Protein AF-A0A934VYJ2-F1 (afdb_monomer_lite)

Organism: NCBI:txid657651

Sequence (555 aa):
MNKEKLSDLIDSLEGFDDKYREQVWQRVMEWAKTATDEERSWLREQIRVGISRSARRLIRKGASEADTNETVSEARDIYDELEPEDIVWKHAWLFKNGWVEHSWEDIQEEGHDFRARDQRVAEQREAAVRAVTEDEGTSGAVRLALSGNAPHVVGNNLAKILISEAEQLAFIRLIIGKLEFVTSVKLQFLLDGFFFTLGAGKSVSLINKLRAELNDDQLVRMLCLCRFGRDAWDAVEASSEEVAERYWREVTASWSRQPEEELRYAVTKLIEARRGLTALQLVHLDLKSIESEQLYEILKALPKSNEAEKAASSMDKHSIEEVFKVLNTRGTIGQSKMANLEFLYLEVFRHDRGSIPNLEAEVNDNPSLFCEAISIAYRSKNEPRDKELTAEQKQAAKNASTFIDALSSVPGVDSSGIIQADKLKEWITEARRICDETGHRTVLDYQIGEILAHAPAAEDGTWPCEPVREAINDLYSSDLERGFTIGRYYARGVVWRGEGGGQERELAEQYESWASSCEFDYPRMAAVLREMVKKYLTEAEWQDSEAMIRRRMRY

pLDDT: mean 89.72, std 8.28, range [51.53, 98.25]

Foldseek 3Di:
DALVVLLVCLLCLVVDDPVVNVVSLVVLVVVLVVDALLSLLVSLLSLFQSLLVVLLVCVVVVHDPVVNVVSLVVSVVSSVVSQGPDLLSNLLQLAQAPDRHHGNVQNPDPPCPVVVVVVVSLVSLLVSLVVQCVVPNLVSLLVSLVSHHRLLSSLQSVLVVQPDLVSVLVSLCVQQVDPCNLPDPSSLSNLLSNQVNVAQQRLLVSLVVCVVVDDLSRSLSSLLSHPQWDSSLVSQVVDDPVSVLSNLLDHQQAADPYPQVGLLVNLVSNLVNLNLVSNLRNCLVPLLSHDLVSLLSSLVSQCSHPCVVVCPDPVNLVSNLVSLVNNVVVVPDDLVSLLVSCLVCLVSCLPVVRDNPSVLVVCLVDVVVLLVLLPLQDPAPPDDPPDDDDPVSVVSNVSSVSVLVSQQQQHCADPVRDRDLVSSLVSLVVNCVSCVVRRRNLVSLLSNLLNLLSAVPDPVRAPHHPSSLCCQQPVPHPSSLNSVLVNNVCVVPDDDDDQALPVLQVQLVNLQVNLVVCCPPRVRSSVSSNVSSVVSVVVRVVRNVVSVVVVVPPD

Secondary structure (DSSP, 8-state):
--HHHHHHHHHTGGGS-HHHHHHHHHHHHHHHTTS-HHHHHHHHHHHHHHHHHHHHHHHHTT--HHHHHHHHHHHHHHHHHT--SSHHHHHGGGGSSSSPPP-STTTT-TT--HHHHHHHHHHHHHHHHHHHHHHHHHHHHHHHHHHSS-HHHHHHHHHHH--SHHHHHHHHHHHHTSTTTTT-HHHHHHHHHHHHHH-HHHHHHHHHHHGGG--HHHHHHHHHTS-SSHHHHHHHHTS-HHHHHHHHHH-----S---HHHHHHHHHHHHHTT-HHHHHHHHTT-GGGS-HHHHHHHHHHGGGSTTGGGTTSHHHHHHHHHHHHHHHHHT-S-HHHHHHHHHHTHHHHHHHT---HHHHHHHHH-HHHHHHHHHHHS--TTS-TT-PPPHHHHHHHHHHHHHHHH--SPSSB-TTS-B-HHHHHHHHHHHHHHHHHHT-HHHHHHHHHHHHTTPPPPTTS-SS-HHHHHHHHHH--HHHHHHHHHHHHHTT-S----SSSHHHHHHHHHHHHHHHHHTTT-HHHHHHHHHHHHHHHHHHHHHHHHHHHHHHH--

Radius of gyration: 36.0 Å; chains: 1; bounding box: 74×69×96 Å

Structure (mmCIF, N/CA/C/O backbone):
data_AF-A0A934VYJ2-F1
#
_entry.id   AF-A0A934VYJ2-F1
#
loop_
_atom_site.group_PDB
_atom_site.id
_atom_site.type_symbol
_atom_site.label_atom_id
_atom_site.label_alt_id
_atom_site.label_comp_id
_atom_site.label_asym_id
_atom_site.label_entity_id
_atom_site.label_seq_id
_atom_site.pdbx_PDB_ins_code
_atom_site.Cartn_x
_atom_site.Cartn_y
_atom_site.Cartn_z
_atom_site.occupancy
_atom_site.B_iso_or_equiv
_atom_site.auth_seq_id
_atom_site.auth_comp_id
_atom_site.auth_asym_id
_atom_site.auth_atom_id
_atom_site.pdbx_PDB_model_num
ATOM 1 N N . MET A 1 1 ? -1.840 -23.368 43.756 1.00 72.00 1 MET A N 1
ATOM 2 C CA . MET A 1 1 ? -1.560 -23.587 42.317 1.00 72.00 1 MET A CA 1
ATOM 3 C C . MET A 1 1 ? -2.083 -22.362 41.584 1.00 72.00 1 MET A C 1
ATOM 5 O O . MET A 1 1 ? -3.104 -21.859 42.025 1.00 72.00 1 MET A O 1
ATOM 9 N N . ASN A 1 2 ? -1.373 -21.819 40.595 1.00 87.12 2 ASN A N 1
ATOM 10 C CA . ASN A 1 2 ? -1.831 -20.636 39.851 1.00 87.12 2 ASN A CA 1
ATOM 11 C C . ASN A 1 2 ? -2.725 -21.034 38.665 1.00 87.12 2 ASN A C 1
ATOM 13 O O . ASN A 1 2 ? -2.733 -22.199 38.258 1.00 87.12 2 ASN A O 1
ATOM 17 N N . LYS A 1 3 ? -3.456 -20.055 38.124 1.00 87.06 3 LYS A N 1
ATOM 18 C CA . LYS A 1 3 ? -4.434 -20.234 37.041 1.00 87.06 3 LYS A CA 1
ATOM 19 C C . LYS A 1 3 ? -3.842 -20.855 35.774 1.00 87.06 3 LYS A C 1
ATOM 21 O O . LYS A 1 3 ? -4.487 -21.696 35.161 1.00 87.06 3 LYS A O 1
ATOM 26 N N . GLU A 1 4 ? -2.596 -20.529 35.430 1.00 90.31 4 GLU A N 1
ATOM 27 C CA . GLU A 1 4 ? -1.927 -21.062 34.237 1.00 90.31 4 GLU A CA 1
ATOM 28 C C . GLU A 1 4 ? -1.729 -22.579 34.346 1.00 90.31 4 GLU A C 1
ATOM 30 O O . GLU A 1 4 ? -2.108 -23.323 33.450 1.00 90.31 4 GLU A O 1
ATOM 35 N N . LYS A 1 5 ? -1.250 -23.060 35.501 1.00 91.25 5 LYS A N 1
ATOM 36 C CA . LYS A 1 5 ? -1.081 -24.502 35.744 1.00 91.25 5 LYS A CA 1
ATOM 37 C C . LYS A 1 5 ? -2.410 -25.250 35.771 1.00 91.25 5 LYS A C 1
ATOM 39 O O . LYS A 1 5 ? -2.454 -26.412 35.386 1.00 91.25 5 LYS A O 1
ATOM 44 N N . LEU A 1 6 ? -3.478 -24.616 36.260 1.00 90.31 6 LEU A N 1
ATOM 45 C CA . LEU A 1 6 ? -4.822 -25.196 36.211 1.00 90.31 6 LEU A CA 1
ATOM 46 C C . LEU A 1 6 ? -5.299 -25.338 34.760 1.00 90.31 6 LEU A C 1
ATOM 48 O O . LEU A 1 6 ? -5.801 -26.398 34.403 1.00 90.31 6 LEU A O 1
ATOM 52 N N . SER A 1 7 ? -5.074 -24.323 33.923 1.00 88.38 7 SER A N 1
ATOM 53 C CA . SER A 1 7 ? -5.394 -24.371 32.491 1.00 88.38 7 SER A CA 1
ATOM 54 C C . SER A 1 7 ? -4.646 -25.489 31.761 1.00 88.38 7 SER A C 1
ATOM 56 O O . SER A 1 7 ? -5.274 -26.259 31.041 1.00 88.38 7 SER A O 1
ATOM 58 N N . ASP A 1 8 ? -3.336 -25.634 31.989 1.00 88.00 8 ASP A N 1
ATOM 59 C CA . ASP A 1 8 ? -2.529 -26.692 31.357 1.00 88.00 8 ASP A CA 1
ATOM 60 C C . ASP A 1 8 ? -3.043 -28.099 31.715 1.00 88.00 8 ASP A C 1
ATOM 62 O O . ASP A 1 8 ? -3.054 -29.014 30.883 1.00 88.00 8 ASP A O 1
ATOM 66 N N . LEU A 1 9 ? -3.490 -28.277 32.965 1.00 87.81 9 LEU A N 1
ATOM 67 C CA . LEU A 1 9 ? -4.097 -29.525 33.424 1.00 87.81 9 LEU A CA 1
ATOM 68 C C . LEU A 1 9 ? -5.455 -29.773 32.759 1.00 87.81 9 LEU A C 1
ATOM 70 O O . LEU A 1 9 ? -5.720 -30.909 32.373 1.00 87.81 9 LEU A O 1
ATOM 74 N N . ILE A 1 10 ? -6.279 -28.732 32.591 1.00 86.19 10 ILE A N 1
ATOM 75 C CA . ILE A 1 10 ? -7.581 -28.811 31.909 1.00 86.19 10 ILE A CA 1
ATOM 76 C C . ILE A 1 10 ? -7.402 -29.213 30.437 1.00 86.19 10 ILE A C 1
ATOM 78 O O . ILE A 1 10 ? -8.078 -30.122 29.954 1.00 86.19 10 ILE A O 1
ATOM 82 N N . ASP A 1 11 ? -6.439 -28.618 29.732 1.00 82.81 11 ASP A N 1
ATOM 83 C CA . ASP A 1 11 ? -6.143 -28.963 28.333 1.00 82.81 11 ASP A CA 1
ATOM 84 C C . ASP A 1 11 ? -5.626 -30.406 28.162 1.00 82.81 11 ASP A C 1
ATOM 86 O O . ASP A 1 11 ? -5.742 -30.997 27.079 1.00 82.81 11 ASP A O 1
ATOM 90 N N . SER A 1 12 ? -5.097 -30.987 29.244 1.00 83.75 12 SER A N 1
ATOM 91 C CA . SER A 1 12 ? -4.526 -32.336 29.299 1.00 83.75 12 SER A CA 1
ATOM 92 C C . SER A 1 12 ? -5.472 -33.398 29.881 1.00 83.75 12 SER A C 1
ATOM 94 O O . SER A 1 12 ? -5.058 -34.552 30.006 1.00 83.75 12 SER A O 1
ATOM 96 N N . LEU A 1 13 ? -6.731 -33.061 30.205 1.00 81.56 13 LEU A N 1
ATOM 97 C CA . LEU A 1 13 ? -7.687 -33.974 30.866 1.00 81.56 13 LEU A CA 1
ATOM 98 C C . LEU A 1 13 ? -7.881 -35.311 30.139 1.00 81.56 13 LEU A C 1
ATOM 100 O O . LEU A 1 13 ? -8.061 -36.345 30.780 1.00 81.56 13 LEU A O 1
ATOM 104 N N . GLU A 1 14 ? -7.782 -35.311 28.809 1.00 73.81 14 GLU A N 1
ATOM 105 C CA . GLU A 1 14 ? -7.882 -36.515 27.976 1.00 73.81 14 GLU A CA 1
ATOM 106 C C . GLU A 1 14 ? -6.840 -37.586 28.355 1.00 73.81 14 GLU A C 1
ATOM 108 O O . GLU A 1 14 ? -7.122 -38.778 28.260 1.00 73.81 14 GLU A O 1
ATOM 113 N N . GLY A 1 15 ? -5.650 -37.172 28.807 1.00 77.50 15 GLY A N 1
ATOM 114 C CA . GLY A 1 15 ? -4.558 -38.068 29.198 1.00 77.50 15 GLY A CA 1
ATOM 115 C C . GLY A 1 15 ? -4.640 -38.595 30.634 1.00 77.50 15 GLY A C 1
ATOM 116 O O . GLY A 1 15 ? -3.806 -39.414 31.019 1.00 77.50 15 GLY A O 1
ATOM 117 N N . PHE A 1 16 ? -5.608 -38.131 31.425 1.00 82.31 16 PHE A N 1
ATOM 118 C CA . PHE A 1 16 ? -5.809 -38.546 32.812 1.00 82.31 16 PHE A CA 1
ATOM 119 C C . PHE A 1 16 ? -6.931 -39.583 32.933 1.00 82.31 16 PHE A C 1
ATOM 121 O O . PHE A 1 16 ? -7.897 -39.545 32.169 1.00 82.31 16 PHE A O 1
ATOM 128 N N . ASP A 1 17 ? -6.800 -40.491 33.906 1.00 83.44 17 ASP A N 1
ATOM 129 C CA . ASP A 1 17 ? -7.905 -41.345 34.357 1.00 83.44 17 ASP A CA 1
ATOM 130 C C . ASP A 1 17 ? -8.923 -40.543 35.191 1.00 83.44 17 ASP A C 1
ATOM 132 O O . ASP A 1 17 ? -8.646 -39.414 35.612 1.00 83.44 17 ASP A O 1
ATOM 136 N N . ASP A 1 18 ? -10.094 -41.126 35.452 1.00 81.75 18 ASP A N 1
ATOM 137 C CA . ASP A 1 18 ? -11.211 -40.446 36.125 1.00 81.75 18 ASP A CA 1
ATOM 138 C C . ASP A 1 18 ? -10.825 -39.905 37.511 1.00 81.75 18 ASP A C 1
ATOM 140 O O . ASP A 1 18 ? -11.185 -38.788 37.883 1.00 81.75 18 ASP A O 1
ATOM 144 N N . LYS A 1 19 ? -9.982 -40.639 38.250 1.00 87.00 19 LYS A N 1
ATOM 145 C CA . LYS A 1 19 ? -9.509 -40.230 39.578 1.00 87.00 19 LYS A CA 1
ATOM 146 C C . LYS A 1 19 ? -8.627 -38.982 39.511 1.00 87.00 19 LYS A C 1
ATOM 148 O O . LYS A 1 19 ? -8.662 -38.146 40.421 1.00 87.00 19 LYS A O 1
ATOM 153 N N . TYR A 1 20 ? -7.773 -38.868 38.496 1.00 87.19 20 TYR A N 1
ATOM 154 C CA . TYR A 1 20 ? -6.947 -37.677 38.304 1.00 87.19 20 TYR A CA 1
ATOM 155 C C . TYR A 1 20 ? -7.752 -36.510 37.722 1.00 87.19 20 TYR A C 1
ATOM 157 O O . TYR A 1 20 ? -7.493 -35.375 38.121 1.00 87.19 20 TYR A O 1
ATOM 165 N N . ARG A 1 21 ? -8.752 -36.765 36.867 1.00 85.19 21 ARG A N 1
ATOM 166 C CA . ARG A 1 21 ? -9.680 -35.732 36.368 1.00 85.19 21 ARG A CA 1
ATOM 167 C C . ARG A 1 21 ? -10.465 -35.082 37.506 1.00 85.19 21 ARG A C 1
ATOM 169 O O . ARG A 1 21 ? -10.418 -33.862 37.650 1.00 85.19 21 ARG A O 1
ATOM 176 N N . GLU A 1 22 ? -11.064 -35.881 38.387 1.00 87.06 22 GLU A N 1
ATOM 177 C CA . GLU A 1 22 ? -11.794 -35.383 39.562 1.00 87.06 22 GLU A CA 1
ATOM 178 C C . GLU A 1 22 ? -10.889 -34.526 40.466 1.00 87.06 22 GLU A C 1
ATOM 180 O O . GLU A 1 22 ? -11.253 -33.439 40.915 1.00 87.06 22 GLU A O 1
ATOM 185 N N . GLN A 1 23 ? -9.645 -34.963 40.671 1.00 90.50 23 GLN A N 1
ATOM 186 C CA . GLN A 1 23 ? -8.643 -34.212 41.425 1.00 90.50 23 GLN A CA 1
ATOM 187 C C . GLN A 1 23 ? -8.218 -32.889 40.773 1.00 90.50 23 GLN A C 1
ATOM 189 O O . GLN A 1 23 ? -7.762 -31.984 41.483 1.00 90.50 23 GLN A O 1
ATOM 194 N N . VAL A 1 24 ? -8.274 -32.776 39.444 1.00 90.38 24 VAL A N 1
ATOM 195 C CA . VAL A 1 24 ? -8.039 -31.506 38.744 1.00 90.38 24 VAL A CA 1
ATOM 196 C C . VAL A 1 24 ? -9.210 -30.569 39.022 1.00 90.38 24 VAL A C 1
ATOM 198 O O . VAL A 1 24 ? -8.974 -29.451 39.480 1.00 90.38 24 VAL A O 1
ATOM 201 N N . TRP A 1 25 ? -10.451 -31.038 38.870 1.00 90.50 25 TRP A N 1
ATOM 202 C CA . TRP A 1 25 ? -11.644 -30.233 39.142 1.00 90.50 25 TRP A CA 1
ATOM 203 C C . TRP A 1 25 ? -11.747 -29.781 40.601 1.00 90.50 25 TRP A C 1
ATOM 205 O O . TRP A 1 25 ? -11.972 -28.601 40.858 1.00 90.50 25 TRP A O 1
ATOM 215 N N . GLN A 1 26 ? -11.447 -30.646 41.573 1.00 91.19 26 GLN A N 1
ATOM 216 C CA . GLN A 1 26 ? -11.386 -30.244 42.986 1.00 91.19 26 GLN A CA 1
ATOM 217 C C . GLN A 1 26 ? -10.356 -29.133 43.237 1.00 91.19 26 GLN A C 1
ATOM 219 O O . GLN A 1 26 ? -10.602 -28.218 44.024 1.00 91.19 26 GLN A O 1
ATOM 224 N N . ARG A 1 27 ? -9.203 -29.170 42.553 1.00 92.69 27 ARG A N 1
ATOM 225 C CA . ARG A 1 27 ? -8.191 -28.106 42.657 1.00 92.69 27 ARG A CA 1
ATOM 226 C C . ARG A 1 27 ? -8.646 -26.804 42.006 1.00 92.69 27 ARG A C 1
ATOM 228 O O . ARG A 1 27 ? -8.298 -25.748 42.529 1.00 92.69 27 ARG A O 1
ATOM 235 N N . VAL A 1 28 ? -9.396 -26.872 40.904 1.00 93.12 28 VAL A N 1
ATOM 236 C CA . VAL A 1 28 ? -10.035 -25.701 40.282 1.00 93.12 28 VAL A CA 1
ATOM 237 C C . VAL A 1 28 ? -11.008 -25.057 41.272 1.00 93.12 28 VAL A C 1
ATOM 239 O O . VAL A 1 28 ? -10.898 -23.863 41.533 1.00 93.12 28 VAL A O 1
ATOM 242 N N . MET A 1 29 ? -11.880 -25.855 41.889 1.00 92.31 29 MET A N 1
ATOM 243 C CA . MET A 1 29 ? -12.890 -25.386 42.845 1.00 92.31 29 MET A CA 1
ATOM 244 C C . MET A 1 29 ? -12.275 -24.783 44.110 1.00 92.31 29 MET A C 1
ATOM 246 O O . MET A 1 29 ? -12.712 -23.738 44.586 1.00 92.31 29 MET A O 1
ATOM 250 N N . GLU A 1 30 ? -11.227 -25.403 44.654 1.00 92.88 30 GLU A N 1
ATOM 251 C CA . GLU A 1 30 ? -10.532 -24.860 45.824 1.00 92.88 30 GLU A CA 1
ATOM 252 C C . GLU A 1 30 ? -9.817 -23.544 45.497 1.00 92.88 30 GLU A C 1
ATOM 254 O O . GLU A 1 30 ? -9.857 -22.600 46.283 1.00 92.88 30 GLU A O 1
ATOM 259 N N . TRP A 1 31 ? -9.200 -23.453 44.315 1.00 94.44 31 TRP A N 1
ATOM 260 C CA . TRP A 1 31 ? -8.578 -22.218 43.845 1.00 94.44 31 TRP A CA 1
ATOM 261 C C . TRP A 1 31 ? -9.612 -21.098 43.645 1.00 94.44 31 TRP A C 1
ATOM 263 O O . TRP A 1 31 ? -9.382 -19.971 44.095 1.00 94.44 31 TRP A O 1
ATOM 273 N N . ALA A 1 32 ? -10.770 -21.421 43.059 1.00 92.19 32 ALA A N 1
ATOM 274 C CA . ALA A 1 32 ? -11.841 -20.475 42.756 1.00 92.19 32 ALA A CA 1
ATOM 275 C C . ALA A 1 32 ? -12.328 -19.696 43.985 1.00 92.19 32 ALA A C 1
ATOM 277 O O . ALA A 1 32 ? -12.607 -18.502 43.877 1.00 92.19 32 ALA A O 1
ATOM 278 N N . LYS A 1 33 ? -12.352 -20.321 45.171 1.00 90.56 33 LYS A N 1
ATOM 279 C CA . LYS A 1 33 ? -12.757 -19.681 46.441 1.00 90.56 33 LYS A CA 1
ATOM 280 C C . LYS A 1 33 ? -11.925 -18.450 46.805 1.00 90.56 33 LYS A C 1
ATOM 282 O O . LYS A 1 33 ? -12.411 -17.579 47.515 1.00 90.56 33 LYS A O 1
ATOM 287 N N . THR A 1 34 ? -10.679 -18.392 46.341 1.00 91.88 34 THR A N 1
ATOM 288 C CA . THR A 1 34 ? -9.733 -17.301 46.637 1.00 91.88 34 THR A CA 1
ATOM 289 C C . THR A 1 34 ? -9.385 -16.442 45.421 1.00 91.88 34 THR A C 1
ATOM 291 O O . THR A 1 34 ? -8.669 -15.454 45.568 1.00 91.88 34 THR A O 1
ATOM 294 N N . ALA A 1 35 ? -9.865 -16.826 44.236 1.00 92.50 35 ALA A N 1
ATOM 295 C CA . ALA A 1 35 ? -9.604 -16.143 42.976 1.00 92.50 35 ALA A CA 1
ATOM 296 C C . ALA A 1 35 ? -10.471 -14.887 42.825 1.00 92.50 35 ALA A C 1
ATOM 298 O O . ALA A 1 35 ? -11.600 -14.841 43.320 1.00 92.50 35 ALA A O 1
ATOM 299 N N . THR A 1 36 ? -9.958 -13.887 42.109 1.00 94.06 36 THR A N 1
ATOM 300 C CA . THR A 1 36 ? -10.757 -12.713 41.729 1.00 94.06 36 THR A CA 1
ATOM 301 C C . THR A 1 36 ? -11.738 -13.052 40.605 1.00 94.06 36 THR A C 1
ATOM 303 O O . THR A 1 36 ? -11.556 -14.030 39.880 1.00 94.06 36 THR A O 1
ATOM 306 N N . ASP A 1 37 ? -12.750 -12.212 40.399 1.00 93.12 37 ASP A N 1
ATOM 307 C CA . ASP A 1 37 ? -13.707 -12.379 39.298 1.00 93.12 37 ASP A CA 1
ATOM 308 C C . ASP A 1 37 ? -13.056 -12.341 37.909 1.00 93.12 37 ASP A C 1
ATOM 310 O O . ASP A 1 37 ? -13.448 -13.092 37.017 1.00 93.12 37 ASP A O 1
ATOM 314 N N . GLU A 1 38 ? -12.003 -11.540 37.736 1.00 92.69 38 GLU A N 1
ATOM 315 C CA . GLU A 1 38 ? -11.195 -11.539 36.513 1.00 92.69 38 GLU A CA 1
ATOM 316 C C . GLU A 1 38 ? -10.507 -12.892 36.296 1.00 92.69 38 GLU A C 1
ATOM 318 O O . GLU A 1 38 ? -10.513 -13.445 35.193 1.00 92.69 38 GLU A O 1
ATOM 323 N N . GLU A 1 39 ? -9.914 -13.450 37.351 1.00 93.12 39 GLU A N 1
ATOM 324 C CA . GLU A 1 39 ? -9.240 -14.741 37.281 1.00 93.12 39 GLU A CA 1
ATOM 325 C C . GLU A 1 39 ? -10.227 -15.880 37.017 1.00 93.12 39 GLU A C 1
ATOM 327 O O . GLU A 1 39 ? -9.961 -16.726 36.156 1.00 93.12 39 GLU A O 1
ATOM 332 N N . ARG A 1 40 ? -11.375 -15.879 37.708 1.00 93.94 40 ARG A N 1
ATOM 333 C CA . ARG A 1 40 ? -12.475 -16.824 37.480 1.00 93.94 40 ARG A CA 1
ATOM 334 C C . ARG A 1 40 ? -12.969 -16.742 36.041 1.00 93.94 40 ARG A C 1
ATOM 336 O O . ARG A 1 40 ? -12.991 -17.765 35.364 1.00 93.94 40 ARG A O 1
ATOM 343 N N . SER A 1 41 ? -13.246 -15.537 35.535 1.00 92.81 41 SER A N 1
ATOM 344 C CA . SER A 1 41 ? -13.654 -15.295 34.143 1.00 92.81 41 SER A CA 1
ATOM 345 C C . SER A 1 41 ? -12.634 -15.839 33.138 1.00 92.81 41 SER A C 1
ATOM 347 O O . SER A 1 41 ? -12.993 -16.513 32.168 1.00 92.81 41 SER A O 1
ATOM 349 N N . TRP A 1 42 ? -11.341 -15.614 33.390 1.00 92.62 42 TRP A N 1
ATOM 350 C CA . TRP A 1 42 ? -10.270 -16.110 32.530 1.00 92.62 42 TRP A CA 1
ATOM 351 C C . TRP A 1 42 ? -10.240 -17.641 32.462 1.00 92.62 42 TRP A C 1
ATOM 353 O O . TRP A 1 42 ? -10.191 -18.196 31.359 1.00 92.62 42 TRP A O 1
ATOM 363 N N . LEU A 1 43 ? -10.286 -18.322 33.615 1.00 93.19 43 LEU A N 1
ATOM 364 C CA . LEU A 1 43 ? -10.240 -19.787 33.662 1.00 93.19 43 LEU A CA 1
ATOM 365 C C . LEU A 1 43 ? -11.531 -20.397 33.109 1.00 93.19 43 LEU A C 1
ATOM 367 O O . LEU A 1 43 ? -11.477 -21.374 32.363 1.00 93.19 43 LEU A O 1
ATOM 371 N N . ARG A 1 44 ? -12.675 -19.771 33.396 1.00 92.56 44 ARG A N 1
ATOM 372 C CA . ARG A 1 44 ? -13.987 -20.119 32.846 1.00 92.56 44 ARG A CA 1
ATOM 373 C C . ARG A 1 44 ? -13.966 -20.109 31.314 1.00 92.56 44 ARG A C 1
ATOM 375 O O . ARG A 1 44 ? -14.416 -21.063 30.683 1.00 92.56 44 ARG A O 1
ATOM 382 N N . GLU A 1 45 ? -13.347 -19.102 30.698 1.00 91.44 45 GLU A N 1
ATOM 383 C CA . GLU A 1 45 ? -13.146 -19.067 29.243 1.00 91.44 45 GLU A CA 1
ATOM 384 C C . GLU A 1 45 ? -12.187 -20.162 28.738 1.00 91.44 45 GLU A C 1
ATOM 386 O O . GLU A 1 45 ? -12.400 -20.708 27.655 1.00 91.44 45 GLU A O 1
ATOM 391 N N . GLN A 1 46 ? -11.141 -20.517 29.498 1.00 90.75 46 GLN A N 1
ATOM 392 C CA . GLN A 1 46 ? -10.259 -21.632 29.116 1.00 90.75 46 GLN A CA 1
ATOM 393 C C . GLN A 1 46 ? -11.002 -22.969 29.133 1.00 90.75 46 GLN A C 1
ATOM 395 O O . GLN A 1 46 ? -10.868 -23.743 28.189 1.00 90.75 46 GLN A O 1
ATOM 400 N N . ILE A 1 47 ? -11.852 -23.207 30.136 1.00 90.62 47 ILE A N 1
ATOM 401 C CA . ILE A 1 47 ? -12.712 -24.396 30.199 1.00 90.62 47 ILE A CA 1
ATOM 402 C C . ILE A 1 47 ? -13.665 -24.421 28.998 1.00 90.62 47 ILE A C 1
ATOM 404 O O . ILE A 1 47 ? -13.734 -25.433 28.299 1.00 90.62 47 ILE A O 1
ATOM 408 N N . ARG A 1 48 ? -14.319 -23.291 28.685 1.00 89.69 48 ARG A N 1
ATOM 409 C CA . ARG A 1 48 ? -15.243 -23.164 27.541 1.00 89.69 48 ARG A CA 1
ATOM 410 C C . ARG A 1 48 ? -14.643 -23.633 26.223 1.00 89.69 48 ARG A C 1
ATOM 412 O O . ARG A 1 48 ? -15.255 -24.407 25.483 1.00 89.69 48 ARG A O 1
ATOM 419 N N . VAL A 1 49 ? -13.432 -23.169 25.938 1.00 87.81 49 VAL A N 1
ATOM 420 C CA . VAL A 1 49 ? -12.744 -23.447 24.675 1.00 87.81 49 VAL A CA 1
ATOM 421 C C . VAL A 1 49 ? -12.031 -24.802 24.706 1.00 87.81 49 VAL A C 1
ATOM 423 O O . VAL A 1 49 ? -12.102 -25.560 23.735 1.00 87.81 49 VAL A O 1
ATOM 426 N N . GLY A 1 50 ? -11.356 -25.129 25.810 1.00 85.62 50 GLY A N 1
ATOM 427 C CA . GLY A 1 50 ? -10.588 -26.364 25.981 1.00 85.62 50 GLY A CA 1
ATOM 428 C C . GLY A 1 50 ? -11.467 -27.608 25.877 1.00 85.62 50 GLY A C 1
ATOM 429 O O . GLY A 1 50 ? -11.164 -28.523 25.109 1.00 85.62 50 GLY A O 1
ATOM 430 N N . ILE A 1 51 ? -12.625 -27.600 26.541 1.00 84.50 51 ILE A N 1
ATOM 431 C CA . ILE A 1 51 ? -13.582 -28.713 26.506 1.00 84.50 51 ILE A CA 1
ATOM 432 C C . ILE A 1 51 ? -14.185 -28.879 25.116 1.00 84.50 51 ILE A C 1
ATOM 434 O O . ILE A 1 51 ? -14.270 -30.004 24.627 1.00 84.50 51 ILE A O 1
ATOM 438 N N . SER A 1 52 ? -14.485 -27.779 24.413 1.00 81.81 52 SER A N 1
ATOM 439 C CA . SER A 1 52 ? -14.929 -27.843 23.014 1.00 81.81 52 SER A CA 1
ATOM 440 C C . SER A 1 52 ? -13.910 -28.539 22.103 1.00 81.81 52 SER A C 1
ATOM 442 O O . SER A 1 52 ? -14.271 -29.313 21.209 1.00 81.81 52 SER A O 1
ATOM 444 N N . ARG A 1 53 ? -12.611 -28.295 22.321 1.00 82.00 53 ARG A N 1
ATOM 445 C CA . ARG A 1 53 ? -11.527 -28.956 21.575 1.00 82.00 53 ARG A CA 1
ATOM 446 C C . ARG A 1 53 ? -11.384 -30.427 21.961 1.00 82.00 53 ARG A C 1
ATOM 448 O O . ARG A 1 53 ? -11.147 -31.254 21.081 1.00 82.00 53 ARG A O 1
ATOM 455 N N . SER A 1 54 ? -11.489 -30.753 23.247 1.00 80.75 54 SER A N 1
ATOM 456 C CA . SER A 1 54 ? -11.381 -32.126 23.756 1.00 80.75 54 SER A CA 1
ATOM 457 C C . SER A 1 54 ? -12.550 -32.996 23.292 1.00 80.75 54 SER A C 1
ATOM 459 O O . SER A 1 54 ? -12.324 -34.060 22.722 1.00 80.75 54 SER A O 1
ATOM 461 N N . ALA A 1 55 ? -13.784 -32.507 23.390 1.00 79.94 55 ALA A N 1
ATOM 462 C CA . ALA A 1 55 ? -14.971 -33.206 22.904 1.00 79.94 55 ALA A CA 1
ATOM 463 C C . ALA A 1 55 ? -14.928 -33.444 21.379 1.00 79.94 55 ALA A C 1
ATOM 465 O O . ALA A 1 55 ? -15.153 -34.561 20.917 1.00 79.94 55 ALA A O 1
ATOM 466 N N . ARG A 1 56 ? -14.494 -32.457 20.576 1.00 79.50 56 ARG A N 1
ATOM 467 C CA . ARG A 1 56 ? -14.262 -32.663 19.129 1.00 79.50 56 ARG A CA 1
ATOM 468 C C . ARG A 1 56 ? -13.177 -33.702 18.827 1.00 79.50 56 ARG A C 1
ATOM 470 O O . ARG A 1 56 ? -13.274 -34.414 17.827 1.00 79.50 56 ARG A O 1
ATOM 477 N N . ARG A 1 57 ? -12.133 -33.800 19.659 1.00 79.75 57 ARG A N 1
ATOM 478 C CA . ARG A 1 57 ? -11.100 -34.844 19.535 1.00 79.75 57 ARG A CA 1
ATOM 479 C C . ARG A 1 57 ? -11.652 -36.232 19.857 1.00 79.75 57 ARG A C 1
ATOM 481 O O . ARG A 1 57 ? -11.353 -37.160 19.108 1.00 79.75 57 ARG A O 1
ATOM 488 N N . LEU A 1 58 ? -12.468 -36.362 20.904 1.00 79.12 58 LEU A N 1
ATOM 489 C CA . LEU A 1 58 ? -13.131 -37.617 21.275 1.00 79.12 58 LEU A CA 1
ATOM 490 C C . LEU A 1 58 ? -14.039 -38.128 20.148 1.00 79.12 58 LEU A C 1
ATOM 492 O O . LEU A 1 58 ? -13.891 -39.276 19.729 1.00 79.12 58 LEU A O 1
ATOM 496 N N . ILE A 1 59 ? -14.868 -37.255 19.565 1.00 80.19 59 ILE A N 1
ATOM 497 C CA . ILE A 1 59 ? -15.722 -37.594 18.412 1.00 80.19 59 ILE A CA 1
ATOM 498 C C . ILE A 1 59 ? -14.882 -38.122 17.239 1.00 80.19 59 ILE A C 1
ATOM 500 O O . ILE A 1 59 ? -15.184 -39.168 16.669 1.00 80.19 59 ILE A O 1
ATOM 504 N N . ARG A 1 60 ? -13.765 -37.457 16.903 1.00 81.50 60 ARG A N 1
ATOM 505 C CA . ARG A 1 60 ? -12.855 -37.913 15.830 1.00 81.50 60 ARG A CA 1
ATOM 506 C C . ARG A 1 60 ? -12.204 -39.270 16.111 1.00 81.50 60 ARG A C 1
ATOM 508 O O . ARG A 1 60 ? -11.815 -39.951 15.167 1.00 81.50 60 ARG A O 1
ATOM 515 N N . LYS A 1 61 ? -12.056 -39.649 17.383 1.00 82.56 61 LYS A N 1
ATOM 516 C CA . LYS A 1 61 ? -11.520 -40.948 17.815 1.00 82.56 61 LYS A CA 1
ATOM 517 C C . LYS A 1 61 ? -12.594 -42.038 17.926 1.00 82.56 61 LYS A C 1
ATOM 519 O O . LYS A 1 61 ? -12.257 -43.163 18.279 1.00 82.56 61 LYS A O 1
ATOM 524 N N . GLY A 1 62 ? -13.851 -41.727 17.602 1.00 80.88 62 GLY A N 1
ATOM 525 C CA . GLY A 1 62 ? -14.963 -42.675 17.648 1.00 80.88 62 GLY A CA 1
ATOM 526 C C . GLY A 1 62 ? -15.553 -42.883 19.044 1.00 80.88 62 GLY A C 1
ATOM 527 O O . GLY A 1 62 ? -16.159 -43.926 19.277 1.00 80.88 62 GLY A O 1
ATOM 528 N N . ALA A 1 63 ? -15.362 -41.932 19.969 1.00 78.81 63 ALA A N 1
ATOM 529 C CA . ALA A 1 63 ? -16.045 -41.951 21.263 1.00 78.81 63 ALA A CA 1
ATOM 530 C C . ALA A 1 63 ? -17.568 -41.900 21.078 1.00 78.81 63 ALA A C 1
ATOM 532 O O . ALA A 1 63 ? -18.061 -41.317 20.106 1.00 78.81 63 ALA A O 1
ATOM 533 N N . SER A 1 64 ? -18.310 -42.502 22.008 1.00 79.25 64 SER A N 1
ATOM 534 C CA . SER A 1 64 ? -19.766 -42.451 21.950 1.00 79.25 64 SER A CA 1
ATOM 535 C C . SER A 1 64 ? -20.281 -41.043 22.272 1.00 79.25 64 SER A C 1
ATOM 537 O O . SER A 1 64 ? -19.601 -40.217 22.893 1.00 79.25 64 SER A O 1
ATOM 539 N N . GLU A 1 65 ? -21.515 -40.765 21.860 1.00 76.56 65 GLU A N 1
ATOM 540 C CA . GLU A 1 65 ? -22.199 -39.522 22.217 1.00 76.56 65 GLU A CA 1
ATOM 541 C C . GLU A 1 65 ? -22.366 -39.390 23.742 1.00 76.56 65 GLU A C 1
ATOM 543 O O . GLU A 1 65 ? -22.248 -38.294 24.283 1.00 76.56 65 GLU A O 1
ATOM 548 N N . ALA A 1 66 ? -22.543 -40.514 24.449 1.00 77.56 66 ALA A N 1
ATOM 549 C CA . ALA A 1 66 ? -22.641 -40.551 25.906 1.00 77.56 66 ALA A CA 1
ATOM 550 C C . ALA A 1 66 ? -21.338 -40.095 26.587 1.00 77.56 66 ALA A C 1
ATOM 552 O O . ALA A 1 66 ? -21.389 -39.197 27.423 1.00 77.56 66 ALA A O 1
ATOM 553 N N . ASP A 1 67 ? -20.181 -40.624 26.168 1.00 72.75 67 ASP A N 1
ATOM 554 C CA . ASP A 1 67 ? -18.870 -40.268 26.750 1.00 72.75 67 ASP A CA 1
ATOM 555 C C . ASP A 1 67 ? -18.534 -38.783 26.522 1.00 72.75 67 ASP A C 1
ATOM 557 O O . ASP A 1 67 ? -17.944 -38.096 27.365 1.00 72.75 67 ASP A O 1
ATOM 561 N N . THR A 1 68 ? -18.922 -38.271 25.350 1.00 75.75 68 THR A N 1
ATOM 562 C CA . THR A 1 68 ? -18.727 -36.864 24.990 1.00 75.75 68 THR A CA 1
ATOM 563 C C . THR A 1 68 ? -19.632 -35.959 25.829 1.00 75.75 68 THR A C 1
ATOM 565 O O . THR A 1 68 ? -19.171 -34.936 26.334 1.00 75.75 68 THR A O 1
ATOM 568 N N . ASN A 1 69 ? -20.896 -36.348 26.023 1.00 79.81 69 ASN A N 1
ATOM 569 C CA . ASN A 1 69 ? -21.854 -35.598 26.834 1.00 79.81 69 ASN A CA 1
ATOM 570 C C . ASN A 1 69 ? -21.493 -35.600 28.325 1.00 79.81 69 ASN A C 1
ATOM 572 O O . ASN A 1 69 ? -21.639 -34.565 28.967 1.00 79.81 69 ASN A O 1
ATOM 576 N N . GLU A 1 70 ? -20.983 -36.706 28.868 1.00 78.06 70 GLU A N 1
ATOM 577 C CA . GLU A 1 70 ? -20.523 -36.790 30.261 1.00 78.06 70 GLU A CA 1
ATOM 578 C C . GLU A 1 70 ? -19.348 -35.836 30.514 1.00 78.06 70 GLU A C 1
ATOM 580 O O . GLU A 1 70 ? -19.413 -34.991 31.407 1.00 78.06 70 GLU A O 1
ATOM 585 N N . THR A 1 71 ? -18.337 -35.862 29.636 1.00 76.06 71 THR A N 1
ATOM 586 C CA . THR A 1 71 ? -17.184 -34.944 29.705 1.00 76.06 71 THR A CA 1
ATOM 587 C C . THR A 1 71 ? -17.616 -33.473 29.632 1.00 76.06 71 THR A C 1
ATOM 589 O O . THR A 1 71 ? -17.074 -32.618 30.334 1.00 76.06 71 THR A O 1
ATOM 592 N N . VAL A 1 72 ? -18.582 -33.155 28.762 1.00 81.88 72 VAL A N 1
ATOM 593 C CA . VAL A 1 72 ? -19.128 -31.796 28.634 1.00 81.88 72 VAL A CA 1
ATOM 594 C C . VAL A 1 72 ? -19.942 -31.409 29.871 1.00 81.88 72 VAL A C 1
ATOM 596 O O . VAL A 1 72 ? -19.845 -30.265 30.305 1.00 81.88 72 VAL A O 1
ATOM 599 N N . SER A 1 73 ? -20.709 -32.335 30.451 1.00 84.19 73 SER A N 1
ATOM 600 C CA . SER A 1 73 ? -21.544 -32.081 31.628 1.00 84.19 73 SER A CA 1
ATOM 601 C C . SER A 1 73 ? -20.708 -31.734 32.857 1.00 84.19 73 SER A C 1
ATOM 603 O O . SER A 1 73 ? -20.954 -30.704 33.474 1.00 84.19 73 SER A O 1
ATOM 605 N N . GLU A 1 74 ? -19.684 -32.530 33.179 1.00 81.31 74 GLU A N 1
ATOM 606 C CA . GLU A 1 74 ? -18.823 -32.259 34.340 1.00 81.31 74 GLU A CA 1
ATOM 607 C C . GLU A 1 74 ? -18.141 -30.894 34.234 1.00 81.31 74 GLU A C 1
ATOM 609 O O . GLU A 1 74 ? -18.092 -30.116 35.187 1.00 81.31 74 GLU A O 1
ATOM 614 N N . ALA A 1 75 ? -17.624 -30.576 33.048 1.00 85.00 75 ALA A N 1
ATOM 615 C CA . ALA A 1 75 ? -16.976 -29.297 32.833 1.00 85.00 75 ALA A CA 1
ATOM 616 C C . ALA A 1 75 ? -17.958 -28.121 32.837 1.00 85.00 75 ALA A C 1
ATOM 618 O O . ALA A 1 75 ? -17.565 -27.011 33.198 1.00 85.00 75 ALA A O 1
ATOM 619 N N . ARG A 1 76 ? -19.214 -28.350 32.439 1.00 85.94 76 ARG A N 1
ATOM 620 C CA . ARG A 1 76 ? -20.278 -27.348 32.488 1.00 85.94 76 ARG A CA 1
ATOM 621 C C . ARG A 1 76 ? -20.625 -26.980 33.926 1.00 85.94 76 ARG A C 1
ATOM 623 O O . ARG A 1 76 ? -20.696 -25.794 34.216 1.00 85.94 76 ARG A O 1
ATOM 630 N N . ASP A 1 77 ? -20.744 -27.956 34.820 1.00 88.50 77 ASP A N 1
ATOM 631 C CA . ASP A 1 77 ? -21.034 -27.689 36.234 1.00 88.50 77 ASP A CA 1
ATOM 632 C C . ASP A 1 77 ? -19.932 -26.824 36.871 1.00 88.50 77 ASP A C 1
ATOM 634 O O . ASP A 1 77 ? -20.208 -25.830 37.542 1.00 88.50 77 ASP A O 1
ATOM 638 N N . ILE A 1 78 ? -18.662 -27.137 36.584 1.00 89.56 78 ILE A N 1
ATOM 639 C CA . ILE A 1 78 ? -17.523 -26.325 37.044 1.00 89.56 78 ILE A CA 1
ATOM 640 C C . ILE A 1 78 ? -17.508 -24.945 36.372 1.00 89.56 78 ILE A C 1
ATOM 642 O O . ILE A 1 78 ? -17.182 -23.946 37.012 1.00 89.56 78 ILE A O 1
ATOM 646 N N . TYR A 1 79 ? -17.842 -24.863 35.083 1.00 90.31 79 TYR A N 1
ATOM 647 C CA . TYR A 1 79 ? -17.952 -23.592 34.366 1.00 90.31 79 TYR A CA 1
ATOM 648 C C . TYR A 1 79 ? -19.033 -22.681 34.960 1.00 90.31 79 TYR A C 1
ATOM 650 O O . TYR A 1 79 ? -18.825 -21.466 35.021 1.00 90.31 79 TYR A O 1
ATOM 658 N N . ASP A 1 80 ? -20.162 -23.251 35.379 1.00 90.75 80 ASP A N 1
ATOM 659 C CA . ASP A 1 80 ? -21.271 -22.527 35.996 1.00 90.75 80 ASP A CA 1
ATOM 660 C C . ASP A 1 80 ? -20.907 -22.069 37.420 1.00 90.75 80 ASP A C 1
ATOM 662 O O . ASP A 1 80 ? -21.170 -20.919 37.763 1.00 90.75 80 ASP A O 1
ATOM 666 N N . GLU A 1 81 ? -20.198 -22.882 38.212 1.00 91.88 81 GLU A N 1
ATOM 667 C CA . GLU A 1 81 ? -19.705 -22.461 39.537 1.00 91.88 81 GLU A CA 1
ATOM 668 C C . GLU A 1 81 ? -18.634 -21.355 39.453 1.00 91.88 81 GLU A C 1
ATOM 670 O O . GLU A 1 81 ? -18.543 -20.481 40.313 1.00 91.88 81 GLU A O 1
ATOM 675 N N . LEU A 1 82 ? -17.807 -21.363 38.404 1.00 92.62 82 LEU A N 1
ATOM 676 C CA . LEU A 1 82 ? -16.806 -20.319 38.164 1.00 92.62 82 LEU A CA 1
ATOM 677 C C . LEU A 1 82 ? -17.410 -19.003 37.655 1.00 92.62 82 LEU A C 1
ATOM 679 O O . LEU A 1 82 ? -16.652 -18.106 37.272 1.00 92.62 82 LEU A O 1
ATOM 683 N N . GLU A 1 83 ? -18.736 -18.878 37.585 1.00 93.56 83 GLU A N 1
ATOM 684 C CA . GLU A 1 83 ? -19.377 -17.646 37.151 1.00 93.56 83 GLU A CA 1
ATOM 685 C C . GLU A 1 83 ? -18.985 -16.466 38.066 1.00 93.56 83 GLU A C 1
ATOM 687 O O . GLU A 1 83 ? -19.198 -16.521 39.278 1.00 93.56 83 GLU A O 1
ATOM 692 N N . PRO A 1 84 ? -18.391 -15.393 37.508 1.00 94.00 84 PRO A N 1
ATOM 693 C CA . PRO A 1 84 ? -18.064 -14.194 38.275 1.00 94.00 84 PRO A CA 1
ATOM 694 C C . PRO A 1 84 ? -19.310 -13.503 38.840 1.00 94.00 84 PRO A C 1
ATOM 696 O O . PRO A 1 84 ? -20.358 -13.495 38.189 1.00 94.00 84 PRO A O 1
ATOM 699 N N . GLU A 1 85 ? -19.172 -12.864 40.004 1.00 93.06 85 GLU A N 1
ATOM 700 C CA . GLU A 1 85 ? -20.247 -12.056 40.601 1.00 93.06 85 GLU A CA 1
ATOM 701 C C . GLU A 1 85 ? -20.394 -10.706 39.880 1.00 93.06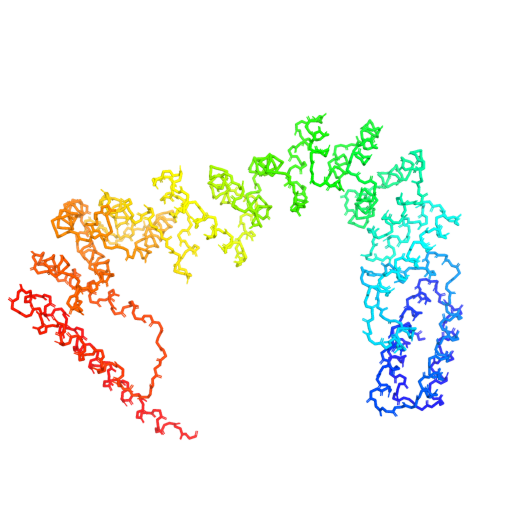 85 GLU A C 1
ATOM 703 O O . GLU A 1 85 ? -21.506 -10.238 39.634 1.00 93.06 85 GLU A O 1
ATOM 708 N N . ASP A 1 86 ? -19.272 -10.099 39.495 1.00 95.62 86 ASP A N 1
ATOM 709 C CA . ASP A 1 86 ? -19.211 -8.868 38.719 1.00 95.62 86 ASP A CA 1
ATOM 710 C C . ASP A 1 86 ? -19.752 -9.073 37.292 1.00 95.62 86 ASP A C 1
ATOM 712 O O . ASP A 1 86 ? -19.259 -9.897 36.507 1.00 95.62 86 ASP A O 1
ATOM 716 N N . ILE A 1 87 ? -20.759 -8.270 36.933 1.00 96.00 87 ILE A N 1
ATOM 717 C CA . ILE A 1 87 ? -21.488 -8.380 35.665 1.00 96.00 87 ILE A CA 1
ATOM 718 C C . ILE A 1 87 ? -20.587 -8.172 34.441 1.00 96.00 87 ILE A C 1
ATOM 720 O O . ILE A 1 87 ? -20.800 -8.793 33.393 1.00 96.00 87 ILE A O 1
ATOM 724 N N . VAL A 1 88 ? -19.543 -7.346 34.558 1.00 96.19 88 VAL A N 1
ATOM 725 C CA . VAL A 1 88 ? -18.582 -7.121 33.475 1.00 96.19 88 VAL A CA 1
ATOM 726 C C . VAL A 1 88 ? -17.772 -8.388 33.252 1.00 96.19 88 VAL A C 1
ATOM 728 O O . VAL A 1 88 ? -17.682 -8.866 32.119 1.00 96.19 88 VAL A O 1
ATOM 731 N N . TRP A 1 89 ? -17.218 -8.972 34.315 1.00 95.94 89 TRP A N 1
ATOM 732 C CA . TRP A 1 89 ? -16.409 -10.188 34.205 1.00 95.94 89 TRP A CA 1
ATOM 733 C C . TRP A 1 89 ? -17.226 -11.410 33.792 1.00 95.94 89 TRP A C 1
ATOM 735 O O . TRP A 1 89 ? -16.713 -12.256 33.051 1.00 95.94 89 TRP A O 1
ATOM 745 N N . LYS A 1 90 ? -18.508 -11.469 34.164 1.00 95.25 90 LYS A N 1
ATOM 746 C CA . LYS A 1 90 ? -19.452 -12.490 33.690 1.00 95.25 90 LYS A CA 1
ATOM 747 C C . LYS A 1 90 ? -19.590 -12.504 32.165 1.00 95.25 90 LYS A C 1
ATOM 749 O O . LYS A 1 90 ? -19.674 -13.578 31.565 1.00 95.25 90 LYS A O 1
ATOM 754 N N . HIS A 1 91 ? -19.555 -11.333 31.526 1.00 95.81 91 HIS A N 1
ATOM 755 C CA . HIS A 1 91 ? -19.741 -11.184 30.080 1.00 95.81 91 HIS A CA 1
ATOM 756 C C . HIS A 1 91 ? -18.455 -10.917 29.277 1.00 95.81 91 HIS A C 1
ATOM 758 O O . HIS A 1 91 ? -18.483 -11.000 28.046 1.00 95.81 91 HIS A O 1
ATOM 764 N N . ALA A 1 92 ? -17.322 -10.636 29.929 1.00 94.44 92 ALA A N 1
ATOM 765 C CA . ALA A 1 92 ? -16.067 -10.228 29.286 1.00 94.44 92 ALA A CA 1
ATOM 766 C C . ALA A 1 92 ? -15.574 -11.197 28.194 1.00 94.44 92 ALA A C 1
ATOM 768 O O . ALA A 1 92 ? -15.007 -10.768 27.185 1.00 94.44 92 ALA A O 1
ATOM 769 N N . TRP A 1 93 ? -15.833 -12.499 28.343 1.00 93.81 93 TRP A N 1
ATOM 770 C CA . TRP A 1 93 ? -15.413 -13.523 27.383 1.00 93.81 93 TRP A CA 1
ATOM 771 C C . TRP A 1 93 ? -15.969 -13.297 25.963 1.00 93.81 93 TRP A C 1
ATOM 773 O O . TRP A 1 93 ? -15.253 -13.526 24.987 1.00 93.81 93 TRP A O 1
ATOM 783 N N . LEU A 1 94 ? -17.182 -12.741 25.827 1.00 94.94 94 LEU A N 1
ATOM 784 C CA . LEU A 1 94 ? -17.800 -12.404 24.533 1.00 94.94 94 LEU A CA 1
ATOM 785 C C . LEU A 1 94 ? -17.039 -11.309 23.770 1.00 94.94 94 LEU A C 1
ATOM 787 O O . LEU A 1 94 ? -17.163 -11.193 22.545 1.00 94.94 94 LEU A O 1
ATOM 791 N N . PHE A 1 95 ? -16.257 -10.500 24.487 1.00 95.56 95 PHE A N 1
ATOM 792 C CA . PHE A 1 95 ? -15.528 -9.341 23.969 1.00 95.56 95 PHE A CA 1
ATOM 793 C C . PHE A 1 95 ? -14.010 -9.511 24.048 1.00 95.56 95 PHE A C 1
ATOM 795 O O . PHE A 1 95 ? -13.264 -8.592 23.692 1.00 95.56 95 PHE A O 1
ATOM 802 N N . LYS A 1 96 ? -13.536 -10.695 24.462 1.00 92.56 96 LYS A N 1
ATOM 803 C CA . LYS A 1 96 ? -12.108 -11.018 24.545 1.00 92.56 96 LYS A CA 1
ATOM 804 C C . LYS A 1 96 ? -11.401 -10.760 23.219 1.00 92.56 96 LYS A C 1
ATOM 806 O O . LYS A 1 96 ? -10.347 -10.138 23.226 1.00 92.56 96 LYS A O 1
ATOM 811 N N . ASN A 1 97 ? -12.007 -11.165 22.101 1.00 91.69 97 ASN A N 1
ATOM 812 C CA . ASN A 1 97 ? -11.534 -10.923 20.735 1.00 91.69 97 ASN A CA 1
ATOM 813 C C . ASN A 1 97 ? -12.712 -10.622 19.794 1.00 91.69 97 ASN A C 1
ATOM 815 O O . ASN A 1 97 ? -13.869 -10.859 20.140 1.00 91.69 97 ASN A O 1
ATOM 819 N N . GLY A 1 98 ? -12.422 -10.120 18.586 1.00 86.31 98 GLY A N 1
ATOM 820 C CA . GLY A 1 98 ? -13.445 -9.905 17.551 1.00 86.31 98 GLY A CA 1
ATOM 821 C C . GLY A 1 98 ? -14.176 -11.201 17.182 1.00 86.31 98 GLY A C 1
ATOM 822 O O . GLY A 1 98 ? -15.408 -11.225 17.154 1.00 86.31 98 GLY A O 1
ATOM 823 N N . TRP A 1 99 ? -13.417 -12.288 17.023 1.00 86.94 99 TRP A N 1
ATOM 824 C CA . TRP A 1 99 ? -13.926 -13.649 16.867 1.00 86.94 99 TRP A CA 1
ATOM 825 C C . TRP A 1 99 ? -14.147 -14.315 18.231 1.00 86.94 99 TRP A C 1
ATOM 827 O O . TRP A 1 99 ? -13.231 -14.363 19.055 1.00 86.94 99 TRP A O 1
ATOM 837 N N . VAL A 1 100 ? -15.350 -14.842 18.464 1.00 89.06 100 VAL A N 1
ATOM 838 C CA . VAL A 1 100 ? -15.657 -15.657 19.649 1.00 89.06 100 VAL A CA 1
ATOM 839 C C . VAL A 1 100 ? -15.302 -17.104 19.334 1.00 89.06 100 VAL A C 1
ATOM 841 O O . VAL A 1 100 ? -15.754 -17.633 18.324 1.00 89.06 100 VAL A O 1
ATOM 844 N N . GLU A 1 101 ? -14.503 -17.750 20.179 1.00 85.75 101 GLU A N 1
ATOM 845 C CA . GLU A 1 101 ? -14.138 -19.160 20.001 1.00 85.75 101 GLU A CA 1
ATOM 846 C C . GLU A 1 101 ? -15.351 -20.084 20.155 1.00 85.75 101 GLU A C 1
ATOM 848 O O . GLU A 1 101 ? -16.270 -19.792 20.924 1.00 85.75 101 GLU A O 1
ATOM 853 N N . HIS A 1 102 ? -15.339 -21.213 19.449 1.00 80.75 102 HIS A N 1
ATOM 854 C CA . HIS A 1 102 ? -16.407 -22.211 19.540 1.00 80.75 102 HIS A CA 1
ATOM 855 C C . HIS A 1 102 ? -16.524 -22.812 20.949 1.00 80.75 102 HIS A C 1
ATOM 857 O O . HIS A 1 102 ? -15.505 -23.105 21.579 1.00 80.75 102 HIS A O 1
ATOM 863 N N . SER A 1 103 ? -17.757 -23.022 21.415 1.00 81.25 103 SER A N 1
ATOM 864 C CA . SER A 1 103 ? -18.061 -23.674 22.700 1.00 81.25 103 SER A CA 1
ATOM 865 C C . SER A 1 103 ? -18.447 -25.147 22.510 1.00 81.25 103 SER A C 1
ATOM 867 O O . SER A 1 103 ? -18.358 -25.691 21.405 1.00 81.25 103 SER A O 1
ATOM 869 N N . TRP A 1 104 ? -18.828 -25.827 23.593 1.00 76.38 104 TRP A N 1
ATOM 870 C CA . TRP A 1 104 ? -19.427 -27.163 23.518 1.00 76.38 104 TRP A CA 1
ATOM 871 C C . TRP A 1 104 ? -20.835 -27.171 22.908 1.00 76.38 104 TRP A C 1
ATOM 873 O O . TRP A 1 104 ? -21.253 -28.194 22.378 1.00 76.38 104 TRP A O 1
ATOM 883 N N . GLU A 1 105 ? -21.547 -26.041 22.925 1.00 72.50 105 GLU A N 1
ATOM 884 C CA . GLU A 1 105 ? -22.882 -25.911 22.320 1.00 72.50 105 GLU A CA 1
ATOM 885 C C . GLU A 1 105 ? -22.815 -25.974 20.788 1.00 72.50 105 GLU A C 1
ATOM 887 O O . GLU A 1 105 ? -23.762 -26.407 20.142 1.00 72.50 105 GLU A O 1
ATOM 892 N N . ASP A 1 106 ? -21.661 -25.619 20.214 1.00 73.50 106 ASP A N 1
ATOM 893 C CA . ASP A 1 106 ? -21.419 -25.633 18.768 1.00 73.50 106 ASP A CA 1
ATOM 894 C C . ASP A 1 106 ? -21.006 -27.025 18.236 1.00 73.50 106 ASP A C 1
ATOM 896 O O . ASP A 1 106 ? -20.803 -27.197 17.035 1.00 73.50 106 ASP A O 1
ATOM 900 N N . ILE A 1 107 ? -20.799 -28.022 19.110 1.00 67.75 107 ILE A N 1
ATOM 901 C CA . ILE A 1 107 ? -20.274 -29.347 18.716 1.00 67.75 107 ILE A CA 1
ATOM 902 C C . ILE A 1 107 ? -21.317 -30.166 17.953 1.00 67.75 107 ILE A C 1
ATOM 904 O O . ILE A 1 107 ? -20.951 -30.935 17.067 1.00 67.75 107 ILE A O 1
ATOM 908 N N . GLN A 1 108 ? -22.592 -29.995 18.301 1.00 60.41 108 GLN A N 1
ATOM 909 C CA . GLN A 1 108 ? -23.715 -30.771 17.767 1.00 60.41 108 GLN A CA 1
ATOM 910 C C . GLN A 1 108 ? -24.324 -30.148 16.496 1.00 60.41 108 GLN A C 1
ATOM 912 O O . GLN A 1 108 ? -25.314 -30.651 15.971 1.00 60.41 108 GLN A O 1
ATOM 917 N N . GLU A 1 109 ? -23.767 -29.041 15.990 1.00 60.28 109 GLU A N 1
ATOM 918 C CA . GLU A 1 109 ? -24.262 -28.409 14.764 1.00 60.28 109 GLU A CA 1
ATOM 919 C C . GLU A 1 109 ? -23.826 -29.195 13.521 1.00 60.28 109 GLU A C 1
ATOM 921 O O . GLU A 1 109 ? -22.727 -29.010 12.987 1.00 60.28 109 GLU A O 1
ATOM 926 N N . GLU A 1 110 ? -24.715 -30.060 13.025 1.00 51.53 110 GLU A N 1
ATOM 927 C CA . GLU A 1 110 ? -24.570 -30.674 11.705 1.00 51.53 110 GLU A CA 1
ATOM 928 C C . GLU A 1 110 ? -24.491 -29.581 10.621 1.00 51.53 110 GLU A C 1
ATOM 930 O O . GLU A 1 110 ? -25.410 -28.786 10.434 1.00 51.53 110 GLU A O 1
ATOM 935 N N . GLY A 1 111 ? -23.374 -29.539 9.887 1.00 61.56 111 GLY A N 1
ATOM 936 C CA . GLY A 1 111 ? -23.214 -28.693 8.698 1.00 61.56 111 GLY A CA 1
ATOM 937 C C . GLY A 1 111 ? -22.567 -27.319 8.905 1.00 61.56 111 GLY A C 1
ATOM 938 O O . GLY A 1 111 ? -22.340 -26.642 7.905 1.00 61.56 111 GLY A O 1
ATOM 939 N N . HIS A 1 112 ? -22.208 -26.931 10.139 1.00 65.19 112 HIS A N 1
ATOM 940 C CA . HIS A 1 112 ? -21.523 -25.662 10.449 1.00 65.19 112 HIS A CA 1
ATOM 941 C C . HIS A 1 112 ? -22.187 -24.432 9.793 1.00 65.19 112 HIS A C 1
ATOM 943 O O . HIS A 1 112 ? -21.581 -23.759 8.954 1.00 65.19 112 HIS A O 1
ATOM 949 N N . ASP A 1 113 ? -23.434 -24.119 10.164 1.00 78.94 113 ASP A N 1
ATOM 950 C CA . ASP A 1 113 ? -24.095 -22.895 9.694 1.00 78.94 113 ASP A CA 1
ATOM 951 C C . ASP A 1 113 ? -23.477 -21.652 10.356 1.00 78.94 113 ASP A C 1
ATOM 953 O O . ASP A 1 113 ? -23.919 -21.152 11.394 1.00 78.94 113 ASP A O 1
ATOM 957 N N . PHE A 1 114 ? -22.435 -21.129 9.709 1.00 79.00 114 PHE A N 1
ATOM 958 C CA . PHE A 1 114 ? -21.718 -19.936 10.148 1.00 79.00 114 PHE A CA 1
ATOM 959 C C . PHE A 1 114 ? -22.640 -18.724 10.349 1.00 79.00 114 PHE A C 1
ATOM 961 O O . PHE A 1 114 ? -22.398 -17.927 11.252 1.00 79.00 114 PHE A O 1
ATOM 968 N N . ARG A 1 115 ? -23.719 -18.586 9.560 1.00 84.44 115 ARG A N 1
ATOM 969 C CA . ARG A 1 115 ? -24.628 -17.433 9.665 1.00 84.44 115 ARG A CA 1
ATOM 970 C C . ARG A 1 115 ? -25.494 -17.515 10.914 1.00 84.44 115 ARG A C 1
ATOM 972 O O . ARG A 1 115 ? -25.616 -16.521 11.627 1.00 84.44 115 ARG A O 1
ATOM 979 N N . ALA A 1 116 ? -26.078 -18.682 11.180 1.00 84.75 116 ALA A N 1
ATOM 980 C CA . ALA A 1 116 ? -26.899 -18.893 12.370 1.00 84.75 116 ALA A CA 1
ATOM 981 C C . ALA A 1 116 ? -26.083 -18.681 13.654 1.00 84.75 116 ALA A C 1
ATOM 983 O O . ALA A 1 116 ? -26.558 -18.068 14.615 1.00 84.75 116 ALA A O 1
ATOM 984 N N . ARG A 1 117 ? -24.823 -19.127 13.652 1.00 84.38 117 ARG A N 1
ATOM 985 C CA . ARG A 1 117 ? -23.901 -18.903 14.763 1.00 84.38 117 ARG A CA 1
ATOM 986 C C . ARG A 1 117 ? -23.558 -17.426 14.953 1.00 84.38 117 ARG A C 1
ATOM 988 O O . ARG A 1 117 ? -23.632 -16.930 16.076 1.00 84.38 117 ARG A O 1
ATOM 995 N N . ASP A 1 118 ? -23.188 -16.723 13.884 1.00 86.69 118 ASP A N 1
ATOM 996 C CA . ASP A 1 118 ? -22.852 -15.298 13.965 1.00 86.69 118 ASP A CA 1
ATOM 997 C C . ASP A 1 118 ? -24.032 -14.475 14.500 1.00 86.69 118 ASP A C 1
ATOM 999 O O . ASP A 1 118 ? -23.834 -13.585 15.331 1.00 86.69 118 ASP A O 1
ATOM 1003 N N . GLN A 1 119 ? -25.264 -1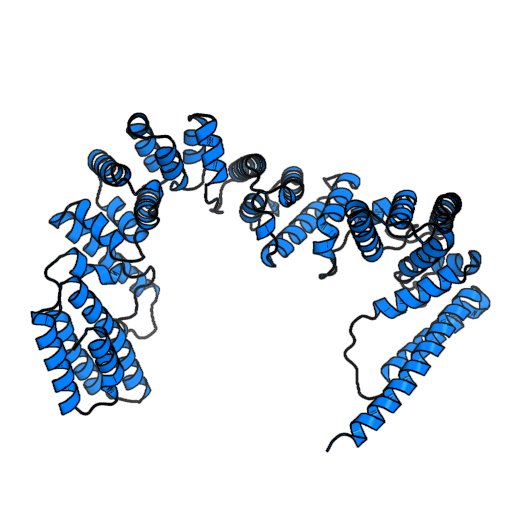4.823 14.112 1.00 90.38 119 GLN A N 1
ATOM 1004 C CA . GLN A 1 119 ? -26.473 -14.218 14.669 1.00 90.38 119 GLN A CA 1
ATOM 1005 C C . GLN A 1 119 ? -26.611 -14.484 16.178 1.00 90.38 119 GLN A C 1
ATOM 1007 O O . GLN A 1 119 ? -26.803 -13.539 16.942 1.00 90.38 119 GLN A O 1
ATOM 1012 N N . ARG A 1 120 ? -26.448 -15.734 16.632 1.00 90.19 120 ARG A N 1
ATOM 1013 C CA . ARG A 1 120 ? -26.514 -16.086 18.064 1.00 90.19 120 ARG A CA 1
ATOM 1014 C C . ARG A 1 120 ? -25.476 -15.327 18.891 1.00 90.19 120 ARG A C 1
ATOM 1016 O O . ARG A 1 120 ? -25.792 -14.791 19.951 1.00 90.19 120 ARG A O 1
ATOM 1023 N N . VAL A 1 121 ? -24.238 -15.248 18.402 1.00 92.38 121 VAL A N 1
ATOM 1024 C CA . VAL A 1 121 ? -23.157 -14.502 19.066 1.00 92.38 121 VAL A CA 1
ATOM 1025 C C . VAL A 1 121 ? -23.471 -13.003 19.107 1.00 92.38 121 VAL A C 1
ATOM 1027 O O . VAL A 1 121 ? -23.194 -12.345 20.112 1.00 92.38 121 VAL A O 1
ATOM 1030 N N . ALA A 1 122 ? -24.066 -12.450 18.046 1.00 93.44 122 ALA A N 1
ATOM 1031 C CA . ALA A 1 122 ? -24.502 -11.057 18.027 1.00 93.44 122 ALA A CA 1
ATOM 1032 C C . ALA A 1 122 ? -25.605 -10.784 19.066 1.00 93.44 122 ALA A C 1
ATOM 1034 O O . ALA A 1 122 ? -25.508 -9.797 19.796 1.00 93.44 122 ALA A O 1
ATOM 1035 N N . GLU A 1 123 ? -26.594 -11.672 19.188 1.00 95.25 123 GLU A N 1
ATOM 1036 C CA . GLU A 1 123 ? -27.663 -11.586 20.194 1.00 95.25 123 GLU A CA 1
ATOM 1037 C C . GLU A 1 123 ? -27.104 -11.674 21.624 1.00 95.25 123 GLU A C 1
ATOM 1039 O O . GLU A 1 123 ? -27.446 -10.847 22.471 1.00 95.25 123 GLU A O 1
ATOM 1044 N N . GLN A 1 124 ? -26.172 -12.600 21.888 1.00 95.31 124 GLN A N 1
ATOM 1045 C CA . GLN A 1 124 ? -25.488 -12.710 23.184 1.00 95.31 124 GLN A CA 1
ATOM 1046 C C . GLN A 1 124 ? -24.700 -11.441 23.535 1.00 95.31 124 GLN A C 1
ATOM 1048 O O . GLN A 1 124 ? -24.758 -10.967 24.669 1.00 95.31 124 GLN A O 1
ATOM 1053 N N . ARG A 1 125 ? -23.973 -10.869 22.567 1.00 96.88 125 ARG A N 1
ATOM 1054 C CA . ARG A 1 125 ? -23.220 -9.618 22.753 1.00 96.88 125 ARG A CA 1
ATOM 1055 C C . ARG A 1 125 ? -24.141 -8.435 23.027 1.00 96.88 125 ARG A C 1
ATOM 1057 O O . ARG A 1 125 ? -23.834 -7.627 23.899 1.00 96.88 125 ARG A O 1
ATOM 1064 N N . GLU A 1 126 ? -25.264 -8.331 22.323 1.00 97.31 126 GLU A N 1
ATOM 1065 C CA . GLU A 1 126 ? -26.244 -7.276 22.579 1.00 97.31 126 GLU A CA 1
ATOM 1066 C C . GLU A 1 126 ? -26.864 -7.412 23.976 1.00 97.31 126 GLU A C 1
ATOM 1068 O O . GLU A 1 126 ? -26.919 -6.429 24.719 1.00 97.31 126 GLU A O 1
ATOM 1073 N N . ALA A 1 127 ? -27.267 -8.627 24.362 1.00 97.56 127 ALA A N 1
ATOM 1074 C CA . ALA A 1 127 ? -27.831 -8.905 25.680 1.00 97.56 127 ALA A CA 1
ATOM 1075 C C . ALA A 1 127 ? -26.832 -8.598 26.807 1.00 97.56 127 ALA A C 1
ATOM 1077 O O . ALA A 1 127 ? -27.199 -7.985 27.806 1.00 97.56 127 ALA A O 1
ATOM 1078 N N . ALA A 1 128 ? -25.559 -8.950 26.615 1.00 97.69 128 ALA A N 1
ATOM 1079 C CA . ALA A 1 128 ? -24.485 -8.665 27.558 1.00 97.69 128 ALA A CA 1
ATOM 1080 C C . ALA A 1 128 ? -24.262 -7.159 27.768 1.00 97.69 128 ALA A C 1
ATOM 1082 O O . ALA A 1 128 ? -24.203 -6.699 28.906 1.00 97.69 128 ALA A O 1
ATOM 1083 N N . VAL A 1 129 ? -24.161 -6.372 26.688 1.00 98.19 129 VAL A N 1
ATOM 1084 C CA . VAL A 1 129 ? -23.984 -4.911 26.808 1.00 98.19 129 VAL A CA 1
ATOM 1085 C C . VAL A 1 129 ? -25.204 -4.278 27.470 1.00 98.19 129 VAL A C 1
ATOM 1087 O O . VAL A 1 129 ? -25.042 -3.377 28.290 1.00 98.19 129 VAL A O 1
ATOM 1090 N N . ARG A 1 130 ? -26.413 -4.762 27.160 1.00 98.00 130 ARG A N 1
ATOM 1091 C CA . ARG A 1 130 ? -27.653 -4.309 27.797 1.00 98.00 130 ARG A CA 1
ATOM 1092 C C . ARG A 1 130 ? -27.639 -4.571 29.301 1.00 98.00 130 ARG A C 1
ATOM 1094 O O . ARG A 1 130 ? -27.783 -3.615 30.052 1.00 98.00 130 ARG A O 1
ATOM 1101 N N . ALA A 1 131 ? -27.369 -5.806 29.723 1.00 97.81 131 ALA A N 1
ATOM 1102 C CA . ALA A 1 131 ? -27.311 -6.179 31.137 1.00 97.81 131 ALA A CA 1
ATOM 1103 C C . ALA A 1 131 ? -26.274 -5.349 31.913 1.00 97.81 131 ALA A C 1
ATOM 1105 O O . ALA A 1 131 ? -26.586 -4.781 32.954 1.00 97.81 131 ALA A O 1
ATOM 1106 N N . VAL A 1 132 ? -25.062 -5.197 31.366 1.00 97.94 132 VAL A N 1
ATOM 1107 C CA . VAL A 1 132 ? -24.004 -4.378 31.983 1.00 97.94 132 VAL A CA 1
ATOM 1108 C C . VAL A 1 132 ? -24.405 -2.901 32.070 1.00 97.94 132 VAL A C 1
ATOM 1110 O O . VAL A 1 132 ? -24.098 -2.233 33.053 1.00 97.94 132 VAL A O 1
ATOM 1113 N N . THR A 1 133 ? -25.086 -2.372 31.050 1.00 96.88 133 THR A N 1
ATOM 1114 C CA . THR A 1 133 ? -25.519 -0.965 31.037 1.00 96.88 133 THR A CA 1
ATOM 1115 C C . THR A 1 133 ? -26.689 -0.717 31.993 1.00 96.88 133 THR A C 1
ATOM 1117 O O . THR A 1 133 ? -26.772 0.360 32.572 1.00 96.88 133 THR A O 1
ATOM 1120 N N . GLU A 1 134 ? -27.587 -1.686 32.172 1.00 96.44 134 GLU A N 1
ATOM 1121 C CA . GLU A 1 134 ? -28.699 -1.601 33.130 1.00 96.44 134 GLU A CA 1
ATOM 1122 C C . GLU A 1 134 ? -28.212 -1.651 34.586 1.00 96.44 134 GLU A C 1
ATOM 1124 O O . GLU A 1 134 ? -28.758 -0.938 35.426 1.00 96.44 134 GLU A O 1
ATOM 1129 N N . ASP A 1 135 ? -27.170 -2.438 34.869 1.00 96.75 135 ASP A N 1
ATOM 1130 C CA . ASP A 1 135 ? -26.608 -2.602 36.215 1.00 96.75 135 ASP A CA 1
ATOM 1131 C C . ASP A 1 135 ? -25.628 -1.474 36.603 1.00 96.75 135 ASP A C 1
ATOM 1133 O O . ASP A 1 135 ? -25.789 -0.819 37.632 1.00 96.75 135 ASP A O 1
ATOM 1137 N N . GLU A 1 136 ? -24.644 -1.174 35.745 1.00 95.94 136 GLU A N 1
ATOM 1138 C CA . GLU A 1 136 ? -23.545 -0.237 36.045 1.00 95.94 136 GLU A CA 1
ATOM 1139 C C . GLU A 1 136 ? -23.547 1.046 35.186 1.00 95.94 136 GLU A C 1
ATOM 1141 O O . GLU A 1 136 ? -22.609 1.859 35.238 1.00 95.94 136 GLU A O 1
ATOM 1146 N N . GLY A 1 137 ? -24.565 1.244 34.347 1.00 95.75 137 GLY A N 1
ATOM 1147 C CA . GLY A 1 137 ? -24.634 2.376 33.424 1.00 95.75 137 GLY A CA 1
ATOM 1148 C C . GLY A 1 137 ? -23.573 2.334 32.317 1.00 95.75 137 GLY A C 1
ATOM 1149 O O . GLY A 1 137 ? -22.919 1.326 32.039 1.00 95.75 137 GLY A O 1
ATOM 1150 N N . THR A 1 138 ? -23.347 3.483 31.677 1.00 96.00 138 THR A N 1
ATOM 1151 C CA . THR A 1 138 ? -22.342 3.615 30.607 1.00 96.00 138 THR A CA 1
ATOM 1152 C C . THR A 1 138 ? -20.910 3.405 31.106 1.00 96.00 138 THR A C 1
ATOM 1154 O O . THR A 1 138 ? -20.051 2.982 30.335 1.00 96.00 138 THR A O 1
ATOM 1157 N N . SER A 1 139 ? -20.647 3.621 32.398 1.00 96.06 139 SER A N 1
ATOM 1158 C CA . SER A 1 139 ? -19.388 3.263 33.063 1.00 96.06 139 SER A CA 1
ATOM 1159 C C . SER A 1 139 ? -19.077 1.769 32.973 1.00 96.06 139 SER A C 1
ATOM 1161 O O . SER A 1 139 ? -17.938 1.416 32.652 1.00 96.06 139 SER A O 1
ATOM 1163 N N . GLY A 1 140 ? -20.075 0.905 33.182 1.00 96.75 140 GLY A N 1
ATOM 1164 C CA . GLY A 1 140 ? -19.929 -0.544 33.032 1.00 96.75 140 GLY A CA 1
ATOM 1165 C C . GLY A 1 140 ? -19.605 -0.943 31.596 1.00 96.75 140 GLY A C 1
ATOM 1166 O O . GLY A 1 140 ? -18.681 -1.719 31.355 1.00 96.75 140 GLY A O 1
ATOM 1167 N N . ALA A 1 141 ? -20.281 -0.336 30.615 1.00 97.31 141 ALA A N 1
ATOM 1168 C CA . ALA A 1 141 ? -19.987 -0.576 29.201 1.00 97.31 141 ALA A CA 1
ATOM 1169 C C . ALA A 1 141 ? -18.539 -0.189 28.838 1.00 97.31 141 ALA A C 1
ATOM 1171 O O . ALA A 1 141 ? -17.865 -0.907 28.097 1.00 97.31 141 ALA A O 1
ATOM 1172 N N . VAL A 1 142 ? -18.014 0.904 29.405 1.00 97.44 142 VAL A N 1
ATOM 1173 C CA . VAL A 1 142 ? -16.604 1.281 29.226 1.00 97.44 142 VAL A CA 1
ATOM 1174 C C . VAL A 1 142 ? -15.667 0.263 29.873 1.00 97.44 142 VAL A C 1
ATOM 1176 O O . VAL A 1 142 ? -14.695 -0.145 29.238 1.00 97.44 142 VAL A O 1
ATOM 1179 N N . ARG A 1 143 ? -15.953 -0.193 31.100 1.00 96.75 143 ARG A N 1
ATOM 1180 C CA . ARG A 1 143 ? -15.173 -1.261 31.751 1.00 96.75 143 ARG A CA 1
ATOM 1181 C C . ARG A 1 143 ? -15.150 -2.534 30.903 1.00 96.75 143 ARG A C 1
ATOM 1183 O O . ARG A 1 143 ? -14.075 -3.085 30.669 1.00 96.75 143 ARG A O 1
ATOM 1190 N N . LEU A 1 144 ? -16.301 -2.948 30.374 1.00 97.31 144 LEU A N 1
ATOM 1191 C CA . LEU A 1 144 ? -16.426 -4.108 29.492 1.00 97.31 144 LEU A CA 1
ATOM 1192 C C . LEU A 1 144 ? -15.575 -3.954 28.229 1.00 97.31 144 LEU A C 1
ATOM 1194 O O . LEU A 1 144 ? -14.807 -4.854 27.894 1.00 97.31 144 LEU A O 1
ATOM 1198 N N . ALA A 1 145 ? -15.634 -2.797 27.571 1.00 96.75 145 ALA A N 1
ATOM 1199 C CA . ALA A 1 145 ? -14.818 -2.510 26.393 1.00 96.75 145 ALA A CA 1
ATOM 1200 C C . ALA A 1 145 ? -13.307 -2.562 26.689 1.00 96.75 145 ALA A C 1
ATOM 1202 O O . ALA A 1 145 ? -12.525 -3.021 25.854 1.00 96.75 145 ALA A O 1
ATOM 1203 N N . LEU A 1 146 ? -12.888 -2.122 27.880 1.00 95.75 146 LEU A N 1
ATOM 1204 C CA . LEU A 1 146 ? -11.485 -2.143 28.301 1.00 95.75 146 LEU A CA 1
ATOM 1205 C C . LEU A 1 146 ? -10.994 -3.540 28.716 1.00 95.75 146 LEU A C 1
ATOM 1207 O O . LEU A 1 146 ? -9.793 -3.801 28.596 1.00 95.75 146 LEU A O 1
ATOM 1211 N N . SER A 1 147 ? -11.895 -4.438 29.128 1.00 93.94 147 SER A N 1
ATOM 1212 C CA . SER A 1 147 ? -11.569 -5.808 29.563 1.00 93.94 147 SER A CA 1
ATOM 1213 C C . SER A 1 147 ? -11.083 -6.731 28.431 1.00 93.94 147 SER A C 1
ATOM 1215 O O . SER A 1 147 ? -10.322 -7.663 28.679 1.00 93.94 147 SER A O 1
ATOM 1217 N N . GLY A 1 148 ? -11.466 -6.457 27.177 1.00 91.81 148 GLY A N 1
ATOM 1218 C CA . GLY A 1 148 ? -11.179 -7.314 26.019 1.00 91.81 148 GLY A CA 1
ATOM 1219 C C . GLY A 1 148 ? -10.520 -6.590 24.840 1.00 91.81 148 GLY A C 1
ATOM 1220 O O . GLY A 1 148 ? -10.036 -5.463 24.975 1.00 91.81 148 GLY A O 1
ATOM 1221 N N . ASN A 1 149 ? -10.492 -7.245 23.674 1.00 95.12 149 ASN A N 1
ATOM 1222 C CA . ASN A 1 149 ? -9.947 -6.712 22.414 1.00 95.12 149 ASN A CA 1
ATOM 1223 C C . ASN A 1 149 ? -11.034 -6.396 21.369 1.00 95.12 149 ASN A C 1
ATOM 1225 O O . ASN A 1 149 ? -10.711 -6.127 20.213 1.00 95.12 149 ASN A O 1
ATOM 1229 N N . ALA A 1 150 ? -12.316 -6.410 21.750 1.00 96.38 150 ALA A N 1
ATOM 1230 C CA . ALA A 1 150 ? -13.443 -6.058 20.878 1.00 96.38 150 ALA A CA 1
ATOM 1231 C C . ALA A 1 150 ? -14.244 -4.812 21.342 1.00 96.38 150 ALA A C 1
ATOM 1233 O O . ALA A 1 150 ? -15.476 -4.861 21.376 1.00 96.38 150 ALA A O 1
ATOM 1234 N N . PRO A 1 151 ? -13.598 -3.678 21.685 1.00 97.31 151 PRO A N 1
ATOM 1235 C CA . PRO A 1 151 ? -14.297 -2.485 22.179 1.00 97.31 151 PRO A CA 1
ATOM 1236 C C . PRO A 1 151 ? -15.293 -1.893 21.167 1.00 97.31 151 PRO A C 1
ATOM 1238 O O . PRO A 1 151 ? -16.352 -1.416 21.565 1.00 97.31 151 PRO A O 1
ATOM 1241 N N . HIS A 1 152 ? -15.010 -1.986 19.863 1.00 96.94 152 HIS A N 1
ATOM 1242 C CA . HIS A 1 152 ? -15.922 -1.533 18.804 1.00 96.94 152 HIS A CA 1
ATOM 1243 C C . HIS A 1 152 ? -17.267 -2.267 18.831 1.00 96.94 152 HIS A C 1
ATOM 1245 O O . HIS A 1 152 ? -18.307 -1.651 18.624 1.00 96.94 152 HIS A O 1
ATOM 1251 N N . VAL A 1 153 ? -17.273 -3.556 19.180 1.00 97.75 153 VAL A N 1
ATOM 1252 C CA . VAL A 1 153 ? -18.504 -4.350 19.287 1.00 97.75 153 VAL A CA 1
ATOM 1253 C C . VAL A 1 153 ? -19.350 -3.896 20.476 1.00 97.75 153 VAL A C 1
ATOM 1255 O O . VAL A 1 153 ? -20.578 -3.858 20.383 1.00 97.75 153 VAL A O 1
ATOM 1258 N N . VAL A 1 154 ? -18.709 -3.512 21.586 1.00 98.19 154 VAL A N 1
ATOM 1259 C CA . VAL A 1 154 ? -19.411 -2.891 22.719 1.00 98.19 154 VAL A CA 1
ATOM 1260 C C . VAL A 1 154 ? -20.032 -1.568 22.275 1.00 98.19 154 VAL A C 1
ATOM 1262 O O . VAL A 1 154 ? -21.219 -1.349 22.497 1.00 98.19 154 VAL A O 1
ATOM 1265 N N . GLY A 1 155 ? -19.267 -0.735 21.563 1.00 98.00 155 GLY A N 1
ATOM 1266 C CA . GLY A 1 155 ? -19.736 0.541 21.016 1.00 98.00 155 GLY A CA 1
ATOM 1267 C C . GLY A 1 155 ? -20.928 0.394 20.076 1.00 98.00 155 GLY A C 1
ATOM 1268 O O . GLY A 1 155 ? -21.915 1.113 20.227 1.00 98.00 155 GLY A O 1
ATOM 1269 N N . ASN A 1 156 ? -20.878 -0.578 19.158 1.00 97.81 156 ASN A N 1
ATOM 1270 C CA . ASN A 1 156 ? -21.972 -0.849 18.229 1.00 97.81 156 ASN A CA 1
ATOM 1271 C C . ASN A 1 156 ? -23.278 -1.156 18.973 1.00 97.81 156 ASN A C 1
ATOM 1273 O O . ASN A 1 156 ? -24.326 -0.594 18.668 1.00 97.81 156 ASN A O 1
ATOM 1277 N N . ASN A 1 157 ? -23.228 -2.046 19.967 1.00 98.12 157 ASN A N 1
ATOM 1278 C CA . ASN A 1 157 ? -24.425 -2.425 20.716 1.00 98.12 157 ASN A CA 1
ATOM 1279 C C . ASN A 1 157 ? -24.896 -1.305 21.647 1.00 98.12 157 ASN A C 1
ATOM 1281 O O . ASN A 1 157 ? -26.097 -1.069 21.753 1.00 98.12 157 ASN A O 1
ATOM 1285 N N . LEU A 1 158 ? -23.973 -0.548 22.244 1.00 97.81 158 LEU A N 1
ATOM 1286 C CA . LEU A 1 158 ? -24.320 0.590 23.089 1.00 97.81 158 LEU A CA 1
ATOM 1287 C C . LEU A 1 158 ? -25.068 1.680 22.305 1.00 97.81 158 LEU A C 1
ATOM 1289 O O . LEU A 1 158 ? -26.026 2.249 22.820 1.00 97.81 158 LEU A O 1
ATOM 1293 N N . ALA A 1 159 ? -24.713 1.921 21.039 1.00 97.62 159 ALA A N 1
ATOM 1294 C CA . ALA A 1 159 ? -25.437 2.851 20.165 1.00 97.62 159 ALA A CA 1
ATOM 1295 C C . ALA A 1 159 ? -26.892 2.435 19.892 1.00 97.62 159 ALA A C 1
ATOM 1297 O O . ALA A 1 159 ? -27.744 3.300 19.696 1.00 97.62 159 ALA A O 1
ATOM 1298 N N . LYS A 1 160 ? -27.191 1.128 19.900 1.00 96.31 160 LYS A N 1
ATOM 1299 C CA . LYS A 1 160 ? -28.567 0.613 19.791 1.00 96.31 160 LYS A CA 1
ATOM 1300 C C . LYS A 1 160 ? -29.355 0.755 21.095 1.00 96.31 160 LYS A C 1
ATOM 1302 O O . LYS A 1 160 ? -30.579 0.789 21.058 1.00 96.31 160 LYS A O 1
ATOM 1307 N N . ILE A 1 161 ? -28.666 0.774 22.238 1.00 96.25 161 ILE A N 1
ATOM 1308 C CA . ILE A 1 161 ? -29.277 0.839 23.573 1.00 96.25 161 ILE A CA 1
ATOM 1309 C C . ILE A 1 161 ? -29.560 2.292 23.967 1.00 96.25 161 ILE A C 1
ATOM 1311 O O . ILE A 1 161 ? -30.650 2.594 24.445 1.00 96.25 161 ILE A O 1
ATOM 1315 N N . LEU A 1 162 ? -28.608 3.202 23.741 1.00 96.31 162 LEU A N 1
ATOM 1316 C CA . LEU A 1 162 ? -28.756 4.623 24.057 1.00 96.31 162 LEU A CA 1
ATOM 1317 C C . LEU A 1 162 ? -29.585 5.319 22.971 1.00 96.31 162 LEU A C 1
ATOM 1319 O O . LEU A 1 162 ? -29.045 5.804 21.975 1.00 96.31 162 LEU A O 1
ATOM 1323 N N . ILE A 1 163 ? -30.906 5.369 23.149 1.00 93.50 163 ILE A N 1
ATOM 1324 C CA . ILE A 1 163 ? -31.826 5.923 22.147 1.00 93.50 163 ILE A CA 1
ATOM 1325 C C . ILE A 1 163 ? -31.841 7.454 22.188 1.00 93.50 163 ILE A C 1
ATOM 1327 O O . ILE A 1 163 ? -31.802 8.100 21.132 1.00 93.50 163 ILE A O 1
ATOM 1331 N N . SER A 1 164 ? -31.872 8.053 23.382 1.00 96.69 164 SER A N 1
ATOM 1332 C CA . SER A 1 164 ? -32.008 9.504 23.506 1.00 96.69 164 SER A CA 1
ATOM 1333 C C . SER A 1 164 ? -30.701 10.230 23.185 1.00 96.69 164 SER A C 1
ATOM 1335 O O . SER A 1 164 ? -29.598 9.757 23.460 1.00 96.69 164 SER A O 1
ATOM 1337 N N . GLU A 1 165 ? -30.819 11.425 22.610 1.00 97.12 165 GLU A N 1
ATOM 1338 C CA . GLU A 1 165 ? -29.653 12.264 22.331 1.00 97.12 165 GLU A CA 1
ATOM 1339 C C . GLU A 1 165 ? -28.914 12.666 23.617 1.00 97.12 165 GLU A C 1
ATOM 1341 O O . GLU A 1 165 ? -27.688 12.732 23.636 1.00 97.12 165 GLU A O 1
ATOM 1346 N N . ALA A 1 166 ? -29.649 12.895 24.709 1.00 97.06 166 ALA A N 1
ATOM 1347 C CA . ALA A 1 166 ? -29.066 13.259 25.995 1.00 97.06 166 ALA A CA 1
ATOM 1348 C C . ALA A 1 166 ? -28.146 12.154 26.539 1.00 97.06 166 ALA A C 1
ATOM 1350 O O . ALA A 1 166 ? -27.032 12.449 26.971 1.00 97.06 166 ALA A O 1
ATOM 1351 N N . GLU A 1 167 ? -28.570 10.889 26.461 1.00 96.81 167 GLU A N 1
ATOM 1352 C CA . GLU A 1 167 ? -27.750 9.734 26.849 1.00 96.81 167 GLU A CA 1
ATOM 1353 C C . GLU A 1 167 ? -26.524 9.575 25.944 1.00 96.81 167 GLU A C 1
ATOM 1355 O O . GLU A 1 167 ? -25.421 9.340 26.436 1.00 96.81 167 GLU A O 1
ATOM 1360 N N . GLN A 1 168 ? -26.692 9.756 24.629 1.00 97.75 168 GLN A N 1
ATOM 1361 C CA . GLN A 1 168 ? -25.590 9.691 23.662 1.00 97.75 168 GLN A CA 1
ATOM 1362 C C . GLN A 1 168 ? -24.536 10.772 23.949 1.00 97.75 168 GLN A C 1
ATOM 1364 O O . GLN A 1 168 ? -23.345 10.470 24.010 1.00 97.75 168 GLN A O 1
ATOM 1369 N N . LEU A 1 169 ? -24.957 12.018 24.194 1.00 98.06 169 LEU A N 1
ATOM 1370 C CA . LEU A 1 169 ? -24.055 13.110 24.572 1.00 98.06 169 LEU A CA 1
ATOM 1371 C C . LEU A 1 169 ? -23.381 12.849 25.924 1.00 98.06 169 LEU A C 1
ATOM 1373 O O . LEU A 1 169 ? -22.190 13.112 26.066 1.00 98.06 169 LEU A O 1
ATOM 1377 N N . ALA A 1 170 ? -24.111 12.325 26.912 1.00 97.31 170 ALA A N 1
ATOM 1378 C CA . ALA A 1 170 ? -23.549 11.981 28.218 1.00 97.31 170 ALA A CA 1
ATOM 1379 C C . ALA A 1 170 ? -22.477 10.885 28.112 1.00 97.31 170 ALA A C 1
ATOM 1381 O O . ALA A 1 170 ? -21.421 10.996 28.735 1.00 97.31 170 ALA A O 1
ATOM 1382 N N . PHE A 1 171 ? -22.706 9.864 27.282 1.00 98.06 171 PHE A N 1
ATOM 1383 C CA . PHE A 1 171 ? -21.715 8.828 27.005 1.00 98.06 171 PHE A CA 1
ATOM 1384 C C . PHE A 1 171 ? -20.468 9.391 26.316 1.00 98.06 171 PHE A C 1
ATOM 1386 O O . PHE A 1 171 ? -19.353 9.126 26.758 1.00 98.06 171 PHE A O 1
ATOM 1393 N N . ILE A 1 172 ? -20.633 10.211 25.275 1.00 97.81 172 ILE A N 1
ATOM 1394 C CA . ILE A 1 172 ? -19.487 10.821 24.591 1.00 97.81 172 ILE A CA 1
ATOM 1395 C C . ILE A 1 172 ? -18.687 11.693 25.570 1.00 97.81 172 ILE A C 1
ATOM 1397 O O . ILE A 1 172 ? -17.465 11.563 25.622 1.00 97.81 172 ILE A O 1
ATOM 1401 N N . ARG A 1 173 ? -19.361 12.497 26.411 1.00 97.25 173 ARG A N 1
ATOM 1402 C CA . ARG A 1 173 ? -18.731 13.290 27.485 1.00 97.25 173 ARG A CA 1
ATOM 1403 C C . ARG A 1 173 ? -17.931 12.434 28.465 1.00 97.25 173 ARG A C 1
ATOM 1405 O O . ARG A 1 173 ? -16.818 12.807 28.829 1.00 97.25 173 ARG A O 1
ATOM 1412 N N . LEU A 1 174 ? -18.469 11.279 28.860 1.00 96.75 174 LEU A N 1
ATOM 1413 C CA . LEU A 1 174 ? -17.765 10.328 29.722 1.00 96.75 174 LEU A CA 1
ATOM 1414 C C . LEU A 1 174 ? -16.445 9.862 29.091 1.00 96.75 174 LEU A C 1
ATOM 1416 O O . LEU A 1 174 ? -15.449 9.737 29.801 1.00 96.75 174 LEU A O 1
ATOM 1420 N N . ILE A 1 175 ? -16.424 9.607 27.780 1.00 96.62 175 ILE A N 1
ATOM 1421 C CA . ILE A 1 175 ? -15.213 9.160 27.082 1.00 96.62 175 ILE A CA 1
ATOM 1422 C C . ILE A 1 175 ? -14.204 10.297 26.926 1.00 96.62 175 ILE A C 1
ATOM 1424 O O . ILE A 1 175 ? -13.051 10.126 27.312 1.00 96.62 175 ILE A O 1
ATOM 1428 N N . ILE A 1 176 ? -14.617 11.456 26.403 1.00 95.19 176 ILE A N 1
ATOM 1429 C CA . ILE A 1 176 ? -13.701 12.590 26.172 1.00 95.19 176 ILE A CA 1
ATOM 1430 C C . ILE A 1 176 ? -13.155 13.173 27.481 1.00 95.19 176 ILE A C 1
ATOM 1432 O O . ILE A 1 176 ? -12.063 13.733 27.488 1.00 95.19 176 ILE A O 1
ATOM 1436 N N . GLY A 1 177 ? -13.882 13.012 28.593 1.00 94.44 177 GLY A N 1
ATOM 1437 C CA . GLY A 1 177 ? -13.434 13.411 29.927 1.00 94.44 177 GLY A CA 1
ATOM 1438 C C . GLY A 1 177 ? -12.303 12.545 30.495 1.00 94.44 177 GLY A C 1
ATOM 1439 O O . GLY A 1 177 ? -11.713 12.910 31.511 1.00 94.44 177 GLY A O 1
ATOM 1440 N N . LYS A 1 178 ? -11.976 11.409 29.864 1.00 93.94 178 LYS A N 1
ATOM 1441 C CA . LYS A 1 178 ? -10.823 10.580 30.241 1.00 93.94 178 LYS A CA 1
ATOM 1442 C C . LYS A 1 178 ? -9.540 11.165 29.659 1.00 93.94 178 LYS A C 1
ATOM 1444 O O . LYS A 1 178 ? -9.440 11.368 28.450 1.00 93.94 178 LYS A O 1
ATOM 1449 N N . LEU A 1 179 ? -8.538 11.380 30.513 1.00 90.44 179 LEU A N 1
ATOM 1450 C CA . LEU A 1 179 ? -7.248 11.976 30.134 1.00 90.44 179 LEU A CA 1
ATOM 1451 C C . LEU A 1 179 ? -6.545 11.181 29.025 1.00 90.44 179 LEU A C 1
ATOM 1453 O O . LEU A 1 179 ? -5.898 11.749 28.151 1.00 90.44 179 LEU A O 1
ATOM 1457 N N . GLU A 1 180 ? -6.701 9.862 29.044 1.00 92.88 180 GLU A N 1
ATOM 1458 C CA . GLU A 1 180 ? -6.103 8.927 28.103 1.00 92.88 180 GLU A CA 1
ATOM 1459 C C . GLU A 1 180 ? -6.894 8.750 26.797 1.00 92.88 180 GLU A C 1
ATOM 1461 O O . GLU A 1 180 ? -6.501 7.938 25.967 1.00 92.88 180 GLU A O 1
ATOM 1466 N N . PHE A 1 181 ? -8.000 9.469 26.567 1.00 94.31 181 PHE A N 1
ATOM 1467 C CA . PHE A 1 181 ? -8.836 9.269 25.374 1.00 94.31 181 PHE A CA 1
ATOM 1468 C C . PHE A 1 181 ? -8.046 9.369 24.055 1.00 94.31 181 PHE A C 1
ATOM 1470 O O . PHE A 1 181 ? -8.134 8.487 23.198 1.00 94.31 181 PHE A O 1
ATOM 1477 N N . VAL A 1 182 ? -7.226 10.413 23.904 1.00 92.44 182 VAL A N 1
ATOM 1478 C CA . VAL A 1 182 ? -6.477 10.684 22.662 1.00 92.44 182 VAL A CA 1
ATOM 1479 C C . VAL A 1 182 ? -5.383 9.637 22.398 1.00 92.44 182 VAL A C 1
ATOM 1481 O O . VAL A 1 182 ? -4.995 9.436 21.246 1.00 92.44 182 VAL A O 1
ATOM 1484 N N . THR A 1 183 ? -4.921 8.917 23.425 1.00 93.56 183 THR A N 1
ATOM 1485 C CA . THR A 1 183 ? -3.860 7.899 23.316 1.00 93.56 183 THR A CA 1
ATOM 1486 C C . THR A 1 183 ? -4.376 6.460 23.418 1.00 93.56 183 THR A C 1
ATOM 1488 O O . THR A 1 183 ? -3.716 5.533 22.951 1.00 93.56 183 THR A O 1
ATOM 1491 N N . SER A 1 184 ? -5.559 6.244 23.994 1.00 95.50 184 SER A N 1
ATOM 1492 C CA . SER A 1 184 ? -6.136 4.919 24.220 1.00 95.50 184 SER A CA 1
ATOM 1493 C C . SER A 1 184 ? -6.866 4.396 22.986 1.00 95.50 184 SER A C 1
ATOM 1495 O O . SER A 1 184 ? -8.007 4.767 22.700 1.00 95.50 184 SER A O 1
ATOM 1497 N N . VAL A 1 185 ? -6.238 3.435 22.303 1.00 94.94 185 VAL A N 1
ATOM 1498 C CA . VAL A 1 185 ? -6.824 2.724 21.153 1.00 94.94 185 VAL A CA 1
ATOM 1499 C C . VAL A 1 185 ? -8.164 2.075 21.513 1.00 94.94 185 VAL A C 1
ATOM 1501 O O . VAL A 1 185 ? -9.100 2.112 20.719 1.00 94.94 185 VAL A O 1
ATOM 1504 N N . LYS A 1 186 ? -8.306 1.521 22.727 1.00 96.31 186 LYS A N 1
ATOM 1505 C CA . LYS A 1 186 ? -9.556 0.862 23.137 1.00 96.31 186 LYS A CA 1
ATOM 1506 C C . LYS A 1 186 ? -10.715 1.849 23.293 1.00 96.31 186 LYS A C 1
ATOM 1508 O O . LYS A 1 186 ? -11.819 1.540 22.856 1.00 96.31 186 LYS A O 1
ATOM 1513 N N . LEU A 1 187 ? -10.477 3.025 23.882 1.00 97.25 187 LEU A N 1
ATOM 1514 C CA . LEU A 1 187 ? -11.515 4.059 24.014 1.00 97.25 187 LEU A CA 1
ATOM 1515 C C . LEU A 1 187 ? -11.907 4.635 22.650 1.00 97.25 187 LEU A C 1
ATOM 1517 O O . LEU A 1 187 ? -13.085 4.876 22.399 1.00 97.25 187 LEU A O 1
ATOM 1521 N N . GLN A 1 188 ? -10.933 4.808 21.758 1.00 96.69 188 GLN A N 1
ATOM 1522 C CA . GLN A 1 188 ? -11.184 5.259 20.392 1.00 96.69 188 GLN A CA 1
ATOM 1523 C C . GLN A 1 188 ? -12.005 4.242 19.609 1.00 96.69 188 GLN A C 1
ATOM 1525 O O . GLN A 1 188 ? -13.019 4.614 19.035 1.00 96.69 188 GLN A O 1
ATOM 1530 N N . PHE A 1 189 ? -11.645 2.958 19.650 1.00 96.56 189 PHE A N 1
ATOM 1531 C CA . PHE A 1 189 ? -12.421 1.911 18.984 1.00 96.56 189 PHE A CA 1
ATOM 1532 C C . PHE A 1 189 ? -13.807 1.704 19.594 1.00 96.56 189 PHE A C 1
ATOM 1534 O O . PHE A 1 189 ? -14.737 1.358 18.874 1.00 96.56 189 PHE A O 1
ATOM 1541 N N . LEU A 1 190 ? -13.983 1.953 20.894 1.00 98.12 190 LEU A N 1
ATOM 1542 C CA . LEU A 1 190 ? -15.310 1.992 21.504 1.00 98.12 190 LEU A CA 1
ATOM 1543 C C . LEU A 1 190 ? -16.182 3.094 20.874 1.00 98.12 190 LEU A C 1
ATOM 1545 O O . LEU A 1 190 ? -17.321 2.823 20.495 1.00 98.12 190 LEU A O 1
ATOM 1549 N N . LEU A 1 191 ? -15.654 4.316 20.727 1.00 97.56 191 LEU A N 1
ATOM 1550 C CA . LEU A 1 191 ? -16.382 5.405 20.064 1.00 97.56 191 LEU A CA 1
ATOM 1551 C C . LEU A 1 191 ? -16.548 5.192 18.557 1.00 97.56 191 LEU A C 1
ATOM 1553 O O . LEU A 1 191 ? -17.612 5.507 18.038 1.00 97.56 191 LEU A O 1
ATOM 1557 N N . ASP A 1 192 ? -15.556 4.627 17.871 1.00 96.56 192 ASP A N 1
ATOM 1558 C CA . ASP A 1 192 ? -15.641 4.252 16.454 1.00 96.56 192 ASP A CA 1
ATOM 1559 C C . ASP A 1 192 ? -16.835 3.325 16.205 1.00 96.56 192 ASP A C 1
ATOM 1561 O O . ASP A 1 192 ? -17.712 3.628 15.398 1.00 96.56 192 ASP A O 1
ATOM 1565 N N . GLY A 1 193 ? -16.957 2.250 16.993 1.00 97.06 193 GLY A N 1
ATOM 1566 C CA . GLY A 1 193 ? -18.102 1.351 16.901 1.00 97.06 193 GLY A CA 1
ATOM 1567 C C . GLY A 1 193 ? -19.434 2.048 17.206 1.00 97.06 193 GLY A C 1
ATOM 1568 O O . GLY A 1 193 ? -20.451 1.804 16.545 1.00 97.06 193 GLY A O 1
ATOM 1569 N N . PHE A 1 194 ? -19.441 2.955 18.181 1.00 98.25 194 PHE A N 1
ATOM 1570 C CA . PHE A 1 194 ? -20.626 3.743 18.509 1.00 98.25 194 PHE A CA 1
ATOM 1571 C C . PHE A 1 194 ? -21.057 4.640 17.335 1.00 98.25 194 PHE A C 1
ATOM 1573 O O . PHE A 1 194 ? -22.209 4.582 16.900 1.00 98.25 194 PHE A O 1
ATOM 1580 N N . PHE A 1 195 ? -20.127 5.402 16.753 1.00 97.44 195 PHE A N 1
ATOM 1581 C CA . PHE A 1 195 ? -20.377 6.267 15.596 1.00 97.44 195 PHE A CA 1
ATOM 1582 C C . PHE A 1 195 ? -20.740 5.488 14.334 1.00 97.44 195 PHE A C 1
ATOM 1584 O O . PHE A 1 195 ? -21.647 5.893 13.603 1.00 97.44 195 PHE A O 1
ATOM 1591 N N . PHE A 1 196 ? -20.113 4.332 14.108 1.00 95.19 196 PHE A N 1
ATOM 1592 C CA . PHE A 1 196 ? -20.444 3.448 12.994 1.00 95.19 196 PHE A CA 1
ATOM 1593 C C . PHE A 1 196 ? -21.930 3.069 12.998 1.00 95.19 196 PHE A C 1
ATOM 1595 O O . PHE A 1 196 ? -22.589 3.131 11.962 1.00 95.19 196 PHE A O 1
ATOM 1602 N N . THR A 1 197 ? -22.479 2.732 14.170 1.00 97.00 197 THR A N 1
ATOM 1603 C CA . THR A 1 197 ? -23.889 2.327 14.298 1.00 97.00 197 THR A CA 1
ATOM 1604 C C . THR A 1 197 ? -24.853 3.513 14.262 1.00 97.00 197 THR A C 1
ATOM 1606 O O . THR A 1 197 ? -25.944 3.389 13.710 1.00 97.00 197 THR A O 1
ATOM 1609 N N . LEU A 1 198 ? -24.467 4.676 14.800 1.00 96.50 198 LEU A N 1
ATOM 1610 C CA . LEU A 1 198 ? -25.282 5.894 14.696 1.00 96.50 198 LEU A CA 1
ATOM 1611 C C . LEU A 1 198 ? -25.355 6.450 13.266 1.00 96.50 198 LEU A C 1
ATOM 1613 O O . LEU A 1 198 ? -26.326 7.127 12.922 1.00 96.50 198 LEU A O 1
ATOM 1617 N N . GLY A 1 199 ? -24.333 6.185 12.451 1.00 94.19 199 GLY A N 1
ATOM 1618 C CA . GLY A 1 199 ? -24.182 6.746 11.115 1.00 94.19 199 GLY A CA 1
ATOM 1619 C C . GLY A 1 199 ? -23.512 8.124 11.115 1.00 94.19 199 GLY A C 1
ATOM 1620 O O . GLY A 1 199 ? -23.432 8.816 12.135 1.00 94.19 199 GLY A O 1
ATOM 1621 N N . ALA A 1 200 ? -23.018 8.522 9.941 1.00 90.44 200 ALA A N 1
ATOM 1622 C CA . ALA A 1 200 ? -22.144 9.682 9.764 1.00 90.44 200 ALA A CA 1
ATOM 1623 C C . ALA A 1 200 ? -22.809 11.004 10.188 1.00 90.44 200 ALA A C 1
ATOM 1625 O O . ALA A 1 200 ? -22.340 11.645 11.129 1.00 90.44 200 ALA A O 1
ATOM 1626 N N . GLY A 1 201 ? -23.950 11.359 9.586 1.00 94.44 201 GLY A N 1
ATOM 1627 C CA . GLY A 1 201 ? -24.649 12.610 9.895 1.00 94.44 201 GLY A CA 1
ATOM 1628 C C . GLY A 1 201 ? -25.020 12.784 11.374 1.00 94.44 201 GLY A C 1
ATOM 1629 O O . GLY A 1 201 ? -24.832 13.863 11.940 1.00 94.44 201 GLY A O 1
ATOM 1630 N N . LYS A 1 202 ? -25.486 11.722 12.051 1.00 96.56 202 LYS A N 1
ATOM 1631 C CA . LYS A 1 202 ? -25.818 11.796 13.484 1.00 96.56 202 LYS A CA 1
ATOM 1632 C C . LYS A 1 202 ? -24.566 11.943 14.351 1.00 96.56 202 LYS A C 1
ATOM 1634 O O . LYS A 1 202 ? -24.561 12.769 15.261 1.00 96.56 202 LYS A O 1
ATOM 1639 N N . SER A 1 203 ? -23.504 11.198 14.047 1.00 96.94 203 SER A N 1
ATOM 1640 C CA . SER A 1 203 ? -22.225 11.285 14.768 1.00 96.94 203 SER A CA 1
ATOM 1641 C C . SER A 1 203 ? -21.633 12.693 14.682 1.00 96.94 203 SER A C 1
ATOM 1643 O O . SER A 1 203 ? -21.329 13.301 15.707 1.00 96.94 203 SER A O 1
ATOM 1645 N N . VAL A 1 204 ? -21.584 13.266 13.477 1.00 97.00 204 VAL A N 1
ATOM 1646 C CA . VAL A 1 204 ? -21.106 14.637 13.246 1.00 97.00 204 VAL A CA 1
ATOM 1647 C C . VAL A 1 204 ? -21.981 15.671 13.961 1.00 97.00 204 VAL A C 1
ATOM 1649 O O . VAL A 1 204 ? -21.460 16.605 14.570 1.00 97.00 204 VAL A O 1
ATOM 1652 N N . SER A 1 205 ? -23.307 15.494 13.960 1.00 97.50 205 SER A N 1
ATOM 1653 C CA . SER A 1 205 ? -24.224 16.375 14.697 1.00 97.50 205 SER A CA 1
ATOM 1654 C C . SER A 1 205 ? -23.924 16.401 16.202 1.00 97.50 205 SER A C 1
ATOM 1656 O O . SER A 1 205 ? -23.869 17.478 16.799 1.00 97.50 205 SER A O 1
ATOM 1658 N N . LEU A 1 206 ? -23.674 15.236 16.813 1.00 97.69 206 LEU A N 1
ATOM 1659 C CA . LEU A 1 206 ? -23.308 15.129 18.229 1.00 97.69 206 LEU A CA 1
ATOM 1660 C C . LEU A 1 206 ? -21.957 15.795 18.521 1.00 97.69 206 LEU A C 1
ATOM 1662 O O . LEU A 1 206 ? -21.849 16.546 19.489 1.00 97.69 206 LEU A O 1
ATOM 1666 N N . ILE A 1 207 ? -20.950 15.580 17.665 1.00 97.12 207 ILE A N 1
ATOM 1667 C CA . ILE A 1 207 ? -19.631 16.225 17.792 1.00 97.12 207 ILE A CA 1
ATOM 1668 C C . ILE A 1 207 ? -19.774 17.749 17.738 1.00 97.12 207 ILE A C 1
ATOM 1670 O O . ILE A 1 207 ? -19.234 18.451 18.590 1.00 97.12 207 ILE A O 1
ATOM 1674 N N . ASN A 1 208 ? -20.552 18.274 16.789 1.00 95.81 208 ASN A N 1
ATOM 1675 C CA . ASN A 1 208 ? -20.763 19.715 16.654 1.00 95.81 208 ASN A CA 1
ATOM 1676 C C . ASN A 1 208 ? -21.459 20.330 17.878 1.00 95.81 208 ASN A C 1
ATOM 1678 O O . ASN A 1 208 ? -21.116 21.443 18.271 1.00 95.81 208 ASN A O 1
ATOM 1682 N N . LYS A 1 209 ? -22.379 19.605 18.529 1.00 96.81 209 LYS A N 1
ATOM 1683 C CA . LYS A 1 209 ? -23.006 20.045 19.792 1.00 96.81 209 LYS A CA 1
ATOM 1684 C C . LYS A 1 209 ? -22.019 20.109 20.956 1.00 96.81 209 LYS A C 1
ATOM 1686 O O . LYS A 1 209 ? -22.195 20.933 21.847 1.00 96.81 209 LYS A O 1
ATOM 1691 N N . LEU A 1 210 ? -20.987 19.268 20.935 1.00 96.19 210 LEU A N 1
ATOM 1692 C CA . LEU A 1 210 ? -19.927 19.231 21.943 1.00 96.19 210 LEU A CA 1
ATOM 1693 C C . LEU A 1 210 ? -18.733 20.125 21.591 1.00 96.19 210 LEU A C 1
ATOM 1695 O O . LEU A 1 210 ? -17.804 20.215 22.382 1.00 96.19 210 LEU A O 1
ATOM 1699 N N . ARG A 1 211 ? -18.736 20.812 20.442 1.00 93.56 211 ARG A N 1
ATOM 1700 C CA . ARG A 1 211 ? -17.554 21.514 19.917 1.00 93.56 211 ARG A CA 1
ATOM 1701 C C . ARG A 1 211 ? -16.945 22.520 20.901 1.00 93.56 211 ARG A C 1
ATOM 1703 O O . ARG A 1 211 ? -15.730 22.621 20.966 1.00 93.56 211 ARG A O 1
ATOM 1710 N N . ALA A 1 212 ? -17.762 23.222 21.687 1.00 92.31 212 ALA A N 1
ATOM 1711 C CA . ALA A 1 212 ? -17.281 24.178 22.691 1.00 92.31 212 ALA A CA 1
ATOM 1712 C C . ALA A 1 212 ? -16.618 23.520 23.922 1.00 92.31 212 ALA A C 1
ATOM 1714 O O . ALA A 1 212 ? -15.951 24.203 24.694 1.00 92.31 212 ALA A O 1
ATOM 1715 N N . GLU A 1 213 ? -16.824 22.217 24.122 1.00 93.81 213 GLU A N 1
ATOM 1716 C CA . GLU A 1 213 ? -16.262 21.426 25.224 1.00 93.81 213 GLU A CA 1
ATOM 1717 C C . GLU A 1 213 ? -14.967 20.698 24.819 1.00 93.81 213 GLU A C 1
ATOM 1719 O O . GLU A 1 213 ? -14.273 20.161 25.681 1.00 93.81 213 GLU A O 1
ATOM 1724 N N . LEU A 1 214 ? -14.650 20.658 23.520 1.00 94.44 214 LEU A N 1
ATOM 1725 C CA . LEU A 1 214 ? -13.533 19.902 22.960 1.00 94.44 214 LEU A CA 1
ATOM 1726 C C . LEU A 1 214 ? -12.321 20.802 22.734 1.00 94.44 214 LEU A C 1
ATOM 1728 O O . LEU A 1 214 ? -12.446 21.916 22.229 1.00 94.44 214 LEU A O 1
ATOM 1732 N N . ASN A 1 215 ? -11.136 20.282 23.043 1.00 94.19 215 ASN A N 1
ATOM 1733 C CA . ASN A 1 215 ? -9.903 20.829 22.481 1.00 94.19 215 ASN A CA 1
ATOM 1734 C C . ASN A 1 215 ? -9.649 20.267 21.070 1.00 94.19 215 ASN A C 1
ATOM 1736 O O . ASN A 1 215 ? -10.267 19.282 20.655 1.00 94.19 215 ASN A O 1
ATOM 1740 N N . ASP A 1 216 ? -8.705 20.870 20.351 1.00 94.88 216 ASP A N 1
ATOM 1741 C CA . ASP A 1 216 ? -8.412 20.506 18.962 1.00 94.88 216 ASP A CA 1
ATOM 1742 C C . ASP A 1 216 ? -7.951 19.046 18.814 1.00 94.88 216 ASP A C 1
ATOM 1744 O O . ASP A 1 216 ? -8.344 18.377 17.859 1.00 94.88 216 ASP A O 1
ATOM 1748 N N . ASP A 1 217 ? -7.198 18.501 19.779 1.00 94.56 217 ASP A N 1
ATOM 1749 C CA . ASP A 1 217 ? -6.761 17.095 19.757 1.00 94.56 217 ASP A CA 1
ATOM 1750 C C . ASP A 1 217 ? -7.949 16.129 19.831 1.00 94.56 217 ASP A C 1
ATOM 1752 O O . ASP A 1 217 ? -8.027 15.149 19.083 1.00 94.56 217 ASP A O 1
ATOM 1756 N N . GLN A 1 218 ? -8.891 16.408 20.733 1.00 95.88 218 GLN A N 1
ATOM 1757 C CA . GLN A 1 218 ? -10.104 15.616 20.899 1.00 95.88 218 GLN A CA 1
ATOM 1758 C C . GLN A 1 218 ? -11.012 15.751 19.677 1.00 95.88 218 GLN A C 1
ATOM 1760 O O . GLN A 1 218 ? -11.529 14.741 19.200 1.00 95.88 218 GLN A O 1
ATOM 1765 N N . LEU A 1 219 ? -11.173 16.967 19.147 1.00 96.75 219 LEU A N 1
ATOM 1766 C CA . LEU A 1 219 ? -11.997 17.227 17.970 1.00 96.75 219 LEU A CA 1
ATOM 1767 C C . LEU A 1 219 ? -11.465 16.480 16.742 1.00 96.75 219 LEU A C 1
ATOM 1769 O O . LEU A 1 219 ? -12.223 15.743 16.109 1.00 96.75 219 LEU A O 1
ATOM 1773 N N . VAL A 1 220 ? -10.166 16.604 16.446 1.00 97.12 220 VAL A N 1
ATOM 1774 C CA . VAL A 1 220 ? -9.513 15.871 15.349 1.00 97.12 220 VAL A CA 1
ATOM 1775 C C . VAL A 1 220 ? -9.710 14.371 15.536 1.00 97.12 220 VAL A C 1
ATOM 1777 O O . VAL A 1 220 ? -10.148 13.690 14.608 1.00 97.12 220 VAL A O 1
ATOM 1780 N N . ARG A 1 221 ? -9.452 13.843 16.743 1.00 96.44 221 ARG A N 1
ATOM 1781 C CA . ARG A 1 221 ? -9.605 12.408 16.996 1.00 96.44 221 ARG A CA 1
ATOM 1782 C C . ARG A 1 221 ? -11.045 11.950 16.779 1.00 96.44 221 ARG A C 1
ATOM 1784 O O . ARG A 1 221 ? -11.238 10.938 16.121 1.00 96.44 221 ARG A O 1
ATOM 1791 N N . MET A 1 222 ? -12.045 12.675 17.277 1.00 96.44 222 MET A N 1
ATOM 1792 C CA . MET A 1 222 ? -13.460 12.315 17.111 1.00 96.44 222 MET A CA 1
ATOM 1793 C C . MET A 1 222 ? -13.911 12.350 15.649 1.00 96.44 222 MET A C 1
ATOM 1795 O O . MET A 1 222 ? -14.630 11.450 15.217 1.00 96.44 222 MET A O 1
ATOM 1799 N N . LEU A 1 223 ? -13.465 13.344 14.875 1.00 96.50 223 LEU A N 1
ATOM 1800 C CA . LEU A 1 223 ? -13.759 13.423 13.442 1.00 96.50 223 LEU A CA 1
ATOM 1801 C C . LEU A 1 223 ? -13.100 12.270 12.669 1.00 96.50 223 LEU A C 1
ATOM 1803 O O . LEU A 1 223 ? -13.736 11.695 11.792 1.00 96.50 223 LEU A O 1
ATOM 1807 N N . CYS A 1 224 ? -11.880 11.861 13.037 1.00 96.12 224 CYS A N 1
ATOM 1808 C CA . CYS A 1 224 ? -11.207 10.694 12.451 1.00 96.12 224 CYS A CA 1
ATOM 1809 C C . CYS A 1 224 ? -11.905 9.351 12.742 1.00 96.12 224 CYS A C 1
ATOM 1811 O O . CYS A 1 224 ? -11.666 8.395 12.011 1.00 96.12 224 CYS A O 1
ATOM 1813 N N . LEU A 1 225 ? -12.728 9.268 13.795 1.00 95.50 225 LEU A N 1
ATOM 1814 C CA . LEU A 1 225 ? -13.532 8.080 14.133 1.00 95.50 225 LEU A CA 1
ATOM 1815 C C . LEU A 1 225 ? -14.904 8.082 13.441 1.00 95.50 225 LEU A C 1
ATOM 1817 O O . LEU A 1 225 ? -15.660 7.119 13.545 1.00 95.50 225 LEU A O 1
ATOM 1821 N N . CYS A 1 226 ? -15.275 9.174 12.770 1.00 94.44 226 CYS A N 1
ATOM 1822 C CA . CYS A 1 226 ? -16.474 9.188 11.944 1.00 94.44 226 CYS A CA 1
ATOM 1823 C C . CYS A 1 226 ? -16.229 8.421 10.644 1.00 94.44 226 CYS A C 1
ATOM 1825 O O . CYS A 1 226 ? -15.105 8.314 10.154 1.00 94.44 226 CYS A O 1
ATOM 1827 N N . ARG A 1 227 ? -17.315 7.935 10.032 1.00 91.88 227 ARG A N 1
ATOM 1828 C CA . ARG A 1 227 ? -17.242 7.335 8.698 1.00 91.88 227 ARG A CA 1
ATOM 1829 C C . ARG A 1 227 ? -16.590 8.320 7.723 1.00 91.88 227 ARG A C 1
ATOM 1831 O O . ARG A 1 227 ? -17.047 9.451 7.583 1.00 91.88 227 ARG A O 1
ATOM 1838 N N . PHE A 1 228 ? -15.570 7.845 7.014 1.00 93.12 228 PHE A N 1
ATOM 1839 C CA . PHE A 1 228 ? -14.849 8.620 6.010 1.00 93.12 228 PHE A CA 1
ATOM 1840 C C . PHE A 1 228 ? -15.751 8.958 4.809 1.00 93.12 228 PHE A C 1
ATOM 1842 O O . PHE A 1 228 ? -16.004 8.104 3.954 1.00 93.12 228 PHE A O 1
ATOM 1849 N N . GLY A 1 229 ? -16.243 10.197 4.770 1.00 92.94 229 GLY A N 1
ATOM 1850 C CA . GLY A 1 229 ? -17.150 10.708 3.743 1.00 92.94 229 GLY A CA 1
ATOM 1851 C C . GLY A 1 229 ? -17.565 12.158 4.004 1.00 92.94 229 GLY A C 1
ATOM 1852 O O . GLY A 1 229 ? -17.106 12.782 4.968 1.00 92.94 229 GLY A O 1
ATOM 1853 N N . ARG A 1 230 ? -18.453 12.679 3.148 1.00 92.44 230 ARG A N 1
ATOM 1854 C CA . ARG A 1 230 ? -18.799 14.109 3.081 1.00 92.44 230 ARG A CA 1
ATOM 1855 C C . ARG A 1 230 ? -19.205 14.748 4.413 1.00 92.44 230 ARG A C 1
ATOM 1857 O O . ARG A 1 230 ? -18.677 15.806 4.736 1.00 92.44 230 ARG A O 1
ATOM 1864 N N . ASP A 1 231 ? -20.053 14.091 5.209 1.00 93.38 231 ASP A N 1
ATOM 1865 C CA . ASP A 1 231 ? -20.516 14.622 6.505 1.00 93.38 231 ASP A CA 1
ATOM 1866 C C . ASP A 1 231 ? -19.347 15.006 7.432 1.00 93.38 231 ASP A C 1
ATOM 1868 O O . ASP A 1 231 ? -19.356 16.063 8.065 1.00 93.38 231 ASP A O 1
ATOM 1872 N N . ALA A 1 232 ? -18.328 14.142 7.519 1.00 94.50 232 ALA A N 1
ATOM 1873 C CA . ALA A 1 232 ? -17.156 14.388 8.352 1.00 94.50 232 ALA A CA 1
ATOM 1874 C C . ALA A 1 232 ? -16.290 15.501 7.755 1.00 94.50 232 ALA A C 1
ATOM 1876 O O . ALA A 1 232 ? -15.835 16.381 8.480 1.00 94.50 232 ALA A O 1
ATOM 1877 N N . TRP A 1 233 ? -16.093 15.496 6.435 1.00 95.69 233 TRP A N 1
ATOM 1878 C CA . TRP A 1 233 ? -15.262 16.492 5.761 1.00 95.69 233 TRP A CA 1
ATOM 1879 C C . TRP A 1 233 ? -15.856 17.893 5.842 1.00 95.69 233 TRP A C 1
ATOM 1881 O O . TRP A 1 233 ? -15.127 18.828 6.138 1.00 95.69 233 TRP A O 1
ATOM 1891 N N . ASP A 1 234 ? -17.167 18.051 5.672 1.00 95.44 234 ASP A N 1
ATOM 1892 C CA . ASP A 1 234 ? -17.817 19.357 5.811 1.00 95.44 234 ASP A CA 1
ATOM 1893 C C . ASP A 1 234 ? -17.658 19.908 7.240 1.00 95.44 234 ASP A C 1
ATOM 1895 O O . ASP A 1 234 ? -17.419 21.101 7.430 1.00 95.44 234 ASP A O 1
ATOM 1899 N N . ALA A 1 235 ? -17.706 19.043 8.260 1.00 95.75 235 ALA A N 1
ATOM 1900 C CA . ALA A 1 235 ? -17.430 19.444 9.639 1.00 95.75 235 ALA A CA 1
ATOM 1901 C C . ALA A 1 235 ? -15.954 19.807 9.875 1.00 95.75 235 ALA A C 1
ATOM 1903 O O . ALA A 1 235 ? -15.664 20.719 10.658 1.00 95.75 235 ALA A O 1
ATOM 1904 N N . VAL A 1 236 ? -15.029 19.121 9.200 1.00 96.69 236 VAL A N 1
ATOM 1905 C CA . VAL A 1 236 ? -13.594 19.434 9.211 1.00 96.69 236 VAL A CA 1
ATOM 1906 C C . VAL A 1 236 ? -13.339 20.801 8.574 1.00 96.69 236 VAL A C 1
ATOM 1908 O O . VAL A 1 236 ? -12.719 21.643 9.212 1.00 96.69 236 VAL A O 1
ATOM 1911 N N . GLU A 1 237 ? -13.875 21.067 7.381 1.00 94.75 237 GLU A N 1
ATOM 1912 C CA . GLU A 1 237 ? -13.709 22.353 6.680 1.00 94.75 237 GLU A CA 1
ATOM 1913 C C . GLU A 1 237 ? -14.397 23.517 7.417 1.00 94.75 237 GLU A C 1
ATOM 1915 O O . GLU A 1 237 ? -13.967 24.662 7.318 1.00 94.75 237 GLU A O 1
ATOM 1920 N N . ALA A 1 238 ? -15.438 23.241 8.209 1.00 94.31 238 ALA A N 1
ATOM 1921 C CA . ALA A 1 238 ? -16.049 24.221 9.108 1.00 94.31 238 ALA A CA 1
ATOM 1922 C C . ALA A 1 238 ? -15.238 24.468 10.402 1.00 94.31 238 ALA A C 1
ATOM 1924 O O . ALA A 1 238 ? -15.710 25.166 11.304 1.00 94.31 238 ALA A O 1
ATOM 1925 N N . SER A 1 239 ? -14.076 23.834 10.568 1.00 94.12 239 SER A N 1
ATOM 1926 C CA . SER A 1 239 ? -13.173 24.013 11.716 1.00 94.12 239 SER A CA 1
ATOM 1927 C C . SER A 1 239 ? -12.040 24.991 11.380 1.00 94.12 239 SER A C 1
ATOM 1929 O O . SER A 1 239 ? -12.071 25.660 10.351 1.00 94.12 239 SER A O 1
ATOM 1931 N N . SER A 1 240 ? -11.052 25.130 12.268 1.00 94.56 240 SER A N 1
ATOM 1932 C CA . SER A 1 240 ? -9.835 25.880 11.949 1.00 94.56 240 SER A CA 1
ATOM 1933 C C . SER A 1 240 ? -9.004 25.158 10.883 1.00 94.56 240 SER A C 1
ATOM 1935 O O . SER A 1 240 ? -9.074 23.935 10.742 1.00 94.56 240 SER A O 1
ATOM 1937 N N . GLU A 1 241 ? -8.171 25.917 10.169 1.00 94.75 241 GLU A N 1
ATOM 1938 C CA . GLU A 1 241 ? -7.215 25.377 9.191 1.00 94.75 241 GLU A CA 1
ATOM 1939 C C . GLU A 1 241 ? -6.297 24.319 9.829 1.00 94.75 241 GLU A C 1
ATOM 1941 O O . GLU A 1 241 ? -6.117 23.240 9.272 1.00 94.75 241 GLU A O 1
ATOM 1946 N N . GLU A 1 242 ? -5.831 24.558 11.060 1.00 95.25 242 GLU A N 1
ATOM 1947 C CA . GLU A 1 242 ? -5.001 23.609 11.812 1.00 95.25 242 GLU A CA 1
ATOM 1948 C C . GLU A 1 242 ? -5.714 22.268 12.067 1.00 95.25 242 GLU A C 1
ATOM 1950 O O . GLU A 1 242 ? -5.125 21.200 11.886 1.00 95.25 242 GLU A O 1
ATOM 1955 N N . VAL A 1 243 ? -6.997 22.288 12.447 1.00 95.88 243 VAL A N 1
ATOM 1956 C CA . VAL A 1 243 ? -7.790 21.060 12.635 1.00 95.88 243 VAL A CA 1
ATOM 1957 C C . VAL A 1 243 ? -7.948 20.312 11.311 1.00 95.88 243 VAL A C 1
ATOM 1959 O O . VAL A 1 243 ? -7.829 19.084 11.289 1.00 95.88 243 VAL A O 1
ATOM 1962 N N . ALA A 1 244 ? -8.171 21.031 10.207 1.00 96.81 244 ALA A N 1
ATOM 1963 C CA . ALA A 1 244 ? -8.314 20.429 8.886 1.00 96.81 244 ALA A CA 1
ATOM 1964 C C . ALA A 1 244 ? -7.027 19.750 8.406 1.00 96.81 244 ALA A C 1
ATOM 1966 O O . ALA A 1 244 ? -7.056 18.578 8.019 1.00 96.81 244 ALA A O 1
ATOM 1967 N N . GLU A 1 245 ? -5.888 20.435 8.502 1.00 95.38 245 GLU A N 1
ATOM 1968 C CA . GLU A 1 245 ? -4.581 19.869 8.158 1.00 95.38 245 GLU A CA 1
ATOM 1969 C C . GLU A 1 245 ? -4.272 18.612 8.981 1.00 95.38 245 GLU A C 1
ATOM 1971 O O . GLU A 1 245 ? -3.845 17.582 8.445 1.00 95.38 245 GLU A O 1
ATOM 1976 N N . ARG A 1 246 ? -4.527 18.665 10.293 1.00 96.12 246 ARG A N 1
ATOM 1977 C CA . ARG A 1 246 ? -4.299 17.534 11.198 1.00 96.12 246 ARG A CA 1
ATOM 1978 C C . ARG A 1 246 ? -5.214 16.353 10.898 1.00 96.12 246 ARG A C 1
ATOM 1980 O O . ARG A 1 246 ? -4.731 15.222 10.873 1.00 96.12 246 ARG A O 1
ATOM 1987 N N . TYR A 1 247 ? -6.495 16.600 10.630 1.00 97.31 247 TYR A N 1
ATOM 1988 C CA . TYR A 1 247 ? -7.439 15.556 10.237 1.00 97.31 247 TYR A CA 1
ATOM 1989 C C . TYR A 1 247 ? -6.946 14.803 8.999 1.00 97.31 247 TYR A C 1
ATOM 1991 O O . TYR A 1 247 ? -6.795 13.583 9.045 1.00 97.31 247 TYR A O 1
ATOM 1999 N N . TRP A 1 248 ? -6.619 15.511 7.912 1.00 96.56 248 TRP A N 1
ATOM 2000 C CA . TRP A 1 248 ? -6.181 14.863 6.671 1.00 96.56 248 TRP A CA 1
ATOM 2001 C C . TRP A 1 248 ? -4.854 14.119 6.834 1.00 96.56 248 TRP A C 1
ATOM 2003 O O . TRP A 1 248 ? -4.648 13.074 6.211 1.00 96.56 248 TRP A O 1
ATOM 2013 N N . ARG A 1 249 ? -3.986 14.584 7.738 1.00 94.75 249 ARG A N 1
ATOM 2014 C CA . ARG A 1 249 ? -2.747 13.890 8.102 1.00 94.75 249 ARG A CA 1
ATOM 2015 C C . ARG A 1 249 ? -2.980 12.591 8.885 1.00 94.75 249 ARG A C 1
ATOM 2017 O O . ARG A 1 249 ? -2.190 11.664 8.738 1.00 94.75 249 ARG A O 1
ATOM 2024 N N . GLU A 1 250 ? -4.025 12.514 9.707 1.00 93.31 250 GLU A N 1
ATOM 2025 C CA . GLU A 1 250 ? -4.233 11.415 10.666 1.00 93.31 250 GLU A CA 1
ATOM 2026 C C . GLU A 1 250 ? -5.342 10.422 10.281 1.00 93.31 250 GLU A C 1
ATOM 2028 O O . GLU A 1 250 ? -5.332 9.286 10.757 1.00 93.31 250 GLU A O 1
ATOM 2033 N N . VAL A 1 251 ? -6.307 10.820 9.449 1.00 94.94 251 VAL A N 1
ATOM 2034 C CA . VAL A 1 251 ? -7.504 10.013 9.172 1.00 94.94 251 VAL A CA 1
ATOM 2035 C C . VAL A 1 251 ? -7.171 8.684 8.489 1.00 94.94 251 VAL A C 1
ATOM 2037 O O . VAL A 1 251 ? -6.346 8.609 7.577 1.00 94.94 251 VAL A O 1
ATOM 2040 N N . THR A 1 252 ? -7.850 7.610 8.883 1.00 89.94 252 THR A N 1
ATOM 2041 C CA . THR A 1 252 ? -7.781 6.346 8.139 1.00 89.94 252 THR A CA 1
ATOM 2042 C C . THR A 1 252 ? -8.754 6.414 6.966 1.00 89.94 252 THR A C 1
ATOM 2044 O O . THR A 1 252 ? -9.952 6.184 7.121 1.00 89.94 252 THR A O 1
ATOM 2047 N N . ALA A 1 253 ? -8.250 6.761 5.782 1.00 88.62 253 ALA A N 1
ATOM 2048 C CA . ALA A 1 253 ? -9.058 6.778 4.570 1.00 88.62 253 ALA A CA 1
ATOM 2049 C C . ALA A 1 253 ? -9.272 5.341 4.086 1.00 88.62 253 ALA A C 1
ATOM 2051 O O . ALA A 1 253 ? -8.328 4.661 3.693 1.00 88.62 253 ALA A O 1
ATOM 2052 N N . SER A 1 254 ? -10.517 4.875 4.138 1.00 82.00 254 SER A N 1
ATOM 2053 C CA . SER A 1 254 ? -10.897 3.547 3.657 1.00 82.00 254 SER A CA 1
ATOM 2054 C C . SER A 1 254 ? -11.896 3.668 2.519 1.00 82.00 254 SER A C 1
ATOM 2056 O O . SER A 1 254 ? -12.841 4.465 2.577 1.00 82.00 254 SER A O 1
ATOM 2058 N N . TRP A 1 255 ? -11.707 2.847 1.491 1.00 80.81 255 TRP A N 1
ATOM 2059 C CA . TRP A 1 255 ? -12.681 2.725 0.420 1.00 80.81 255 TRP A CA 1
ATOM 2060 C C . TRP A 1 255 ? -13.976 2.106 0.955 1.00 80.81 255 TRP A C 1
ATOM 2062 O O . TRP A 1 255 ? -13.967 1.055 1.596 1.00 80.81 255 TRP A O 1
ATOM 2072 N N . SER A 1 256 ? -15.101 2.773 0.710 1.00 79.31 256 SER A N 1
ATOM 2073 C CA . SER A 1 256 ? -16.427 2.345 1.169 1.00 79.31 256 SER A CA 1
ATOM 2074 C C . SER A 1 256 ? -17.514 2.591 0.119 1.00 79.31 256 SER A C 1
ATOM 2076 O O . SER A 1 256 ? -18.670 2.843 0.470 1.00 79.31 256 SER A O 1
ATOM 2078 N N . ARG A 1 257 ? -17.141 2.488 -1.170 1.00 80.25 257 ARG A N 1
ATOM 2079 C CA . ARG A 1 257 ? -17.992 2.791 -2.337 1.00 80.25 257 ARG A CA 1
ATOM 2080 C C . ARG A 1 257 ? -18.477 4.243 -2.353 1.00 80.25 257 ARG A C 1
ATOM 2082 O O . ARG A 1 257 ? -19.659 4.504 -2.575 1.00 80.25 257 ARG A O 1
ATOM 2089 N N . GLN A 1 258 ? -17.579 5.179 -2.056 1.00 85.06 258 GLN A N 1
ATOM 2090 C CA . GLN A 1 258 ? -17.878 6.603 -2.165 1.00 85.06 258 GLN A CA 1
ATOM 2091 C C . GLN A 1 258 ? -18.239 6.967 -3.620 1.00 85.06 258 GLN A C 1
ATOM 2093 O O . GLN A 1 258 ? -17.693 6.366 -4.548 1.00 85.06 258 GLN A O 1
ATOM 2098 N N . PRO A 1 259 ? -19.126 7.954 -3.843 1.00 87.88 259 PRO A N 1
ATOM 2099 C CA . PRO A 1 259 ? -19.338 8.531 -5.166 1.00 87.88 259 PRO A CA 1
ATOM 2100 C C . PRO A 1 259 ? -18.035 9.073 -5.768 1.00 87.88 259 PRO A C 1
ATOM 2102 O O . PRO A 1 259 ? -17.134 9.494 -5.042 1.00 87.88 259 PRO A O 1
ATOM 2105 N N . GLU A 1 260 ? -17.954 9.133 -7.098 1.00 84.94 260 GLU A N 1
ATOM 2106 C CA . GLU A 1 260 ? -16.749 9.592 -7.807 1.00 84.94 260 GLU A CA 1
ATOM 2107 C C . GLU A 1 260 ? -16.313 11.007 -7.384 1.00 84.94 260 GLU A C 1
ATOM 2109 O O . GLU A 1 260 ? -15.126 11.260 -7.188 1.00 84.94 260 GLU A O 1
ATOM 2114 N N . GLU A 1 261 ? -17.267 11.919 -7.174 1.00 87.94 261 GLU A N 1
ATOM 2115 C CA . GLU A 1 261 ? -16.995 13.283 -6.700 1.00 87.94 261 GLU A CA 1
ATOM 2116 C C . GLU A 1 261 ? -16.336 13.293 -5.310 1.00 87.94 261 GLU A C 1
ATOM 2118 O O . GLU A 1 261 ? -15.384 14.039 -5.070 1.00 87.94 261 GLU A O 1
ATOM 2123 N N . GLU A 1 262 ? -16.791 12.426 -4.402 1.00 90.31 262 GLU A N 1
ATOM 2124 C CA . GLU A 1 262 ? -16.217 12.300 -3.062 1.00 90.31 262 GLU A CA 1
ATOM 2125 C C . GLU A 1 262 ? -14.818 11.681 -3.099 1.00 90.31 262 GLU A C 1
ATOM 2127 O O . GLU A 1 262 ? -13.923 12.164 -2.405 1.00 90.31 262 GLU A O 1
ATOM 2132 N N . LEU A 1 263 ? -14.601 10.656 -3.931 1.00 89.19 263 LEU A N 1
ATOM 2133 C CA . LEU A 1 263 ? -13.268 10.083 -4.143 1.00 89.19 263 LEU A CA 1
ATOM 2134 C C . LEU A 1 263 ? -12.304 11.138 -4.679 1.00 89.19 263 LEU A C 1
ATOM 2136 O O . LEU A 1 263 ? -11.194 11.281 -4.165 1.00 89.19 263 LEU A O 1
ATOM 2140 N N . ARG A 1 264 ? -12.750 11.921 -5.667 1.00 89.00 264 ARG A N 1
ATOM 2141 C CA . ARG A 1 264 ? -11.958 12.996 -6.258 1.00 89.00 264 ARG A CA 1
ATOM 2142 C C . ARG A 1 264 ? -11.568 14.033 -5.213 1.00 89.00 264 ARG A C 1
ATOM 2144 O O . ARG A 1 264 ? -10.399 14.399 -5.126 1.00 89.00 264 ARG A O 1
ATOM 2151 N N . TYR A 1 265 ? -12.523 14.473 -4.402 1.00 91.94 265 TYR A N 1
ATOM 2152 C CA . TYR A 1 265 ? -12.267 15.414 -3.318 1.00 91.94 265 TYR A CA 1
ATOM 2153 C C . TYR A 1 265 ? -11.268 14.854 -2.292 1.00 91.94 265 TYR A C 1
ATOM 2155 O O . TYR A 1 265 ? -10.281 15.514 -1.959 1.00 91.94 265 TYR A O 1
ATOM 2163 N N . ALA A 1 266 ? -11.485 13.617 -1.836 1.00 93.69 266 ALA A N 1
ATOM 2164 C CA . ALA A 1 266 ? -10.632 12.957 -0.854 1.00 93.69 266 ALA A CA 1
ATOM 2165 C C . ALA A 1 266 ? -9.190 12.790 -1.343 1.00 93.69 266 ALA A C 1
ATOM 2167 O O . ALA A 1 266 ? -8.254 13.072 -0.600 1.00 93.69 266 ALA A O 1
ATOM 2168 N N . VAL A 1 267 ? -8.996 12.362 -2.593 1.00 92.81 267 VAL A N 1
ATOM 2169 C CA . VAL A 1 267 ? -7.661 12.204 -3.184 1.00 92.81 267 VAL A CA 1
ATOM 2170 C C . VAL A 1 267 ? -6.917 13.534 -3.221 1.00 92.81 267 VAL A C 1
ATOM 2172 O O . VAL A 1 267 ? -5.756 13.578 -2.818 1.00 92.81 267 VAL A O 1
ATOM 2175 N N . THR A 1 268 ? -7.568 14.619 -3.651 1.00 93.62 268 THR A N 1
ATOM 2176 C CA . THR A 1 268 ? -6.947 15.953 -3.673 1.00 93.62 268 THR A CA 1
ATOM 2177 C C . THR A 1 268 ? -6.472 16.357 -2.279 1.00 93.62 268 THR A C 1
ATOM 2179 O O . THR A 1 268 ? -5.301 16.689 -2.100 1.00 93.62 268 THR A O 1
ATOM 2182 N N . LYS A 1 269 ? -7.338 16.221 -1.268 1.00 95.31 269 LYS A N 1
ATOM 2183 C CA . LYS A 1 269 ? -7.004 16.561 0.121 1.00 95.31 269 LYS A CA 1
ATOM 2184 C C . LYS A 1 269 ? -5.899 15.672 0.706 1.00 95.31 269 LYS A C 1
ATOM 2186 O O . LYS A 1 269 ? -5.030 16.154 1.429 1.00 95.31 269 LYS A O 1
ATOM 2191 N N . LEU A 1 270 ? -5.870 14.382 0.363 1.00 94.75 270 LEU A N 1
ATOM 2192 C CA . LEU A 1 270 ? -4.796 13.469 0.771 1.00 94.75 270 LEU A CA 1
ATOM 2193 C C . LEU A 1 270 ? -3.452 13.826 0.118 1.00 94.75 270 LEU A C 1
ATOM 2195 O O . LEU A 1 270 ? -2.418 13.761 0.784 1.00 94.75 270 LEU A O 1
ATOM 2199 N N . ILE A 1 271 ? -3.442 14.232 -1.156 1.00 93.00 271 ILE A N 1
ATOM 2200 C CA . ILE A 1 271 ? -2.229 14.705 -1.841 1.00 93.00 271 ILE A CA 1
ATOM 2201 C C . ILE A 1 271 ? -1.703 15.986 -1.182 1.00 93.00 271 ILE A C 1
ATOM 2203 O O . ILE A 1 271 ? -0.509 16.058 -0.878 1.00 93.00 271 ILE A O 1
ATOM 2207 N N . GLU A 1 272 ? -2.579 16.956 -0.903 1.00 93.88 272 GLU A N 1
ATOM 2208 C CA . GLU A 1 272 ? -2.242 18.193 -0.179 1.00 93.88 272 GLU A CA 1
ATOM 2209 C C . GLU A 1 272 ? -1.629 17.887 1.199 1.00 93.88 272 GLU A C 1
ATOM 2211 O O . GLU A 1 272 ? -0.602 18.459 1.569 1.00 93.88 272 GLU A O 1
ATOM 2216 N N . ALA A 1 273 ? -2.166 16.887 1.906 1.00 94.12 273 ALA A N 1
ATOM 2217 C CA . ALA A 1 273 ? -1.646 16.400 3.186 1.00 94.12 273 ALA A CA 1
ATOM 2218 C C . ALA A 1 273 ? -0.379 15.519 3.081 1.00 94.12 273 ALA A C 1
ATOM 2220 O O . ALA A 1 273 ? 0.064 14.947 4.081 1.00 94.12 273 ALA A O 1
ATOM 2221 N N . ARG A 1 274 ? 0.230 15.395 1.891 1.00 92.56 274 ARG A N 1
ATOM 2222 C CA . ARG A 1 274 ? 1.401 14.541 1.592 1.00 92.56 274 ARG A CA 1
ATOM 2223 C C . ARG A 1 274 ? 1.183 13.048 1.858 1.00 92.56 274 ARG A C 1
ATOM 2225 O O . ARG A 1 274 ? 2.111 12.330 2.245 1.00 92.56 274 ARG A O 1
ATOM 2232 N N . ARG A 1 275 ? -0.021 12.547 1.597 1.00 92.25 275 ARG A N 1
ATOM 2233 C CA . ARG A 1 275 ? -0.425 11.140 1.766 1.00 92.25 275 ARG A CA 1
ATOM 2234 C C . ARG A 1 275 ? -0.757 10.478 0.431 1.00 92.25 275 ARG A C 1
ATOM 2236 O O . ARG A 1 275 ? -1.837 9.929 0.232 1.00 92.25 275 ARG A O 1
ATOM 2243 N N . GLY A 1 276 ? 0.195 10.548 -0.502 1.00 90.69 276 GLY A N 1
ATOM 2244 C CA . GLY A 1 276 ? 0.057 9.968 -1.839 1.00 90.69 276 GLY A CA 1
ATOM 2245 C C . GLY A 1 276 ? -0.160 8.450 -1.826 1.00 90.69 276 GLY A C 1
ATOM 2246 O O . GLY A 1 276 ? -0.906 7.948 -2.662 1.00 90.69 276 GLY A O 1
ATOM 2247 N N . LEU A 1 277 ? 0.418 7.726 -0.856 1.00 89.06 277 LEU A N 1
ATOM 2248 C CA . LEU A 1 277 ? 0.212 6.278 -0.724 1.00 89.06 277 LEU A CA 1
ATOM 2249 C C . LEU A 1 277 ? -1.216 5.955 -0.294 1.00 89.06 277 LEU A C 1
ATOM 2251 O O . LEU A 1 277 ? -1.890 5.165 -0.950 1.00 89.06 277 LEU A O 1
ATOM 2255 N N . THR A 1 278 ? -1.707 6.624 0.749 1.00 91.44 278 THR A N 1
ATOM 2256 C CA . THR A 1 278 ? -3.111 6.509 1.158 1.00 91.44 278 THR A CA 1
ATOM 2257 C C . THR A 1 278 ? -4.062 6.878 0.012 1.00 91.44 278 THR A C 1
ATOM 2259 O O . THR A 1 278 ? -5.066 6.200 -0.190 1.00 91.44 278 THR A O 1
ATOM 2262 N N . ALA A 1 279 ? -3.751 7.915 -0.777 1.00 92.56 279 ALA A N 1
ATOM 2263 C CA . ALA A 1 279 ? -4.558 8.292 -1.937 1.00 92.56 279 ALA A CA 1
ATOM 2264 C C . ALA A 1 279 ? -4.613 7.177 -2.997 1.00 92.56 279 ALA A C 1
ATOM 2266 O O . ALA A 1 279 ? -5.700 6.857 -3.471 1.00 92.56 279 ALA A O 1
ATOM 2267 N N . LEU A 1 280 ? -3.477 6.541 -3.317 1.00 91.38 280 LEU A N 1
ATOM 2268 C CA . LEU A 1 280 ? -3.425 5.384 -4.220 1.00 91.38 280 LEU A CA 1
ATOM 2269 C C . LEU A 1 280 ? -4.258 4.211 -3.677 1.00 91.38 280 LEU A C 1
ATOM 2271 O O . LEU A 1 280 ? -5.084 3.648 -4.394 1.00 91.38 280 LEU A O 1
ATOM 2275 N N . GLN A 1 281 ? -4.088 3.878 -2.396 1.00 88.69 281 GLN A N 1
ATOM 2276 C CA . GLN A 1 281 ? -4.827 2.801 -1.731 1.00 88.69 281 GLN A CA 1
ATOM 2277 C C . GLN A 1 281 ? -6.331 3.087 -1.635 1.00 88.69 281 GLN A C 1
ATOM 2279 O O . GLN A 1 281 ? -7.131 2.158 -1.651 1.00 88.69 281 GLN A O 1
ATOM 2284 N N . LEU A 1 282 ? -6.757 4.349 -1.590 1.00 90.38 282 LEU A N 1
ATOM 2285 C CA . LEU A 1 282 ? -8.178 4.693 -1.612 1.00 90.38 282 LEU A CA 1
ATOM 2286 C C . LEU A 1 282 ? -8.828 4.366 -2.967 1.00 90.38 282 LEU A C 1
ATOM 2288 O O . LEU A 1 282 ? -9.981 3.943 -2.997 1.00 90.38 282 LEU A O 1
ATOM 2292 N N . VAL A 1 283 ? -8.098 4.543 -4.073 1.00 90.00 283 VAL A N 1
ATOM 2293 C CA . VAL A 1 283 ? -8.648 4.411 -5.435 1.00 90.00 283 VAL A CA 1
ATOM 2294 C C . VAL A 1 283 ? -8.296 3.108 -6.148 1.00 90.00 283 VAL A C 1
ATOM 2296 O O . VAL A 1 283 ? -8.818 2.866 -7.232 1.00 90.00 283 VAL A O 1
ATOM 2299 N N . HIS A 1 284 ? -7.445 2.252 -5.573 1.00 86.12 284 HIS A N 1
ATOM 2300 C CA . HIS A 1 284 ? -6.929 1.056 -6.258 1.00 86.12 284 HIS A CA 1
ATOM 2301 C C . HIS A 1 284 ? -8.019 0.103 -6.789 1.00 86.12 284 HIS A C 1
ATOM 2303 O O . HIS A 1 284 ? -7.805 -0.558 -7.803 1.00 86.12 284 HIS A O 1
ATOM 2309 N N . LEU A 1 285 ? -9.197 0.052 -6.153 1.00 84.00 285 LEU A N 1
ATOM 2310 C CA . LEU A 1 285 ? -10.330 -0.773 -6.603 1.00 84.00 285 LEU A CA 1
ATOM 2311 C C . LEU A 1 285 ? -11.172 -0.123 -7.714 1.00 84.00 285 LEU A C 1
ATOM 2313 O O . LEU A 1 285 ? -11.913 -0.828 -8.392 1.00 84.00 285 LEU A O 1
ATOM 2317 N N . ASP A 1 286 ? -11.030 1.187 -7.926 1.00 85.31 286 ASP A N 1
ATOM 2318 C CA . ASP A 1 286 ? -11.880 2.015 -8.792 1.00 85.31 286 ASP A CA 1
ATOM 2319 C C . ASP A 1 286 ? -11.061 2.874 -9.780 1.00 85.31 286 ASP A C 1
ATOM 2321 O O . ASP A 1 286 ? -11.533 3.883 -10.299 1.00 85.31 286 ASP A O 1
ATOM 2325 N N . LEU A 1 287 ? -9.826 2.475 -10.114 1.00 88.25 287 LEU A N 1
ATOM 2326 C CA . LEU A 1 287 ? -8.931 3.245 -11.000 1.00 88.25 287 LEU A CA 1
ATOM 2327 C C . LEU A 1 287 ? -9.597 3.693 -12.315 1.00 88.25 287 LEU A C 1
ATOM 2329 O O . LEU A 1 287 ? -9.328 4.779 -12.829 1.00 88.25 287 LEU A O 1
ATOM 2333 N N . LYS A 1 288 ? -10.498 2.866 -12.859 1.00 85.44 288 LYS A N 1
ATOM 2334 C CA . LYS A 1 288 ? -11.205 3.142 -14.116 1.00 85.44 288 LYS A CA 1
ATOM 2335 C C . LYS A 1 288 ? -12.212 4.289 -14.024 1.00 85.44 288 LYS A C 1
ATOM 2337 O O . LYS A 1 288 ? -12.481 4.881 -15.069 1.00 85.44 288 LYS A O 1
ATOM 2342 N N . SER A 1 289 ? -12.743 4.605 -12.843 1.00 84.31 289 SER A N 1
ATOM 2343 C CA . SER A 1 289 ? -13.656 5.740 -12.645 1.00 84.31 289 SER A CA 1
ATOM 2344 C C . SER A 1 289 ? -12.936 7.030 -12.261 1.00 84.31 289 SER A C 1
ATOM 2346 O O . SER A 1 289 ? -13.544 8.087 -12.302 1.00 84.31 289 SER A O 1
ATOM 2348 N N . ILE A 1 290 ? -11.648 6.980 -11.914 1.00 89.06 290 ILE A N 1
ATOM 2349 C CA . ILE A 1 290 ? -10.871 8.185 -11.595 1.00 89.06 290 ILE A CA 1
ATOM 2350 C C . ILE A 1 290 ? -10.339 8.825 -12.875 1.00 89.06 290 ILE A C 1
ATOM 2352 O O . ILE A 1 290 ? -9.832 8.125 -13.754 1.00 89.06 290 ILE A O 1
ATOM 2356 N N . GLU A 1 291 ? -10.416 10.151 -12.986 1.00 91.38 291 GLU A N 1
ATOM 2357 C CA . GLU A 1 291 ? -9.882 10.908 -14.123 1.00 91.38 291 GLU A CA 1
ATOM 2358 C C . GLU A 1 291 ? -8.356 10.783 -14.249 1.00 91.38 291 GLU A C 1
ATOM 2360 O O . GLU A 1 291 ? -7.622 10.677 -13.265 1.00 91.38 291 GLU A O 1
ATOM 2365 N N . SER A 1 292 ? -7.855 10.832 -15.484 1.00 94.19 292 SER A N 1
ATOM 2366 C CA . SER A 1 292 ? -6.428 10.644 -15.760 1.00 94.19 292 SER A CA 1
ATOM 2367 C C . SER A 1 292 ? -5.532 11.695 -15.100 1.00 94.19 292 SER A C 1
ATOM 2369 O O . SER A 1 292 ? -4.458 11.344 -14.625 1.00 94.19 292 SER A O 1
ATOM 2371 N N . GLU A 1 293 ? -5.955 12.964 -15.030 1.00 93.00 293 GLU A N 1
ATOM 2372 C CA . GLU A 1 293 ? -5.140 14.019 -14.396 1.00 93.00 293 GLU A CA 1
ATOM 2373 C C . GLU A 1 293 ? -4.968 13.753 -12.894 1.00 93.00 293 GLU A C 1
ATOM 2375 O O . GLU A 1 293 ? -3.902 13.978 -12.329 1.00 93.00 293 GLU A O 1
ATOM 2380 N N . GLN A 1 294 ? -5.989 13.192 -12.247 1.00 91.25 294 GLN A N 1
ATOM 2381 C CA . GLN A 1 294 ? -5.920 12.866 -10.831 1.00 91.25 294 GLN A CA 1
ATOM 2382 C C . GLN A 1 294 ? -5.021 11.655 -10.560 1.00 91.25 294 GLN A C 1
ATOM 2384 O O . GLN A 1 294 ? -4.209 11.690 -9.638 1.00 91.25 294 GLN A O 1
ATOM 2389 N N . LEU A 1 295 ? -5.107 10.613 -11.391 1.00 94.06 295 LEU A N 1
ATOM 2390 C CA . LEU A 1 295 ? -4.175 9.482 -11.340 1.00 94.06 295 LEU A CA 1
ATOM 2391 C C . LEU A 1 295 ? -2.720 9.930 -11.566 1.00 94.06 295 LEU A C 1
ATOM 2393 O O . LEU A 1 295 ? -1.817 9.486 -10.857 1.00 94.06 295 LEU A O 1
ATOM 2397 N N . TYR A 1 296 ? -2.502 10.850 -12.509 1.00 94.62 296 TYR A N 1
ATOM 2398 C CA . TYR A 1 296 ? -1.201 11.469 -12.755 1.00 94.62 296 TYR A CA 1
ATOM 2399 C C . TYR A 1 296 ? -0.673 12.208 -11.512 1.00 94.62 296 TYR A C 1
ATOM 2401 O O . TYR A 1 296 ? 0.477 12.004 -11.113 1.00 94.62 296 TYR A O 1
ATOM 2409 N N . GLU A 1 297 ? -1.503 13.019 -10.849 1.00 93.62 297 GLU A N 1
ATOM 2410 C CA . GLU A 1 297 ? -1.089 13.734 -9.634 1.00 93.62 297 GLU A CA 1
ATOM 2411 C C . GLU A 1 297 ? -0.816 12.791 -8.448 1.00 93.62 297 GLU A C 1
ATOM 2413 O O . GLU A 1 297 ? 0.126 13.045 -7.696 1.00 93.62 297 GLU A O 1
ATOM 2418 N N . ILE A 1 298 ? -1.536 11.666 -8.313 1.00 93.31 298 ILE A N 1
ATOM 2419 C CA . ILE A 1 298 ? -1.204 10.623 -7.320 1.00 93.31 298 ILE A CA 1
ATOM 2420 C C . ILE A 1 298 ? 0.219 10.102 -7.559 1.00 93.31 298 ILE A C 1
ATOM 2422 O O . ILE A 1 298 ? 1.045 10.123 -6.641 1.00 93.31 298 ILE A O 1
ATOM 2426 N N . LEU A 1 299 ? 0.530 9.680 -8.792 1.00 92.44 299 LEU A N 1
ATOM 2427 C CA . LEU A 1 299 ? 1.859 9.167 -9.145 1.00 92.44 299 LEU A CA 1
ATOM 2428 C C . LEU A 1 299 ? 2.958 10.209 -8.922 1.00 92.44 299 LEU A C 1
ATOM 2430 O O . LEU A 1 299 ? 4.040 9.882 -8.439 1.00 92.44 299 LEU A O 1
ATOM 2434 N N . LYS A 1 300 ? 2.686 11.481 -9.198 1.00 92.19 300 LYS A N 1
ATOM 2435 C CA . LYS A 1 300 ? 3.635 12.575 -8.966 1.00 92.19 300 LYS A CA 1
ATOM 2436 C C . LYS A 1 300 ? 3.838 12.901 -7.479 1.00 92.19 300 LYS A C 1
ATOM 2438 O O . LYS A 1 300 ? 4.924 13.345 -7.090 1.00 92.19 300 LYS A O 1
ATOM 2443 N N . ALA A 1 301 ? 2.815 12.712 -6.648 1.00 90.50 301 ALA A N 1
ATOM 2444 C CA . ALA A 1 301 ? 2.851 13.013 -5.217 1.00 90.50 301 ALA A CA 1
ATOM 2445 C C . ALA A 1 301 ? 3.471 11.890 -4.371 1.00 90.50 301 ALA A C 1
ATOM 2447 O O . ALA A 1 301 ? 4.081 12.167 -3.337 1.00 90.50 301 ALA A O 1
ATOM 2448 N N . LEU A 1 302 ? 3.340 10.637 -4.807 1.00 88.88 302 LEU A N 1
ATOM 2449 C CA . LEU A 1 302 ? 3.779 9.433 -4.093 1.00 88.88 302 LEU A CA 1
ATOM 2450 C C . LEU A 1 302 ? 5.230 9.491 -3.569 1.00 88.88 302 LEU A C 1
ATOM 2452 O O . LEU A 1 302 ? 5.406 9.308 -2.363 1.00 88.88 302 LEU A O 1
ATOM 2456 N N . PRO A 1 303 ? 6.265 9.837 -4.366 1.00 84.56 303 PRO A N 1
ATOM 2457 C CA . PRO A 1 303 ? 7.650 9.865 -3.877 1.00 84.56 303 PRO A CA 1
ATOM 2458 C C . PRO A 1 303 ? 7.920 10.982 -2.863 1.00 84.56 303 PRO A C 1
ATOM 2460 O O . PRO A 1 303 ? 8.920 10.956 -2.154 1.00 84.56 303 PRO A O 1
ATOM 2463 N N . LYS A 1 304 ? 7.031 11.980 -2.799 1.00 84.31 304 LYS A N 1
ATOM 2464 C CA . LYS A 1 304 ? 7.085 13.102 -1.850 1.00 84.31 304 LYS A CA 1
ATOM 2465 C C . LYS A 1 304 ? 6.210 12.859 -0.620 1.00 84.31 304 LYS A C 1
ATOM 2467 O O . LYS A 1 304 ? 6.097 13.743 0.231 1.00 84.31 304 LYS A O 1
ATOM 2472 N N . SER A 1 305 ? 5.543 11.709 -0.553 1.00 84.12 305 SER A N 1
ATOM 2473 C CA . SER A 1 305 ? 4.649 11.383 0.542 1.00 84.12 305 SER A CA 1
ATOM 2474 C C . SER A 1 305 ? 5.434 11.136 1.827 1.00 84.12 305 SER A C 1
ATOM 2476 O O . SER A 1 305 ? 6.489 10.506 1.813 1.00 84.12 305 SER A O 1
ATOM 2478 N N . ASN A 1 306 ? 4.861 11.531 2.963 1.00 84.00 306 ASN A N 1
ATOM 2479 C CA . ASN A 1 306 ? 5.370 11.132 4.280 1.00 84.00 306 ASN A CA 1
ATOM 2480 C C . ASN A 1 306 ? 5.261 9.606 4.506 1.00 84.00 306 ASN A C 1
ATOM 2482 O O . ASN A 1 306 ? 5.779 9.077 5.484 1.00 84.00 306 ASN A O 1
ATOM 2486 N N . GLU A 1 307 ? 4.570 8.900 3.608 1.00 80.75 307 GLU A N 1
ATOM 2487 C CA . GLU A 1 307 ? 4.358 7.454 3.608 1.00 80.75 307 GLU A CA 1
ATOM 2488 C C . GLU A 1 307 ? 5.254 6.745 2.574 1.00 80.75 307 GLU A C 1
ATOM 2490 O O . GLU A 1 307 ? 5.132 5.536 2.394 1.00 80.75 307 GLU A O 1
ATOM 2495 N N . ALA A 1 308 ? 6.163 7.464 1.901 1.00 70.38 308 ALA A N 1
ATOM 2496 C CA . ALA A 1 308 ? 6.963 6.929 0.796 1.00 70.38 308 ALA A CA 1
ATOM 2497 C C . ALA A 1 308 ? 7.825 5.718 1.198 1.00 70.38 308 ALA A C 1
ATOM 2499 O O . ALA A 1 308 ? 7.931 4.765 0.432 1.00 70.38 308 ALA A O 1
ATOM 2500 N N . GLU A 1 309 ? 8.371 5.691 2.420 1.00 66.44 309 GLU A N 1
ATOM 2501 C CA . GLU A 1 309 ? 9.123 4.531 2.931 1.00 66.44 309 GLU A CA 1
ATOM 2502 C C . GLU A 1 309 ? 8.250 3.270 3.074 1.00 66.44 309 GLU A C 1
ATOM 2504 O O . GLU A 1 309 ? 8.751 2.151 2.980 1.00 66.44 309 GLU A O 1
ATOM 2509 N N . LYS A 1 310 ? 6.932 3.439 3.268 1.00 62.81 310 LYS A N 1
ATOM 2510 C CA . LYS A 1 310 ? 5.961 2.337 3.367 1.00 62.81 310 LYS A CA 1
ATOM 2511 C C . LYS A 1 310 ? 5.495 1.835 1.999 1.00 62.81 310 LYS A C 1
ATOM 2513 O O . LYS A 1 310 ? 5.067 0.690 1.915 1.00 62.81 310 LYS A O 1
ATOM 2518 N N . ALA A 1 311 ? 5.634 2.643 0.944 1.00 58.09 311 ALA A N 1
ATOM 2519 C CA . ALA A 1 311 ? 5.220 2.325 -0.428 1.00 58.09 311 ALA A CA 1
ATOM 2520 C C . ALA A 1 311 ? 6.097 1.253 -1.117 1.00 58.09 311 ALA A C 1
ATOM 2522 O O . ALA A 1 311 ? 5.943 0.979 -2.304 1.00 58.09 311 ALA A O 1
ATOM 2523 N N . ALA A 1 312 ? 7.043 0.648 -0.390 1.00 56.38 312 ALA A N 1
ATOM 2524 C CA . ALA A 1 312 ? 7.947 -0.384 -0.891 1.00 56.38 312 ALA A CA 1
ATOM 2525 C C . ALA A 1 312 ? 7.327 -1.800 -0.921 1.00 56.38 312 ALA A C 1
ATOM 2527 O O . ALA A 1 312 ? 8.033 -2.764 -1.237 1.00 56.38 312 ALA A O 1
ATOM 2528 N N . SER A 1 313 ? 6.041 -1.960 -0.580 1.00 63.19 313 SER A N 1
ATOM 2529 C CA . SER A 1 313 ? 5.373 -3.267 -0.602 1.00 63.19 313 SER A CA 1
ATOM 2530 C C . SER A 1 313 ? 5.081 -3.742 -2.036 1.00 63.19 313 SER A C 1
ATOM 2532 O O . SER A 1 313 ? 4.935 -2.945 -2.962 1.00 63.19 313 SER A O 1
ATOM 2534 N N . SER A 1 314 ? 4.974 -5.059 -2.248 1.00 59.91 314 SER A N 1
ATOM 2535 C CA . SER A 1 314 ? 4.648 -5.628 -3.569 1.00 59.91 314 SER A CA 1
ATOM 2536 C C . SER A 1 314 ? 3.251 -5.233 -4.065 1.00 59.91 314 SER A C 1
ATOM 2538 O O . SER A 1 314 ? 3.043 -5.092 -5.268 1.00 59.91 314 SER A O 1
ATOM 2540 N N . MET A 1 315 ? 2.305 -5.016 -3.146 1.00 57.16 315 MET A N 1
ATOM 2541 C CA . MET A 1 315 ? 0.936 -4.597 -3.459 1.00 57.16 315 MET A CA 1
ATOM 2542 C C . MET A 1 315 ? 0.886 -3.168 -4.025 1.00 57.16 315 MET A C 1
ATOM 2544 O O . MET A 1 315 ? 0.099 -2.884 -4.931 1.00 57.16 315 MET A O 1
ATOM 2548 N N . ASP A 1 316 ? 1.768 -2.288 -3.544 1.00 77.12 316 ASP A N 1
ATOM 2549 C CA . ASP A 1 316 ? 1.851 -0.902 -4.012 1.00 77.12 316 ASP A CA 1
ATOM 2550 C C . ASP A 1 316 ? 2.484 -0.822 -5.410 1.00 77.12 316 ASP A C 1
ATOM 2552 O O . ASP A 1 316 ? 2.005 -0.066 -6.255 1.00 77.12 316 ASP A O 1
ATOM 2556 N N . LYS A 1 317 ? 3.487 -1.667 -5.704 1.00 80.00 317 LYS A N 1
ATOM 2557 C CA . LYS A 1 317 ? 4.082 -1.777 -7.052 1.00 80.00 317 LYS A CA 1
ATOM 2558 C C . LYS A 1 317 ? 3.051 -2.173 -8.104 1.00 80.00 317 LYS A C 1
ATOM 2560 O O . LYS A 1 317 ? 2.929 -1.496 -9.119 1.00 80.00 317 LYS A O 1
ATOM 2565 N N . HIS A 1 318 ? 2.267 -3.217 -7.827 1.00 82.62 318 HIS A N 1
ATOM 2566 C CA . HIS A 1 318 ? 1.208 -3.657 -8.735 1.00 82.62 318 HIS A CA 1
ATOM 2567 C C . HIS A 1 318 ? 0.182 -2.543 -8.986 1.00 82.62 318 HIS A C 1
ATOM 2569 O O . HIS A 1 318 ? -0.211 -2.297 -10.123 1.00 82.62 318 HIS A O 1
ATOM 2575 N N . SER A 1 319 ? -0.204 -1.817 -7.934 1.00 86.19 319 SER A N 1
ATOM 2576 C CA . SER A 1 319 ? -1.143 -0.698 -8.054 1.00 86.19 319 SER A CA 1
ATOM 2577 C C . SER A 1 319 ? -0.584 0.430 -8.930 1.00 86.19 319 SER A C 1
ATOM 2579 O O . SER A 1 319 ? -1.315 0.973 -9.754 1.00 86.19 319 SER A O 1
ATOM 2581 N N . ILE A 1 320 ? 0.708 0.757 -8.807 1.00 89.12 320 ILE A N 1
ATOM 2582 C CA . ILE A 1 320 ? 1.380 1.739 -9.674 1.00 89.12 320 ILE A CA 1
ATOM 2583 C C . ILE A 1 320 ? 1.337 1.283 -11.139 1.00 89.12 320 ILE A C 1
ATOM 2585 O O . ILE A 1 320 ? 0.926 2.057 -12.002 1.00 89.12 320 ILE A O 1
ATOM 2589 N N . GLU A 1 321 ? 1.694 0.030 -11.429 1.00 87.62 321 GLU A N 1
ATOM 2590 C CA . GLU A 1 321 ? 1.649 -0.517 -12.792 1.00 87.62 321 GLU A CA 1
ATOM 2591 C C . GLU A 1 321 ? 0.245 -0.465 -13.404 1.00 87.62 321 GLU A C 1
ATOM 2593 O O . GLU A 1 321 ? 0.090 -0.087 -14.567 1.00 87.62 321 GLU A O 1
ATOM 2598 N N . GLU A 1 322 ? -0.791 -0.802 -12.633 1.00 89.12 322 GLU A N 1
ATOM 2599 C CA . GLU A 1 322 ? -2.179 -0.706 -13.092 1.00 89.12 322 GLU A CA 1
ATOM 2600 C C . GLU A 1 322 ? -2.578 0.743 -13.405 1.00 89.12 322 GLU A C 1
ATOM 2602 O O . GLU A 1 322 ? -3.247 0.989 -14.413 1.00 89.12 322 GLU A O 1
ATOM 2607 N N . VAL A 1 323 ? -2.117 1.724 -12.617 1.00 92.88 323 VAL A N 1
ATOM 2608 C CA . VAL A 1 323 ? -2.331 3.146 -12.932 1.00 92.88 323 VAL A CA 1
ATOM 2609 C C . VAL A 1 323 ? -1.678 3.512 -14.267 1.00 92.88 323 VAL A C 1
ATOM 2611 O O . VAL A 1 323 ? -2.336 4.125 -15.110 1.00 92.88 323 VAL A O 1
ATOM 2614 N N . PHE A 1 324 ? -0.428 3.102 -14.509 1.00 91.88 324 PHE A N 1
ATOM 2615 C CA . PHE A 1 324 ? 0.239 3.338 -15.796 1.00 91.88 324 PHE A CA 1
ATOM 2616 C C . PHE A 1 324 ? -0.508 2.685 -16.965 1.00 91.88 324 PHE A C 1
ATOM 2618 O O . PHE A 1 324 ? -0.714 3.337 -17.989 1.00 91.88 324 PHE A O 1
ATOM 2625 N N . LYS A 1 325 ? -0.996 1.445 -16.813 1.00 91.00 325 LYS A N 1
ATOM 2626 C CA . LYS A 1 325 ? -1.821 0.776 -17.838 1.00 91.00 325 LYS A CA 1
ATOM 2627 C C . LYS A 1 325 ? -3.081 1.574 -18.162 1.00 91.00 325 LYS A C 1
ATOM 2629 O O . LYS A 1 325 ? -3.406 1.749 -19.338 1.00 91.00 325 LYS A O 1
ATOM 2634 N N . VAL A 1 326 ? -3.782 2.084 -17.145 1.00 93.44 326 VAL A N 1
ATOM 2635 C CA . VAL A 1 326 ? -4.986 2.910 -17.334 1.00 93.44 326 VAL A CA 1
ATOM 2636 C C . VAL A 1 326 ? -4.649 4.217 -18.053 1.00 93.44 326 VAL A C 1
ATOM 2638 O O . VAL A 1 326 ? -5.333 4.569 -19.016 1.00 93.44 326 VAL A O 1
ATOM 2641 N N . LEU A 1 327 ? -3.596 4.920 -17.629 1.00 94.44 327 LEU A N 1
ATOM 2642 C CA . LEU A 1 327 ? -3.172 6.183 -18.240 1.00 94.44 327 LEU A CA 1
ATOM 2643 C C . LEU A 1 327 ? -2.753 6.002 -19.705 1.00 94.44 327 LEU A C 1
ATOM 2645 O O . LEU A 1 327 ? -3.247 6.732 -20.566 1.00 94.44 327 LEU A O 1
ATOM 2649 N N . ASN A 1 328 ? -1.934 4.988 -19.994 1.00 91.44 328 ASN A N 1
ATOM 2650 C CA . ASN A 1 328 ? -1.487 4.664 -21.350 1.00 91.44 328 ASN A CA 1
ATOM 2651 C C . ASN A 1 328 ? -2.658 4.267 -22.257 1.00 91.44 328 ASN A C 1
ATOM 2653 O O . ASN A 1 328 ? -2.748 4.743 -23.383 1.00 91.44 328 ASN A O 1
ATOM 2657 N N . THR A 1 329 ? -3.606 3.467 -21.755 1.00 92.19 329 THR A N 1
ATOM 2658 C CA . THR A 1 329 ? -4.798 3.069 -22.527 1.00 92.19 329 THR A CA 1
ATOM 2659 C C . THR A 1 329 ? -5.672 4.270 -22.891 1.00 92.19 329 THR A C 1
ATOM 2661 O O . THR A 1 329 ? -6.260 4.308 -23.970 1.00 92.19 329 THR A O 1
ATOM 2664 N N . ARG A 1 330 ? -5.792 5.252 -21.990 1.00 94.44 330 ARG A N 1
ATOM 2665 C CA . ARG A 1 330 ? -6.612 6.445 -22.229 1.00 94.44 330 ARG A CA 1
ATOM 2666 C C . ARG A 1 330 ? -5.936 7.452 -23.157 1.00 94.44 330 ARG A C 1
ATOM 2668 O O . ARG A 1 330 ? -6.646 8.183 -23.839 1.00 94.44 330 ARG A O 1
ATOM 2675 N N . GLY A 1 331 ? -4.604 7.539 -23.148 1.00 91.06 331 GLY A N 1
ATOM 2676 C CA . GLY A 1 331 ? -3.845 8.451 -24.013 1.00 91.06 331 GLY A CA 1
ATOM 2677 C C . GLY A 1 331 ? -4.147 9.942 -23.794 1.00 91.06 331 GLY A C 1
ATOM 2678 O O . GLY A 1 331 ? -3.895 10.761 -24.670 1.00 91.06 331 GLY A O 1
ATOM 2679 N N . THR A 1 332 ? -4.731 10.313 -22.649 1.00 94.62 332 THR A N 1
ATOM 2680 C CA . THR A 1 332 ? -5.160 11.696 -22.365 1.00 94.62 332 THR A CA 1
ATOM 2681 C C . THR A 1 332 ? -4.058 12.559 -21.751 1.00 94.62 332 THR A C 1
ATOM 2683 O O . THR A 1 332 ? -4.155 13.783 -21.777 1.00 94.62 332 THR A O 1
ATOM 2686 N N . ILE A 1 333 ? -3.040 11.939 -21.146 1.00 95.69 333 ILE A N 1
ATOM 2687 C CA . ILE A 1 333 ? -1.871 12.635 -20.595 1.00 95.69 333 ILE A CA 1
ATOM 2688 C C . ILE A 1 333 ? -0.800 12.671 -21.682 1.00 95.69 333 ILE A C 1
ATOM 2690 O O . ILE A 1 333 ? -0.505 11.644 -22.284 1.00 95.69 333 ILE A O 1
ATOM 2694 N N . GLY A 1 334 ? -0.231 13.849 -21.947 1.00 93.75 334 GLY A N 1
ATOM 2695 C CA . GLY A 1 334 ? 0.772 14.010 -23.002 1.00 93.75 334 GLY A CA 1
ATOM 2696 C C . GLY A 1 334 ? 2.026 13.156 -22.773 1.00 93.75 334 GLY A C 1
ATOM 2697 O O . GLY A 1 334 ? 2.458 12.991 -21.631 1.00 93.75 334 GLY A O 1
ATOM 2698 N N . GLN A 1 335 ? 2.629 12.685 -23.869 1.00 91.12 335 GLN A N 1
ATOM 2699 C CA . GLN A 1 335 ? 3.809 11.807 -23.894 1.00 91.12 335 GLN A CA 1
ATOM 2700 C C . GLN A 1 335 ? 4.919 12.282 -22.950 1.00 91.12 335 GLN A C 1
ATOM 2702 O O . GLN A 1 335 ? 5.300 11.546 -22.049 1.00 91.12 335 GLN A O 1
ATOM 2707 N N . SER A 1 336 ? 5.341 13.546 -23.047 1.00 92.12 336 SER A N 1
ATOM 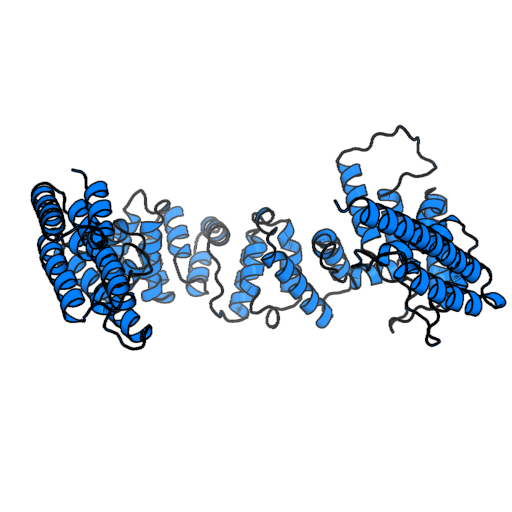2708 C CA . SER A 1 336 ? 6.387 14.099 -22.177 1.00 92.12 336 SER A CA 1
ATOM 2709 C C . SER A 1 336 ? 6.042 14.037 -20.678 1.00 92.12 336 SER A C 1
ATOM 2711 O O . SER A 1 336 ? 6.897 13.731 -19.845 1.00 92.12 336 SER A O 1
ATOM 2713 N N . LYS A 1 337 ? 4.777 14.268 -20.290 1.00 94.81 337 LYS A N 1
ATOM 2714 C CA . LYS A 1 337 ? 4.342 14.113 -18.887 1.00 94.81 337 LYS A CA 1
ATOM 2715 C C . LYS A 1 337 ? 4.431 12.646 -18.446 1.00 94.81 337 LYS A C 1
ATOM 2717 O O . LYS A 1 337 ? 4.906 12.377 -17.345 1.00 94.81 337 LYS A O 1
ATOM 2722 N N . MET A 1 338 ? 3.991 11.715 -19.294 1.00 94.69 338 MET A N 1
ATOM 2723 C CA . MET A 1 338 ? 4.062 10.279 -19.009 1.00 94.69 338 MET A CA 1
ATOM 2724 C C . MET A 1 338 ? 5.505 9.777 -18.942 1.00 94.69 338 MET A C 1
ATOM 2726 O O . MET A 1 338 ? 5.846 9.085 -17.990 1.00 94.69 338 MET A O 1
ATOM 2730 N N . ALA A 1 339 ? 6.370 10.198 -19.865 1.00 92.19 339 ALA A N 1
ATOM 2731 C CA . ALA A 1 339 ? 7.791 9.864 -19.878 1.00 92.19 339 ALA A CA 1
ATOM 2732 C C . ALA A 1 339 ? 8.498 10.305 -18.586 1.00 92.19 339 ALA A C 1
ATOM 2734 O O . ALA A 1 339 ? 9.284 9.554 -18.014 1.00 92.19 339 ALA A O 1
ATOM 2735 N N . ASN A 1 340 ? 8.165 11.492 -18.065 1.00 91.75 340 ASN A N 1
ATOM 2736 C CA . ASN A 1 340 ? 8.681 11.955 -16.774 1.00 91.75 340 ASN A CA 1
ATOM 2737 C C . ASN A 1 340 ? 8.234 11.064 -15.601 1.00 91.75 340 ASN A C 1
ATOM 2739 O O . ASN A 1 340 ? 9.019 10.825 -14.682 1.00 91.75 340 ASN A O 1
ATOM 2743 N N . LEU A 1 341 ? 6.990 10.569 -15.610 1.00 91.88 341 LEU A N 1
ATOM 2744 C CA . LEU A 1 341 ? 6.536 9.603 -14.607 1.00 91.88 341 LEU A CA 1
ATOM 2745 C C . LEU A 1 341 ? 7.226 8.248 -14.781 1.00 91.88 341 LEU A C 1
ATOM 2747 O O . LEU A 1 341 ? 7.677 7.673 -13.798 1.00 91.88 341 LEU A O 1
ATOM 2751 N N . GLU A 1 342 ? 7.344 7.744 -16.005 1.00 91.31 342 GLU A N 1
ATOM 2752 C CA . GLU A 1 342 ? 8.047 6.489 -16.287 1.00 91.31 342 GLU A CA 1
ATOM 2753 C C . GLU A 1 342 ? 9.493 6.551 -15.788 1.00 91.31 342 GLU A C 1
ATOM 2755 O O . GLU A 1 342 ? 9.930 5.647 -15.077 1.00 91.31 342 GLU A O 1
ATOM 2760 N N . PHE A 1 343 ? 10.186 7.669 -16.034 1.00 88.75 343 PHE A N 1
ATOM 2761 C CA . PHE A 1 343 ? 11.528 7.924 -15.512 1.00 88.75 343 PHE A CA 1
ATOM 2762 C C . PHE A 1 343 ? 11.570 7.912 -13.973 1.00 88.75 343 PHE A C 1
ATOM 2764 O O . PHE A 1 343 ? 12.442 7.289 -13.367 1.00 88.75 343 PHE A O 1
ATOM 2771 N N . LEU A 1 344 ? 10.599 8.565 -13.324 1.00 87.75 344 LEU A N 1
ATOM 2772 C CA . LEU A 1 344 ? 10.480 8.616 -11.862 1.00 87.75 344 LEU A CA 1
ATOM 2773 C C . LEU A 1 344 ? 10.291 7.224 -11.231 1.00 87.75 344 LEU A C 1
ATOM 2775 O O . LEU A 1 344 ? 10.730 7.006 -10.102 1.00 87.75 344 LEU A O 1
ATOM 2779 N N . TYR A 1 345 ? 9.666 6.293 -11.956 1.00 87.06 345 TYR A N 1
ATOM 2780 C CA . TYR A 1 345 ? 9.332 4.944 -11.493 1.00 87.06 345 TYR A CA 1
ATOM 2781 C C . TYR A 1 345 ? 10.184 3.824 -12.118 1.00 87.06 345 TYR A C 1
ATOM 2783 O O . TYR A 1 345 ? 9.862 2.651 -11.937 1.00 87.06 345 TYR A O 1
ATOM 2791 N N . LEU A 1 346 ? 11.308 4.139 -12.774 1.00 84.69 346 LEU A N 1
ATOM 2792 C CA . LEU A 1 346 ? 12.168 3.154 -13.458 1.00 84.69 346 LEU A CA 1
ATOM 2793 C C . LEU A 1 346 ? 12.551 1.938 -12.601 1.00 84.69 346 LEU A C 1
ATOM 2795 O O . LEU A 1 346 ? 12.479 0.799 -13.059 1.00 84.69 346 LEU A O 1
ATOM 2799 N N . GLU A 1 347 ? 12.928 2.151 -11.339 1.00 77.81 347 GLU A N 1
ATOM 2800 C CA . GLU A 1 347 ? 13.314 1.052 -10.439 1.00 77.81 347 GLU A CA 1
ATOM 2801 C C . GLU A 1 347 ? 12.138 0.113 -10.107 1.00 77.81 347 GLU A C 1
ATOM 2803 O O . GLU A 1 347 ? 12.362 -1.066 -9.826 1.00 77.81 347 GLU A O 1
ATOM 2808 N N . VAL A 1 348 ? 10.891 0.601 -10.167 1.00 75.81 348 VAL A N 1
ATOM 2809 C CA . VAL A 1 348 ? 9.696 -0.244 -10.008 1.00 75.81 348 VAL A CA 1
ATOM 2810 C C . VAL A 1 348 ? 9.562 -1.180 -11.207 1.00 75.81 348 VAL A C 1
ATOM 2812 O O . VAL A 1 348 ? 9.391 -2.380 -11.015 1.00 75.81 348 VAL A O 1
ATOM 2815 N N . PHE A 1 349 ? 9.744 -0.665 -12.424 1.00 72.06 349 PHE A N 1
ATOM 2816 C CA . PHE A 1 349 ? 9.586 -1.438 -13.661 1.00 72.06 349 PHE A CA 1
ATOM 2817 C C . PHE A 1 349 ? 10.731 -2.413 -13.956 1.00 72.06 349 PHE A C 1
ATOM 2819 O O . PHE A 1 349 ? 10.540 -3.384 -14.691 1.00 72.06 349 PHE A O 1
ATOM 2826 N N . ARG A 1 350 ? 11.908 -2.196 -13.356 1.00 65.62 350 ARG A N 1
ATOM 2827 C CA . ARG A 1 350 ? 13.141 -2.949 -13.633 1.00 65.62 350 ARG A CA 1
ATOM 2828 C C . ARG A 1 350 ? 13.020 -4.469 -13.455 1.00 65.62 350 ARG A C 1
ATOM 2830 O O . ARG A 1 350 ? 13.697 -5.213 -14.155 1.00 65.62 350 ARG A O 1
ATOM 2837 N N . HIS A 1 351 ? 12.223 -4.939 -12.495 1.00 55.97 351 HIS A N 1
ATOM 2838 C CA . HIS A 1 351 ? 12.210 -6.359 -12.106 1.00 55.97 351 HIS A CA 1
ATOM 2839 C C . HIS A 1 351 ? 11.083 -7.154 -12.778 1.00 55.97 351 HIS A C 1
ATOM 2841 O O . HIS A 1 351 ? 11.271 -8.331 -13.081 1.00 55.97 351 HIS A O 1
ATOM 2847 N N . ASP A 1 352 ? 9.959 -6.499 -13.073 1.00 51.94 352 ASP A N 1
ATOM 2848 C CA . ASP A 1 352 ? 8.736 -7.149 -13.560 1.00 51.94 352 ASP A CA 1
ATOM 2849 C C . ASP A 1 352 ? 8.497 -6.937 -15.067 1.00 51.94 352 ASP A C 1
ATOM 2851 O O . ASP A 1 352 ? 7.435 -7.268 -15.591 1.00 51.94 352 ASP A O 1
ATOM 2855 N N . ARG A 1 353 ? 9.518 -6.446 -15.794 1.00 53.25 353 ARG A N 1
ATOM 2856 C CA . ARG A 1 353 ? 9.445 -6.109 -17.231 1.00 53.25 353 ARG A CA 1
ATOM 2857 C C . ARG A 1 353 ? 8.328 -5.101 -17.524 1.00 53.25 353 ARG A C 1
ATOM 2859 O O . ARG A 1 353 ? 7.597 -5.242 -18.506 1.00 53.25 353 ARG A O 1
ATOM 2866 N N . GLY A 1 354 ? 8.180 -4.102 -16.656 1.00 59.16 354 GLY A N 1
ATOM 2867 C CA . GLY A 1 354 ? 7.276 -2.988 -16.917 1.00 59.16 354 GLY A CA 1
ATOM 2868 C C . GLY A 1 354 ? 7.675 -2.272 -18.208 1.00 59.16 354 GLY A C 1
ATOM 2869 O O . GLY A 1 354 ? 8.859 -2.074 -18.468 1.00 59.16 354 GLY A O 1
ATOM 2870 N N . SER A 1 355 ? 6.691 -1.920 -19.033 1.00 73.75 355 SER A N 1
ATOM 2871 C CA . SER A 1 355 ? 6.920 -1.191 -20.283 1.00 73.75 355 SER A CA 1
ATOM 2872 C C . SER A 1 355 ? 7.005 0.310 -19.996 1.00 73.75 355 SER A C 1
ATOM 2874 O O . SER A 1 355 ? 6.174 0.838 -19.255 1.00 73.75 355 SER A O 1
ATOM 2876 N N . ILE A 1 356 ? 7.982 0.983 -20.608 1.00 88.06 356 ILE A N 1
ATOM 2877 C CA . ILE A 1 356 ? 8.217 2.436 -20.524 1.00 88.06 356 ILE A CA 1
ATOM 2878 C C . ILE A 1 356 ? 7.998 3.113 -21.896 1.00 88.06 356 ILE A C 1
ATOM 2880 O O . ILE A 1 356 ? 8.909 3.744 -22.437 1.00 88.06 356 ILE A O 1
ATOM 2884 N N . PRO A 1 357 ? 6.813 2.944 -22.516 1.00 89.50 357 PRO A N 1
ATOM 2885 C CA . PRO A 1 357 ? 6.608 3.261 -23.926 1.00 89.50 357 PRO A CA 1
ATOM 2886 C C . PRO A 1 357 ? 6.702 4.759 -24.232 1.00 89.50 357 PRO A C 1
ATOM 2888 O O . PRO A 1 357 ? 7.122 5.129 -25.325 1.00 89.50 357 PRO A O 1
ATOM 2891 N N . ASN A 1 358 ? 6.316 5.635 -23.298 1.00 92.06 358 ASN A N 1
ATOM 2892 C CA . ASN A 1 358 ? 6.354 7.078 -23.538 1.00 92.06 358 ASN A CA 1
ATOM 2893 C C . ASN A 1 358 ? 7.788 7.606 -23.450 1.00 92.06 358 ASN A C 1
ATOM 2895 O O . ASN A 1 358 ? 8.179 8.475 -24.224 1.00 92.06 358 ASN A O 1
ATOM 2899 N N . LEU A 1 359 ? 8.573 7.075 -22.517 1.00 91.62 359 LEU A N 1
ATOM 2900 C CA . LEU A 1 359 ? 9.975 7.403 -22.337 1.00 91.62 359 LEU A CA 1
ATOM 2901 C C . LEU A 1 359 ? 10.825 6.860 -23.492 1.00 91.62 359 LEU A C 1
ATOM 2903 O O . LEU A 1 359 ? 11.687 7.576 -23.993 1.00 91.62 359 LEU A O 1
ATOM 2907 N N . GLU A 1 360 ? 10.543 5.647 -23.972 1.00 91.94 360 GLU A N 1
ATOM 2908 C CA . GLU A 1 360 ? 11.157 5.107 -25.192 1.00 91.94 360 GLU A CA 1
ATOM 2909 C C . GLU A 1 360 ? 10.797 5.935 -26.433 1.00 91.94 360 GLU A C 1
ATOM 2911 O O . GLU A 1 360 ? 11.668 6.200 -27.260 1.00 91.94 360 GLU A O 1
ATOM 2916 N N . ALA A 1 361 ? 9.549 6.404 -26.549 1.00 91.69 361 ALA A N 1
ATOM 2917 C CA . ALA A 1 361 ? 9.140 7.297 -27.633 1.00 91.69 361 ALA A CA 1
ATOM 2918 C C . ALA A 1 361 ? 9.874 8.652 -27.582 1.00 91.69 361 ALA A C 1
ATOM 2920 O O . ALA A 1 361 ? 10.345 9.130 -28.609 1.00 91.69 361 ALA A O 1
ATOM 2921 N N . GLU A 1 362 ? 10.065 9.245 -26.398 1.00 93.19 362 GLU A N 1
ATOM 2922 C CA . GLU A 1 362 ? 10.880 10.465 -26.249 1.00 93.19 362 GLU A CA 1
ATOM 2923 C C . GLU A 1 362 ? 12.350 10.236 -26.640 1.00 93.19 362 GLU A C 1
ATOM 2925 O O . GLU A 1 362 ? 12.960 11.097 -27.273 1.00 93.19 362 GLU A O 1
ATOM 2930 N N . VAL A 1 363 ? 12.928 9.071 -26.320 1.00 93.69 363 VAL A N 1
ATOM 2931 C CA . VAL A 1 363 ? 14.284 8.708 -26.774 1.00 93.69 363 VAL A CA 1
ATOM 2932 C C . VAL A 1 363 ? 14.339 8.535 -28.292 1.00 93.69 363 VAL A C 1
ATOM 2934 O O . VAL A 1 363 ? 15.300 8.979 -28.925 1.00 93.69 363 VAL A O 1
ATOM 2937 N N . ASN A 1 364 ? 13.317 7.915 -28.885 1.00 93.31 364 ASN A N 1
ATOM 2938 C CA . ASN A 1 364 ? 13.191 7.765 -30.332 1.00 93.31 364 ASN A CA 1
ATOM 2939 C C . ASN A 1 364 ? 13.129 9.126 -31.043 1.00 93.31 364 ASN A C 1
ATOM 2941 O O . ASN A 1 364 ? 13.784 9.306 -32.069 1.00 93.31 364 ASN A O 1
ATOM 2945 N N . ASP A 1 365 ? 12.389 10.082 -30.484 1.00 91.44 365 ASP A N 1
ATOM 2946 C CA . ASP A 1 365 ? 12.198 11.406 -31.079 1.00 91.44 365 ASP A CA 1
ATOM 2947 C C . ASP A 1 365 ? 13.382 12.354 -30.809 1.00 91.44 365 ASP A C 1
ATOM 2949 O O . ASP A 1 365 ? 13.663 13.244 -31.616 1.00 91.44 365 ASP A O 1
ATOM 2953 N N . ASN A 1 366 ? 14.102 12.167 -29.695 1.00 92.50 366 ASN A N 1
ATOM 2954 C CA . ASN A 1 366 ? 15.218 13.016 -29.284 1.00 92.50 366 ASN A CA 1
ATOM 2955 C C . ASN A 1 366 ? 16.463 12.202 -28.856 1.00 92.50 366 ASN A C 1
ATOM 2957 O O . ASN A 1 366 ? 16.613 11.873 -27.672 1.00 92.50 366 ASN A O 1
ATOM 2961 N N . PRO A 1 367 ? 17.436 11.967 -29.765 1.00 94.12 367 PRO A N 1
ATOM 2962 C CA . PRO A 1 367 ? 18.678 11.254 -29.440 1.00 94.12 367 PRO A CA 1
ATOM 2963 C C . PRO A 1 367 ? 19.517 11.942 -28.350 1.00 94.12 367 PRO A C 1
ATOM 2965 O O . PRO A 1 367 ? 20.336 11.288 -27.698 1.00 94.12 367 PRO A O 1
ATOM 2968 N N . SER A 1 368 ? 19.319 13.244 -28.113 1.00 94.56 368 SER A N 1
ATOM 2969 C CA . SER A 1 368 ? 20.065 13.994 -27.094 1.00 94.56 368 SER A CA 1
ATOM 2970 C C . SER A 1 368 ? 19.808 13.457 -25.689 1.00 94.56 368 SER A C 1
ATOM 2972 O O . SER A 1 368 ? 20.746 13.385 -24.902 1.00 94.56 368 SER A O 1
ATOM 2974 N N . LEU A 1 369 ? 18.582 13.007 -25.388 1.00 92.62 369 LEU A N 1
ATOM 2975 C CA . LEU A 1 369 ? 18.228 12.463 -24.071 1.00 92.62 369 LEU A CA 1
ATOM 2976 C C . LEU A 1 369 ? 19.071 11.223 -23.735 1.00 92.62 369 LEU A C 1
ATOM 2978 O O . LEU A 1 369 ? 19.589 11.078 -22.627 1.00 92.62 369 LEU A O 1
ATOM 2982 N N . PHE A 1 370 ? 19.265 10.351 -24.726 1.00 95.06 370 PHE A N 1
ATOM 2983 C CA . PHE A 1 370 ? 20.132 9.187 -24.597 1.00 95.06 370 PHE A CA 1
ATOM 2984 C C . PHE A 1 370 ? 21.605 9.590 -24.442 1.00 95.06 370 PHE A C 1
ATOM 2986 O O . PHE A 1 370 ? 22.299 9.095 -23.555 1.00 95.06 370 PHE A O 1
ATOM 2993 N N . CYS A 1 371 ? 22.080 10.543 -25.247 1.00 96.19 371 CYS A N 1
ATOM 2994 C CA . CYS A 1 371 ? 23.462 11.028 -25.185 1.00 96.19 371 CYS A CA 1
ATOM 2995 C C . CYS A 1 371 ? 23.802 11.714 -23.849 1.00 96.19 371 CYS A C 1
ATOM 2997 O O . CYS A 1 371 ? 24.912 11.560 -23.326 1.00 96.19 371 CYS A O 1
ATOM 2999 N N . GLU A 1 372 ? 22.853 12.457 -23.280 1.00 94.38 372 GLU A N 1
ATOM 3000 C CA . GLU A 1 372 ? 22.964 13.067 -21.955 1.00 94.38 372 GLU A CA 1
ATOM 3001 C C . GLU A 1 372 ? 23.078 11.996 -20.869 1.00 94.38 372 GLU A C 1
ATOM 3003 O O . GLU A 1 372 ? 23.997 12.053 -20.049 1.00 94.38 372 GLU A O 1
ATOM 3008 N N . ALA A 1 373 ? 22.221 10.969 -20.903 1.00 94.00 373 ALA A N 1
ATOM 3009 C CA . ALA A 1 373 ? 22.306 9.850 -19.970 1.00 94.00 373 ALA A CA 1
ATOM 3010 C C . ALA A 1 373 ? 23.656 9.124 -20.059 1.00 94.00 373 ALA A C 1
ATOM 3012 O O . ALA A 1 373 ? 24.273 8.851 -19.029 1.00 94.00 373 ALA A O 1
ATOM 3013 N N . ILE A 1 374 ? 24.166 8.883 -21.272 1.00 95.44 374 ILE A N 1
ATOM 3014 C CA . ILE A 1 374 ? 25.494 8.289 -21.487 1.00 95.44 374 ILE A CA 1
ATOM 3015 C C . ILE A 1 374 ? 26.586 9.157 -20.857 1.00 95.44 374 ILE A C 1
ATOM 3017 O O . ILE A 1 374 ? 27.457 8.639 -20.159 1.00 95.44 374 ILE A O 1
ATOM 3021 N N . SER A 1 375 ? 26.518 10.473 -21.055 1.00 94.12 375 SER A N 1
ATOM 3022 C CA . SER A 1 375 ? 27.509 11.419 -20.525 1.00 94.12 375 SER A CA 1
ATOM 3023 C C . SER A 1 375 ? 27.477 11.532 -18.994 1.00 94.12 375 SER A C 1
ATOM 3025 O O . SER A 1 375 ? 28.472 11.913 -18.383 1.00 94.12 375 SER A O 1
ATOM 3027 N N . ILE A 1 376 ? 26.339 11.219 -18.362 1.00 93.19 376 ILE A N 1
ATOM 3028 C CA . ILE A 1 376 ? 26.185 11.187 -16.899 1.00 93.19 376 ILE A CA 1
ATOM 3029 C C . ILE A 1 376 ? 26.628 9.833 -16.327 1.00 93.19 376 ILE A C 1
ATOM 3031 O O . ILE A 1 376 ? 27.282 9.787 -15.283 1.00 93.19 376 ILE A O 1
ATOM 3035 N N . ALA A 1 377 ? 26.262 8.729 -16.984 1.00 92.88 377 ALA A N 1
ATOM 3036 C CA . ALA A 1 377 ? 26.554 7.371 -16.529 1.00 92.88 377 ALA A CA 1
ATOM 3037 C C . ALA A 1 377 ? 28.036 7.001 -16.695 1.00 92.88 377 ALA A C 1
ATOM 3039 O O . ALA A 1 377 ? 28.601 6.290 -15.858 1.00 92.88 377 ALA A O 1
ATOM 3040 N N . TYR A 1 378 ? 28.676 7.494 -17.755 1.00 90.50 378 TYR A N 1
ATOM 3041 C CA . TYR A 1 378 ? 30.026 7.110 -18.142 1.00 90.50 378 TYR A CA 1
ATOM 3042 C C . TYR A 1 378 ? 30.977 8.300 -18.134 1.00 90.50 378 TYR A C 1
ATOM 3044 O O . TYR A 1 378 ? 30.605 9.437 -18.387 1.00 90.50 378 TYR A O 1
ATOM 3052 N N . ARG A 1 379 ? 32.249 8.025 -17.839 1.00 86.75 379 ARG A N 1
ATOM 3053 C CA . ARG A 1 379 ? 33.297 9.048 -17.863 1.00 86.75 379 ARG A CA 1
ATOM 3054 C C . ARG A 1 379 ? 33.714 9.344 -19.296 1.00 86.75 379 ARG A C 1
ATOM 3056 O O . ARG A 1 379 ? 33.956 8.415 -20.072 1.00 86.75 379 ARG A O 1
ATOM 3063 N N . SER A 1 380 ? 33.911 10.622 -19.598 1.00 87.00 380 SER A N 1
ATOM 3064 C CA . SER A 1 380 ? 34.444 11.042 -20.892 1.00 87.00 380 SER A CA 1
ATOM 3065 C C . SER A 1 380 ? 35.884 10.573 -21.059 1.00 87.00 380 SER A C 1
ATOM 3067 O O . SER A 1 380 ? 36.687 10.603 -20.122 1.00 87.00 380 SER A O 1
ATOM 3069 N N . LYS A 1 381 ? 36.262 10.231 -22.292 1.00 86.56 381 LYS A N 1
ATOM 3070 C CA . LYS A 1 381 ? 37.666 9.986 -22.649 1.00 86.56 381 LYS A CA 1
ATOM 3071 C C . LYS A 1 381 ? 38.551 11.226 -22.446 1.00 86.56 381 LYS A C 1
ATOM 3073 O O . LYS A 1 381 ? 39.765 11.090 -22.308 1.00 86.56 381 LYS A O 1
ATOM 3078 N N . ASN A 1 382 ? 37.943 12.412 -22.420 1.00 83.31 382 ASN A N 1
ATOM 3079 C CA . ASN A 1 382 ? 38.623 13.693 -22.250 1.00 83.31 382 ASN A CA 1
ATOM 3080 C C . ASN A 1 382 ? 38.840 14.062 -20.770 1.00 83.31 382 ASN A C 1
ATOM 3082 O O . ASN A 1 382 ? 39.509 15.054 -20.482 1.00 83.31 382 ASN A O 1
ATOM 3086 N N . GLU A 1 383 ? 38.290 13.290 -19.826 1.00 80.38 383 GLU A N 1
ATOM 3087 C CA . GLU A 1 383 ? 38.420 13.555 -18.394 1.00 80.38 383 GLU A CA 1
ATOM 3088 C C . GLU A 1 383 ? 39.580 12.778 -17.737 1.00 80.38 383 GLU A C 1
ATOM 3090 O O . GLU A 1 383 ? 39.871 11.634 -18.100 1.00 80.38 383 GLU A O 1
ATOM 3095 N N . PRO A 1 384 ? 40.247 13.365 -16.722 1.00 79.88 384 PRO A N 1
ATOM 3096 C CA . PRO A 1 384 ? 41.289 12.678 -15.967 1.00 79.88 384 PRO A CA 1
ATOM 3097 C C . PRO A 1 384 ? 40.717 11.506 -15.156 1.00 79.88 384 PRO A C 1
ATOM 3099 O O . PRO A 1 384 ? 39.696 11.628 -14.477 1.00 79.88 384 PRO A O 1
ATOM 3102 N N . ARG A 1 385 ? 41.423 10.367 -15.177 1.00 72.69 385 ARG A N 1
ATOM 3103 C CA . ARG A 1 385 ? 40.987 9.114 -14.529 1.00 72.69 385 ARG A CA 1
ATOM 3104 C C . ARG A 1 385 ? 40.839 9.213 -13.006 1.00 72.69 385 ARG A C 1
ATOM 3106 O O . ARG A 1 385 ? 40.021 8.489 -12.445 1.00 72.69 385 ARG A O 1
ATOM 3113 N N . ASP A 1 386 ? 41.545 10.134 -12.361 1.00 75.88 386 ASP A N 1
ATOM 3114 C CA . ASP A 1 386 ? 41.600 10.241 -10.895 1.00 75.88 386 ASP A CA 1
ATOM 3115 C C . ASP A 1 386 ? 40.606 11.262 -10.315 1.00 75.88 386 ASP A C 1
ATOM 3117 O O . ASP A 1 386 ? 40.680 11.620 -9.142 1.00 75.88 386 ASP A O 1
ATOM 3121 N N . LYS A 1 387 ? 39.650 11.746 -11.119 1.00 78.25 387 LYS A N 1
ATOM 3122 C CA . LYS A 1 387 ? 38.586 12.631 -10.634 1.00 78.25 387 LYS A CA 1
ATOM 3123 C C . LYS A 1 387 ? 37.641 11.851 -9.713 1.00 78.25 387 LYS A C 1
ATOM 3125 O O . LYS A 1 387 ? 36.951 10.921 -10.148 1.00 78.25 387 LYS A O 1
ATOM 3130 N N . GLU A 1 388 ? 37.609 12.224 -8.437 1.00 80.94 388 GLU A N 1
ATOM 3131 C CA . GLU A 1 388 ? 36.611 11.721 -7.496 1.00 80.94 388 GLU A CA 1
ATOM 3132 C C . GLU A 1 388 ? 35.245 12.350 -7.785 1.00 80.94 388 GLU A C 1
ATOM 3134 O O . GLU A 1 388 ? 35.128 13.553 -8.015 1.00 80.94 388 GLU A O 1
ATOM 3139 N N . LEU A 1 389 ? 34.210 11.510 -7.788 1.00 83.81 389 LEU A N 1
ATOM 3140 C CA . LEU A 1 389 ? 32.824 11.941 -7.950 1.00 83.81 389 LEU A CA 1
ATOM 3141 C C . LEU A 1 389 ? 32.199 12.195 -6.579 1.00 83.81 389 LEU A C 1
ATOM 3143 O O . LEU A 1 389 ? 32.393 11.395 -5.654 1.00 83.81 389 LEU A O 1
ATOM 3147 N N . THR A 1 390 ? 31.396 13.252 -6.473 1.00 89.19 390 THR A N 1
ATOM 3148 C CA . THR A 1 390 ? 30.578 13.502 -5.280 1.00 89.19 390 THR A CA 1
ATOM 3149 C C . THR A 1 390 ? 29.501 12.423 -5.116 1.00 89.19 390 THR A C 1
ATOM 3151 O O . THR A 1 390 ? 29.239 11.631 -6.028 1.00 89.19 390 THR A O 1
ATOM 3154 N N . ALA A 1 391 ? 28.864 12.360 -3.944 1.00 89.25 391 ALA A N 1
ATOM 3155 C CA . ALA A 1 391 ? 27.778 11.411 -3.700 1.00 89.25 391 ALA A CA 1
ATOM 3156 C C . ALA A 1 391 ? 26.595 11.639 -4.661 1.00 89.25 391 ALA A C 1
ATOM 3158 O O . ALA A 1 391 ? 26.048 10.682 -5.206 1.00 89.25 391 ALA A O 1
ATOM 3159 N N . GLU A 1 392 ? 26.265 12.901 -4.937 1.00 88.00 392 GLU A N 1
ATOM 3160 C CA . GLU A 1 392 ? 25.203 13.300 -5.863 1.00 88.00 392 GLU A CA 1
ATOM 3161 C C . GLU A 1 392 ? 25.520 12.858 -7.294 1.00 88.00 392 GLU A C 1
ATOM 3163 O O . GLU A 1 392 ? 24.661 12.306 -7.975 1.00 88.00 392 GLU A O 1
ATOM 3168 N N . GLN A 1 393 ? 26.771 13.026 -7.734 1.00 87.12 393 GLN A N 1
ATOM 3169 C CA . GLN A 1 393 ? 27.214 12.583 -9.059 1.00 87.12 393 GLN A CA 1
ATOM 3170 C C . GLN A 1 393 ? 27.165 11.060 -9.201 1.00 87.12 393 GLN A C 1
ATOM 3172 O O . GLN A 1 393 ? 26.740 10.554 -10.236 1.00 87.12 393 GLN A O 1
ATOM 3177 N N . LYS A 1 394 ? 27.548 10.314 -8.156 1.00 88.81 394 LYS A N 1
ATOM 3178 C CA . LYS A 1 394 ? 27.428 8.847 -8.148 1.00 88.81 394 LYS A CA 1
ATOM 3179 C C . LYS A 1 394 ? 25.969 8.402 -8.240 1.00 88.81 394 LYS A C 1
ATOM 3181 O O . LYS A 1 394 ? 25.672 7.458 -8.968 1.00 88.81 394 LYS A O 1
ATOM 3186 N N . GLN A 1 395 ? 25.065 9.078 -7.532 1.00 86.56 395 GLN A N 1
ATOM 3187 C CA . GLN A 1 395 ? 23.637 8.773 -7.596 1.00 86.56 395 GLN A CA 1
ATOM 3188 C C . GLN A 1 395 ? 23.043 9.110 -8.970 1.00 86.56 395 GLN A C 1
ATOM 3190 O O . GLN A 1 395 ? 22.282 8.312 -9.511 1.00 86.56 395 GLN A O 1
ATOM 3195 N N . ALA A 1 396 ? 23.423 10.246 -9.560 1.00 87.44 396 ALA A N 1
ATOM 3196 C CA . ALA A 1 396 ? 23.010 10.621 -10.910 1.00 87.44 396 ALA A CA 1
ATOM 3197 C C . ALA A 1 396 ? 23.495 9.603 -11.957 1.00 87.44 396 ALA A C 1
ATOM 3199 O O . ALA A 1 396 ? 22.698 9.152 -12.775 1.00 87.44 396 ALA A O 1
ATOM 3200 N N . ALA A 1 397 ? 24.759 9.172 -11.877 1.00 90.06 397 ALA A N 1
ATOM 3201 C CA . ALA A 1 397 ? 25.316 8.138 -12.750 1.00 90.06 397 ALA A CA 1
ATOM 3202 C C . ALA A 1 397 ? 24.574 6.801 -12.612 1.00 90.06 397 ALA A C 1
ATOM 3204 O O . ALA A 1 397 ? 24.269 6.160 -13.614 1.00 90.06 397 ALA A O 1
ATOM 3205 N N . LYS A 1 398 ? 24.221 6.403 -11.381 1.00 88.81 398 LYS A N 1
ATOM 3206 C CA . LYS A 1 398 ? 23.409 5.204 -11.138 1.00 88.81 398 LYS A CA 1
ATOM 3207 C C . LYS A 1 398 ? 22.034 5.312 -11.801 1.00 88.81 398 LYS A C 1
ATOM 3209 O O . LYS A 1 398 ? 21.637 4.384 -12.492 1.00 88.81 398 LYS A O 1
ATOM 3214 N N . ASN A 1 399 ? 21.334 6.434 -11.624 1.00 86.56 399 ASN A N 1
ATOM 3215 C CA . ASN A 1 399 ? 20.015 6.644 -12.229 1.00 86.56 399 ASN A CA 1
ATOM 3216 C C . ASN A 1 399 ? 20.089 6.638 -13.763 1.00 86.56 399 ASN A C 1
ATOM 3218 O O . ASN A 1 399 ? 19.245 6.029 -14.411 1.00 86.56 399 ASN A O 1
ATOM 3222 N N . ALA A 1 400 ? 21.114 7.275 -14.337 1.00 91.38 400 ALA A N 1
ATOM 3223 C CA . ALA A 1 400 ? 21.344 7.284 -15.777 1.00 91.38 400 ALA A CA 1
ATOM 3224 C C . ALA A 1 400 ? 21.650 5.879 -16.322 1.00 91.38 400 ALA A C 1
ATOM 3226 O O . ALA A 1 400 ? 21.107 5.501 -17.354 1.00 91.38 400 ALA A O 1
ATOM 3227 N N . SER A 1 401 ? 22.446 5.078 -15.605 1.00 89.81 401 SER A N 1
ATOM 3228 C CA . SER A 1 401 ? 22.681 3.671 -15.955 1.00 89.81 401 SER A CA 1
ATOM 3229 C C . SER A 1 401 ? 21.392 2.853 -15.892 1.00 89.81 401 SER A C 1
ATOM 3231 O O . SER A 1 401 ? 21.107 2.129 -16.834 1.00 89.81 401 SER A O 1
ATOM 3233 N N . THR A 1 402 ? 20.582 3.000 -14.834 1.00 88.12 402 THR A N 1
ATOM 3234 C CA . THR A 1 402 ? 19.280 2.317 -14.734 1.00 88.12 402 THR A CA 1
ATOM 3235 C C . THR A 1 402 ? 18.364 2.696 -15.900 1.00 88.12 402 THR A C 1
ATOM 3237 O O . THR A 1 402 ? 17.666 1.837 -16.426 1.00 88.12 402 THR A O 1
ATOM 3240 N N . PHE A 1 403 ? 18.358 3.967 -16.306 1.00 90.88 403 PHE A N 1
ATOM 3241 C CA . PHE A 1 403 ? 17.586 4.430 -17.456 1.00 90.88 403 PHE A CA 1
ATOM 3242 C C . PHE A 1 403 ? 18.048 3.783 -18.763 1.00 90.88 403 PHE A C 1
ATOM 3244 O O . PHE A 1 403 ? 17.211 3.272 -19.497 1.00 90.88 403 PHE A O 1
ATOM 3251 N N . ILE A 1 404 ? 19.357 3.760 -19.024 1.00 90.88 404 ILE A N 1
ATOM 3252 C CA . ILE A 1 404 ? 19.927 3.129 -20.221 1.00 90.88 404 ILE A CA 1
ATOM 3253 C C . ILE A 1 404 ? 19.591 1.631 -20.256 1.00 90.88 404 ILE A C 1
ATOM 3255 O O . ILE A 1 404 ? 19.082 1.153 -21.264 1.00 90.88 404 ILE A O 1
ATOM 3259 N N . ASP A 1 405 ? 19.787 0.922 -19.140 1.00 86.81 405 ASP A N 1
ATOM 3260 C CA . ASP A 1 405 ? 19.510 -0.517 -19.021 1.00 86.81 405 ASP A CA 1
ATOM 3261 C C . ASP A 1 405 ? 18.018 -0.864 -19.196 1.00 86.81 405 ASP A C 1
ATOM 3263 O O . ASP A 1 405 ? 17.676 -2.014 -19.472 1.00 86.81 405 ASP A O 1
ATOM 3267 N N . ALA A 1 406 ? 17.119 0.100 -18.969 1.00 87.44 406 ALA A N 1
ATOM 3268 C CA . ALA A 1 406 ? 15.678 -0.098 -19.086 1.00 87.44 406 ALA A CA 1
ATOM 3269 C C . ALA A 1 406 ? 15.162 0.032 -20.528 1.00 87.44 406 ALA A C 1
ATOM 3271 O O . ALA A 1 406 ? 14.047 -0.411 -20.801 1.00 87.44 406 ALA A O 1
ATOM 3272 N N . LEU A 1 407 ? 15.938 0.633 -21.438 1.00 88.75 407 LEU A N 1
ATOM 3273 C CA . LEU A 1 407 ? 15.537 0.808 -22.833 1.00 88.75 407 LEU A CA 1
ATOM 3274 C C . LEU A 1 407 ? 15.518 -0.539 -23.558 1.00 88.75 407 LEU A C 1
ATOM 3276 O O . LEU A 1 407 ? 16.506 -1.267 -23.586 1.00 88.75 407 LEU A O 1
ATOM 3280 N N . SER A 1 408 ? 14.384 -0.847 -24.178 1.00 86.75 408 SER A N 1
ATOM 3281 C CA . SER A 1 408 ? 14.141 -2.106 -24.886 1.00 86.75 408 SER A CA 1
ATOM 3282 C C . SER A 1 408 ? 13.595 -1.915 -26.302 1.00 86.75 408 SER A C 1
ATOM 3284 O O . SER A 1 408 ? 13.532 -2.873 -27.070 1.00 86.75 408 SER A O 1
ATOM 3286 N N . SER A 1 409 ? 13.210 -0.693 -26.666 1.00 88.75 409 SER A N 1
ATOM 3287 C CA . SER A 1 409 ? 12.759 -0.334 -28.008 1.00 88.75 409 SER A CA 1
ATOM 3288 C C . SER A 1 409 ? 13.901 0.216 -28.865 1.00 88.75 409 SER A C 1
ATOM 3290 O O . SER A 1 409 ? 14.721 1.016 -28.410 1.00 88.75 409 SER A O 1
ATOM 3292 N N . VAL A 1 410 ? 13.942 -0.205 -30.130 1.00 92.44 410 VAL A N 1
ATOM 3293 C CA . VAL A 1 410 ? 14.918 0.269 -31.117 1.00 92.44 410 VAL A CA 1
ATOM 3294 C C . VAL A 1 410 ? 14.479 1.638 -31.663 1.00 92.44 410 VAL A C 1
ATOM 3296 O O . VAL A 1 410 ? 13.336 1.750 -32.098 1.00 92.44 410 VAL A O 1
ATOM 3299 N N . PRO A 1 411 ? 15.353 2.665 -31.691 1.00 92.81 411 PRO A N 1
ATOM 3300 C CA . PRO A 1 411 ? 15.053 3.960 -32.304 1.00 92.81 411 PRO A CA 1
ATOM 3301 C C . PRO A 1 411 ? 14.799 3.889 -33.818 1.00 92.81 411 PRO A C 1
ATOM 3303 O O . PRO A 1 411 ? 15.028 2.874 -34.471 1.00 92.81 411 PRO A O 1
ATOM 3306 N N . GLY A 1 412 ? 14.367 5.001 -34.409 1.00 91.06 412 GLY A N 1
ATOM 3307 C CA . GLY A 1 412 ? 14.037 5.077 -35.834 1.00 91.06 412 GLY A CA 1
ATOM 3308 C C . GLY A 1 412 ? 12.652 4.527 -36.174 1.00 91.06 412 GLY A C 1
ATOM 3309 O O . GLY A 1 412 ? 12.384 4.191 -37.327 1.00 91.06 412 GLY A O 1
ATOM 3310 N N . VAL A 1 413 ? 11.771 4.433 -35.182 1.00 90.25 413 VAL A N 1
ATOM 3311 C CA . VAL A 1 413 ? 10.406 3.933 -35.329 1.00 90.25 413 VAL A CA 1
ATOM 3312 C C . VAL A 1 413 ? 9.479 5.032 -35.859 1.00 90.25 413 VAL A C 1
ATOM 3314 O O . VAL A 1 413 ? 9.613 6.215 -35.532 1.00 90.25 413 VAL A O 1
ATOM 3317 N N . ASP A 1 414 ? 8.552 4.660 -36.741 1.00 86.31 414 ASP A N 1
ATOM 3318 C CA . ASP A 1 414 ? 7.478 5.532 -37.214 1.00 86.31 414 ASP A CA 1
ATOM 3319 C C . ASP A 1 414 ? 6.214 5.470 -36.336 1.00 86.31 414 ASP A C 1
ATOM 3321 O O . ASP A 1 414 ? 6.131 4.729 -35.360 1.00 86.31 414 ASP A O 1
ATOM 3325 N N . SER A 1 415 ? 5.187 6.247 -36.695 1.00 78.38 415 SER A N 1
ATOM 3326 C CA . SER A 1 415 ? 3.913 6.277 -35.963 1.00 78.38 415 SER A CA 1
ATOM 3327 C C . SER A 1 415 ? 3.168 4.935 -35.937 1.00 78.38 415 SER A C 1
ATOM 3329 O O . SER A 1 415 ? 2.203 4.798 -35.191 1.00 78.38 415 SER A O 1
ATOM 3331 N N . SER A 1 416 ? 3.569 3.971 -36.770 1.00 80.12 416 SER A N 1
ATOM 3332 C CA . SER A 1 416 ? 2.987 2.628 -36.852 1.00 80.12 416 SER A CA 1
ATOM 3333 C C . SER A 1 416 ? 3.780 1.596 -36.043 1.00 80.12 416 SER A C 1
ATOM 3335 O O . SER A 1 416 ? 3.401 0.427 -36.030 1.00 80.12 416 SER A O 1
ATOM 3337 N N . GLY A 1 417 ? 4.868 1.996 -35.375 1.00 82.06 417 GLY A N 1
ATOM 3338 C CA . GLY A 1 417 ? 5.718 1.078 -34.619 1.00 82.06 417 GLY A CA 1
ATOM 3339 C C . GLY A 1 417 ? 6.755 0.341 -35.473 1.00 82.06 417 GLY A C 1
ATOM 3340 O O . GLY A 1 417 ? 7.392 -0.587 -34.979 1.00 82.06 417 GLY A O 1
ATOM 3341 N N . ILE A 1 418 ? 6.929 0.722 -36.745 1.00 88.50 418 ILE A N 1
ATOM 3342 C CA . ILE A 1 418 ? 7.854 0.057 -37.668 1.00 88.50 418 ILE A CA 1
ATOM 3343 C C . ILE A 1 418 ? 9.181 0.815 -37.697 1.00 88.50 418 ILE A C 1
ATOM 3345 O O . ILE A 1 418 ? 9.208 2.035 -37.859 1.00 88.50 418 ILE A O 1
ATOM 3349 N N . ILE A 1 419 ? 10.287 0.081 -37.555 1.00 93.00 419 ILE A N 1
ATOM 3350 C CA . ILE A 1 419 ? 11.645 0.628 -37.659 1.00 93.00 419 ILE A CA 1
ATOM 3351 C C . ILE A 1 419 ? 11.910 0.981 -39.127 1.00 93.00 419 ILE A C 1
ATOM 3353 O O . ILE A 1 419 ? 11.802 0.123 -40.000 1.00 93.00 419 ILE A O 1
ATOM 3357 N N . GLN A 1 420 ? 12.278 2.231 -39.394 1.00 93.50 420 GLN A N 1
ATOM 3358 C CA . GLN A 1 420 ? 12.619 2.729 -40.726 1.00 93.50 420 GLN A CA 1
ATOM 3359 C C . GLN A 1 420 ? 14.133 2.928 -40.828 1.00 93.50 420 GLN A C 1
ATOM 3361 O O . GLN A 1 420 ? 14.726 3.597 -39.980 1.00 93.50 420 GLN A O 1
ATOM 3366 N N . ALA A 1 421 ? 14.757 2.380 -41.874 1.00 91.88 421 ALA A N 1
ATOM 3367 C CA . ALA A 1 421 ? 16.212 2.414 -42.052 1.00 91.88 421 ALA A CA 1
ATOM 3368 C C . ALA A 1 421 ? 16.778 3.842 -42.055 1.00 91.88 421 ALA A C 1
ATOM 3370 O O . ALA A 1 421 ? 17.704 4.137 -41.297 1.00 91.88 421 ALA A O 1
ATOM 3371 N N . ASP A 1 422 ? 16.167 4.749 -42.824 1.00 92.56 422 ASP A N 1
ATOM 3372 C CA . ASP A 1 422 ? 16.603 6.147 -42.914 1.00 92.56 422 ASP A CA 1
ATOM 3373 C C . ASP A 1 422 ? 16.527 6.855 -41.556 1.00 92.56 422 ASP A C 1
ATOM 3375 O O . ASP A 1 422 ? 17.504 7.460 -41.118 1.00 92.56 422 ASP A O 1
ATOM 3379 N N . LYS A 1 423 ? 15.410 6.705 -40.832 1.00 94.56 423 LYS A N 1
ATOM 3380 C CA . LYS A 1 423 ? 15.233 7.321 -39.508 1.00 94.56 423 LYS A CA 1
ATOM 3381 C C . LYS A 1 423 ? 16.204 6.763 -38.476 1.00 94.56 423 LYS A C 1
ATOM 3383 O O . LYS A 1 423 ? 16.763 7.523 -37.690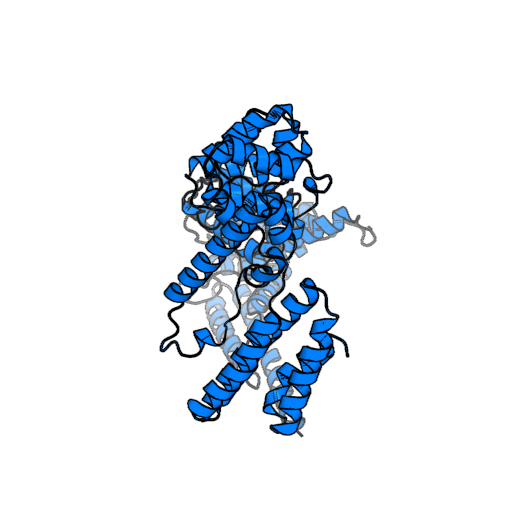 1.00 94.56 423 LYS A O 1
ATOM 3388 N N . LEU A 1 424 ? 16.416 5.446 -38.468 1.00 95.81 424 LEU A N 1
ATOM 3389 C CA . LEU A 1 424 ? 17.378 4.812 -37.568 1.00 95.81 424 LEU A CA 1
ATOM 3390 C C . LEU A 1 424 ? 18.795 5.330 -37.848 1.00 95.81 424 LEU A C 1
ATOM 3392 O O . LEU A 1 424 ? 19.535 5.669 -36.924 1.00 95.81 424 LEU A O 1
ATOM 3396 N N . LYS A 1 425 ? 19.167 5.440 -39.125 1.00 93.88 425 LYS A N 1
ATOM 3397 C CA . LYS A 1 425 ? 20.471 5.953 -39.548 1.00 93.88 425 LYS A CA 1
ATOM 3398 C C . LYS A 1 425 ? 20.654 7.426 -39.183 1.00 93.88 425 LYS A C 1
ATOM 3400 O O . LYS A 1 425 ? 21.729 7.792 -38.700 1.00 93.88 425 LYS A O 1
ATOM 3405 N N . GLU A 1 426 ? 19.628 8.253 -39.368 1.00 94.44 426 GLU A N 1
ATOM 3406 C CA . GLU A 1 426 ? 19.608 9.656 -38.936 1.00 94.44 426 GLU A CA 1
ATOM 3407 C C . GLU A 1 426 ? 19.785 9.771 -37.419 1.00 94.44 426 GLU A C 1
ATOM 3409 O O . GLU A 1 426 ? 20.682 10.481 -36.961 1.00 94.44 426 GLU A O 1
ATOM 3414 N N . TRP A 1 427 ? 19.008 9.005 -36.645 1.00 96.81 427 TRP A N 1
ATOM 3415 C CA . TRP A 1 427 ? 19.082 8.990 -35.185 1.00 96.81 427 TRP A CA 1
ATOM 3416 C C . TRP A 1 427 ? 20.482 8.606 -34.691 1.00 96.81 427 TRP A C 1
ATOM 3418 O O . TRP A 1 427 ? 21.073 9.318 -33.878 1.00 96.81 427 TRP A O 1
ATOM 3428 N N . ILE A 1 428 ? 21.063 7.526 -35.235 1.00 96.12 428 ILE A N 1
ATOM 3429 C CA . ILE A 1 428 ? 22.412 7.080 -34.862 1.00 96.12 428 ILE A CA 1
ATOM 3430 C C . ILE A 1 428 ? 23.457 8.130 -35.249 1.00 96.12 428 ILE A C 1
ATOM 3432 O O . ILE A 1 428 ? 24.389 8.382 -34.485 1.00 96.12 428 ILE A O 1
ATOM 3436 N N . THR A 1 429 ? 23.323 8.751 -36.421 1.00 95.06 429 THR A N 1
ATOM 3437 C CA . THR A 1 429 ? 24.268 9.774 -36.892 1.00 95.06 429 THR A CA 1
ATOM 3438 C C . THR A 1 429 ? 24.255 11.004 -35.990 1.00 95.06 429 THR A C 1
ATOM 3440 O O . THR A 1 429 ? 25.323 11.512 -35.640 1.00 95.06 429 THR A O 1
ATOM 3443 N N . GLU A 1 430 ? 23.076 11.451 -35.562 1.00 96.06 430 GLU A N 1
ATOM 3444 C CA . GLU A 1 430 ? 22.959 12.591 -34.655 1.00 96.06 430 GLU A CA 1
ATOM 3445 C C . GLU A 1 430 ? 23.463 12.260 -33.245 1.00 96.06 430 GLU A C 1
ATOM 3447 O O . GLU A 1 430 ? 24.255 13.022 -32.688 1.00 96.06 430 GLU A O 1
ATOM 3452 N N . ALA A 1 431 ? 23.109 11.093 -32.694 1.00 96.44 431 ALA A N 1
ATOM 3453 C CA . ALA A 1 431 ? 23.631 10.647 -31.400 1.00 96.44 431 ALA A CA 1
ATOM 3454 C C . ALA A 1 431 ? 25.171 10.609 -31.400 1.00 96.44 431 ALA A C 1
ATOM 3456 O O . ALA A 1 431 ? 25.842 11.116 -30.497 1.00 96.44 431 ALA A O 1
ATOM 3457 N N . ARG A 1 432 ? 25.745 10.070 -32.480 1.00 95.69 432 ARG A N 1
ATOM 3458 C CA . ARG A 1 432 ? 27.188 10.032 -32.724 1.00 95.69 432 ARG A CA 1
ATOM 3459 C C . ARG A 1 432 ? 27.810 11.423 -32.741 1.00 95.69 432 ARG A C 1
ATOM 3461 O O . ARG A 1 432 ? 28.817 11.624 -32.066 1.00 95.69 432 ARG A O 1
ATOM 3468 N N . ARG A 1 433 ? 27.198 12.380 -33.445 1.00 95.69 433 ARG A N 1
ATOM 3469 C CA . ARG A 1 433 ? 27.657 13.776 -33.490 1.00 95.69 433 ARG A CA 1
ATOM 3470 C C . ARG A 1 433 ? 27.723 14.390 -32.085 1.00 95.69 433 ARG A C 1
ATOM 3472 O O . ARG A 1 433 ? 28.740 14.981 -31.733 1.00 95.69 433 ARG A O 1
ATOM 3479 N N . ILE A 1 434 ? 26.681 14.203 -31.271 1.00 95.44 434 ILE A N 1
ATOM 3480 C CA . ILE A 1 434 ? 26.603 14.736 -29.899 1.00 95.44 434 ILE A CA 1
ATOM 3481 C C . ILE A 1 434 ? 27.676 14.106 -28.995 1.00 95.44 434 ILE A C 1
ATOM 3483 O O . ILE A 1 434 ? 28.398 14.809 -28.284 1.00 95.44 434 ILE A O 1
ATOM 3487 N N . CYS A 1 435 ? 27.822 12.777 -29.011 1.00 94.56 435 CYS A N 1
ATOM 3488 C CA . CYS A 1 435 ? 28.794 12.092 -28.152 1.00 94.56 435 CYS A CA 1
ATOM 3489 C C . CYS A 1 435 ? 30.250 12.212 -28.623 1.00 94.56 435 CYS A C 1
ATOM 3491 O O . CYS A 1 435 ? 31.160 12.009 -27.812 1.00 94.56 435 CYS A O 1
ATOM 3493 N N . ASP A 1 436 ? 30.498 12.542 -29.891 1.00 92.69 436 ASP A N 1
ATOM 3494 C CA . ASP A 1 436 ? 31.837 12.882 -30.378 1.00 92.69 436 ASP A CA 1
ATOM 3495 C C . ASP A 1 436 ? 32.336 14.173 -29.702 1.00 92.69 436 ASP A C 1
ATOM 3497 O O . ASP A 1 436 ? 33.462 14.209 -29.200 1.00 92.69 436 ASP A O 1
ATOM 3501 N N . GLU A 1 437 ? 31.479 15.197 -29.595 1.00 91.12 437 GLU A N 1
ATOM 3502 C CA . GLU A 1 437 ? 31.797 16.476 -28.937 1.00 91.12 437 GLU A CA 1
ATOM 3503 C C . GLU A 1 437 ? 32.094 16.307 -27.436 1.00 91.12 437 GLU A C 1
ATOM 3505 O O . GLU A 1 437 ? 32.954 16.996 -26.882 1.00 91.12 437 GLU A O 1
ATOM 3510 N N . THR A 1 438 ? 31.435 15.351 -26.774 1.00 89.44 438 THR A N 1
ATOM 3511 C CA . THR A 1 438 ? 31.603 15.094 -25.333 1.00 89.44 438 THR A CA 1
ATOM 3512 C C . THR A 1 438 ? 32.646 14.019 -25.007 1.00 89.44 438 THR A C 1
ATOM 3514 O O . THR A 1 438 ? 32.994 13.838 -23.839 1.00 89.44 438 THR A O 1
ATOM 3517 N N . GLY A 1 439 ? 33.202 13.326 -26.008 1.00 91.88 439 GLY A N 1
ATOM 3518 C CA . GLY A 1 439 ? 34.218 12.282 -25.824 1.00 91.88 439 GLY A CA 1
ATOM 3519 C C . GLY A 1 439 ? 33.674 10.924 -25.355 1.00 91.88 439 GLY A C 1
ATOM 3520 O O . GLY A 1 439 ? 34.416 10.165 -24.726 1.00 91.88 439 GLY A O 1
ATOM 3521 N N . HIS A 1 440 ? 32.410 10.610 -25.661 1.00 94.75 440 HIS A N 1
ATOM 3522 C CA . HIS A 1 440 ? 31.716 9.374 -25.261 1.00 94.75 440 HIS A CA 1
ATOM 3523 C C . HIS A 1 440 ? 31.448 8.393 -26.414 1.00 94.75 440 HIS A C 1
ATOM 3525 O 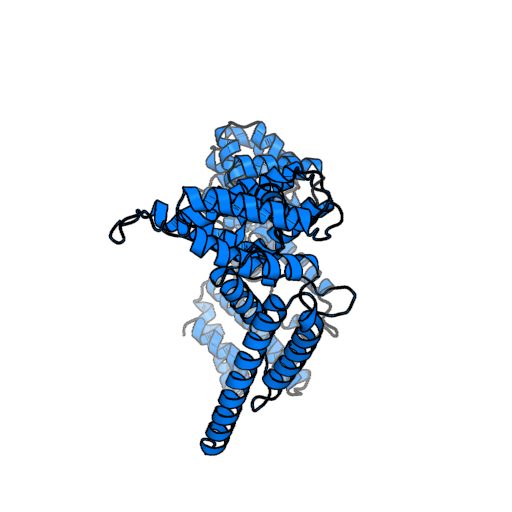O . HIS A 1 440 ? 30.815 7.363 -26.200 1.00 94.75 440 HIS A O 1
ATOM 3531 N N . ARG A 1 441 ? 31.953 8.662 -27.625 1.00 93.50 441 ARG A N 1
ATOM 3532 C CA . ARG A 1 441 ? 31.668 7.881 -28.842 1.00 93.50 441 ARG A CA 1
ATOM 3533 C C . ARG A 1 441 ? 31.751 6.359 -28.696 1.00 93.50 441 ARG A C 1
ATOM 3535 O O . ARG A 1 441 ? 30.811 5.664 -29.049 1.00 93.50 441 ARG A O 1
ATOM 3542 N N . THR A 1 442 ? 32.862 5.842 -28.177 1.00 93.06 442 THR A N 1
ATOM 3543 C CA . THR A 1 442 ? 33.081 4.393 -27.996 1.00 93.06 442 THR A CA 1
ATOM 3544 C C . THR A 1 442 ? 31.993 3.758 -27.128 1.00 93.06 442 THR A C 1
ATOM 3546 O O . THR A 1 442 ? 31.486 2.688 -27.447 1.00 93.06 442 THR A O 1
ATOM 3549 N N . VAL A 1 443 ? 31.619 4.426 -26.033 1.00 94.12 443 VAL A N 1
ATOM 3550 C CA . VAL A 1 443 ? 30.594 3.924 -25.111 1.00 94.12 443 VAL A CA 1
ATOM 3551 C C . VAL A 1 443 ? 29.207 4.053 -25.726 1.00 94.12 443 VAL A C 1
ATOM 3553 O O . VAL A 1 443 ? 28.420 3.120 -25.620 1.00 94.12 443 VAL A O 1
ATOM 3556 N N . LEU A 1 444 ? 28.930 5.169 -26.409 1.00 96.12 444 LEU A N 1
ATOM 3557 C CA . LEU A 1 444 ? 27.688 5.348 -27.151 1.00 96.12 444 LEU A CA 1
ATOM 3558 C C . LEU A 1 444 ? 27.498 4.222 -28.172 1.00 96.12 444 LEU A C 1
ATOM 3560 O O . LEU A 1 444 ? 26.449 3.597 -28.175 1.00 96.12 444 LEU A O 1
ATOM 3564 N N . ASP A 1 445 ? 28.497 3.950 -29.016 1.00 95.88 445 ASP A N 1
ATOM 3565 C CA . ASP A 1 445 ? 28.399 2.912 -30.046 1.00 95.88 445 ASP A CA 1
ATOM 3566 C C . ASP A 1 445 ? 28.102 1.541 -29.422 1.00 95.88 445 ASP A C 1
ATOM 3568 O O . ASP A 1 445 ? 27.209 0.844 -29.899 1.00 95.88 445 ASP A O 1
ATOM 3572 N N . TYR A 1 446 ? 28.772 1.192 -28.318 1.00 95.75 446 TYR A N 1
ATOM 3573 C CA . TYR A 1 446 ? 28.477 -0.028 -27.562 1.00 95.75 446 TYR A CA 1
ATOM 3574 C C . TYR A 1 446 ? 27.020 -0.073 -27.067 1.00 95.75 446 TYR A C 1
ATOM 3576 O O . TYR A 1 446 ? 26.334 -1.072 -27.268 1.00 95.75 446 TYR A O 1
ATOM 3584 N N . GLN A 1 447 ? 26.522 1.017 -26.480 1.00 95.69 447 GLN A N 1
ATOM 3585 C CA . GLN A 1 447 ? 25.159 1.098 -25.946 1.00 95.69 447 GLN A CA 1
ATOM 3586 C C . GLN A 1 447 ? 24.085 1.102 -27.050 1.00 95.69 447 GLN A C 1
ATOM 3588 O O . GLN A 1 447 ? 23.052 0.453 -26.911 1.00 95.69 447 GLN A O 1
ATOM 3593 N N . ILE A 1 448 ? 24.350 1.737 -28.198 1.00 95.75 448 ILE A N 1
ATOM 3594 C CA . ILE A 1 448 ? 23.511 1.613 -29.401 1.00 95.75 448 ILE A CA 1
ATOM 3595 C C . ILE A 1 448 ? 23.458 0.153 -29.851 1.00 95.75 448 ILE A C 1
ATOM 3597 O O . ILE A 1 448 ? 22.385 -0.346 -30.175 1.00 95.75 448 ILE A O 1
ATOM 3601 N N . GLY A 1 449 ? 24.596 -0.547 -29.841 1.00 95.31 449 GLY A N 1
ATOM 3602 C CA . GLY A 1 449 ? 24.650 -1.976 -30.127 1.00 95.31 449 GLY A CA 1
ATOM 3603 C C . GLY A 1 449 ? 23.699 -2.780 -29.237 1.00 95.31 449 GLY A C 1
ATOM 3604 O O . GLY A 1 449 ? 22.900 -3.558 -29.756 1.00 95.31 449 GLY A O 1
ATOM 3605 N N . GLU A 1 450 ? 23.743 -2.564 -27.919 1.00 94.31 450 GLU A N 1
ATOM 3606 C CA . GLU A 1 450 ? 22.849 -3.241 -26.965 1.00 94.31 450 GLU A CA 1
ATOM 3607 C C . GLU A 1 450 ? 21.368 -2.957 -27.260 1.00 94.31 450 GLU A C 1
ATOM 3609 O O . GLU A 1 450 ? 20.582 -3.899 -27.329 1.00 94.31 450 GLU A O 1
ATOM 3614 N N . ILE A 1 451 ? 20.999 -1.706 -27.556 1.00 92.75 451 ILE A N 1
ATOM 3615 C CA . ILE A 1 451 ? 19.626 -1.340 -27.946 1.00 92.75 451 ILE A CA 1
ATOM 3616 C C . ILE A 1 451 ? 19.197 -2.056 -29.235 1.00 92.75 451 ILE A C 1
ATOM 3618 O O . ILE A 1 451 ? 18.123 -2.653 -29.294 1.00 92.75 451 ILE A O 1
ATOM 3622 N N . LEU A 1 452 ? 20.045 -2.059 -30.269 1.00 94.88 452 LEU A N 1
ATOM 3623 C CA . LEU A 1 452 ? 19.758 -2.723 -31.546 1.00 94.88 452 LEU A CA 1
ATOM 3624 C C . LEU A 1 452 ? 19.537 -4.235 -31.389 1.00 94.88 452 LEU A C 1
ATOM 3626 O O . LEU A 1 452 ? 18.831 -4.840 -32.197 1.00 94.88 452 LEU A O 1
ATOM 3630 N N . ALA A 1 453 ? 20.088 -4.858 -30.345 1.00 93.56 453 ALA A N 1
ATOM 3631 C CA . ALA A 1 453 ? 19.884 -6.276 -30.063 1.00 93.56 453 ALA A CA 1
ATOM 3632 C C . ALA A 1 453 ? 18.424 -6.633 -29.710 1.00 93.56 453 ALA A C 1
ATOM 3634 O O . ALA A 1 453 ? 18.050 -7.811 -29.761 1.00 93.56 453 ALA A O 1
ATOM 3635 N N . HIS A 1 454 ? 17.597 -5.636 -29.384 1.00 91.44 454 HIS A N 1
ATOM 3636 C CA . HIS A 1 454 ? 16.162 -5.794 -29.150 1.00 91.44 454 HIS A CA 1
ATOM 3637 C C . HIS A 1 454 ? 15.317 -5.782 -30.431 1.00 91.44 454 HIS A C 1
ATOM 3639 O O . HIS A 1 454 ? 14.100 -5.960 -30.365 1.00 91.44 454 HIS A O 1
ATOM 3645 N N . ALA A 1 455 ? 15.938 -5.616 -31.603 1.00 92.88 455 ALA A N 1
ATOM 3646 C CA . ALA A 1 455 ? 15.231 -5.613 -32.875 1.00 92.88 455 ALA A CA 1
ATOM 3647 C C . ALA A 1 455 ? 14.392 -6.891 -33.080 1.00 92.88 455 ALA A C 1
ATOM 3649 O O . ALA A 1 455 ? 14.843 -7.990 -32.733 1.00 92.88 455 ALA A O 1
ATOM 3650 N N . PRO A 1 456 ? 13.195 -6.788 -33.683 1.00 91.81 456 PRO A N 1
ATOM 3651 C CA . PRO A 1 456 ? 12.427 -7.958 -34.088 1.00 91.81 456 PRO A CA 1
ATOM 3652 C C . PRO A 1 456 ? 13.112 -8.693 -35.252 1.00 91.81 456 PRO A C 1
ATOM 3654 O O . PRO A 1 456 ? 14.026 -8.174 -35.896 1.00 91.81 456 PRO A O 1
ATOM 3657 N N . ALA A 1 457 ? 12.668 -9.918 -35.538 1.00 92.94 457 ALA A N 1
ATOM 3658 C CA . ALA A 1 457 ? 13.001 -10.579 -36.801 1.00 92.94 457 ALA A CA 1
ATOM 3659 C C . ALA A 1 457 ? 12.273 -9.885 -37.968 1.00 92.94 457 ALA A C 1
ATOM 3661 O O . ALA A 1 457 ? 11.222 -9.275 -37.766 1.00 92.94 457 ALA A O 1
ATOM 3662 N N . ALA A 1 458 ? 12.822 -9.976 -39.178 1.00 90.50 458 ALA A N 1
ATOM 3663 C CA . ALA A 1 458 ? 12.108 -9.554 -40.382 1.00 90.50 458 ALA A CA 1
ATOM 3664 C C . ALA A 1 458 ? 10.978 -10.540 -40.737 1.00 90.50 458 ALA A C 1
ATOM 3666 O O . ALA A 1 458 ? 10.870 -11.627 -40.164 1.00 90.50 458 ALA A O 1
ATOM 3667 N N . GLU A 1 459 ? 10.141 -10.162 -41.707 1.00 84.62 459 GLU A N 1
ATOM 3668 C CA . GLU A 1 459 ? 9.035 -10.996 -42.203 1.00 84.62 459 GLU A CA 1
ATOM 3669 C C . GLU A 1 459 ? 9.506 -12.354 -42.754 1.00 84.62 459 GLU A C 1
ATOM 3671 O O . GLU A 1 459 ? 8.772 -13.338 -42.690 1.00 84.62 459 GLU A O 1
ATOM 3676 N N . ASP A 1 460 ? 10.751 -12.427 -43.236 1.00 84.44 460 ASP A N 1
ATOM 3677 C CA . ASP A 1 460 ? 11.414 -13.650 -43.708 1.00 84.44 460 ASP A CA 1
ATOM 3678 C C . ASP A 1 460 ? 11.836 -14.609 -42.571 1.00 84.44 460 ASP A C 1
ATOM 3680 O O . ASP A 1 460 ? 12.343 -15.700 -42.834 1.00 84.44 460 ASP A O 1
ATOM 3684 N N . GLY A 1 461 ? 11.639 -14.220 -41.306 1.00 87.81 461 G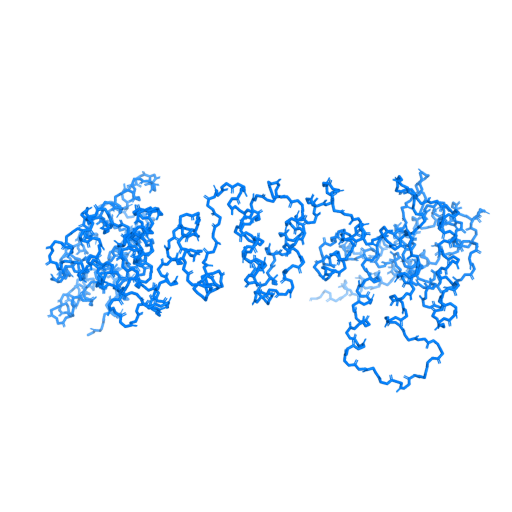LY A N 1
ATOM 3685 C CA . GLY A 1 461 ? 12.054 -14.975 -40.121 1.00 87.81 461 GLY A CA 1
ATOM 3686 C C . GLY A 1 461 ? 13.544 -14.854 -39.781 1.00 87.81 461 GLY A C 1
ATOM 3687 O O . GLY A 1 461 ? 13.999 -15.443 -38.793 1.00 87.81 461 GLY A O 1
ATOM 3688 N N . THR A 1 462 ? 14.313 -14.083 -40.553 1.00 92.12 462 THR A N 1
ATOM 3689 C CA . THR A 1 462 ? 15.727 -13.818 -40.290 1.00 92.12 462 THR A CA 1
ATOM 3690 C C . THR A 1 462 ? 15.868 -12.669 -39.294 1.00 92.12 462 THR A C 1
ATOM 3692 O O . THR A 1 462 ? 15.213 -11.629 -39.398 1.00 92.12 462 THR A O 1
ATOM 3695 N N . TRP A 1 463 ? 16.730 -12.844 -38.296 1.00 94.31 463 TRP A N 1
ATOM 3696 C CA . TRP A 1 463 ? 17.019 -11.820 -37.294 1.00 94.31 463 TRP A CA 1
ATOM 3697 C C . TRP A 1 463 ? 18.415 -11.209 -37.510 1.00 94.31 463 TRP A C 1
ATOM 3699 O O . TRP A 1 463 ? 19.341 -11.962 -37.825 1.00 94.31 463 TRP A O 1
ATOM 3709 N N . PRO A 1 464 ? 18.603 -9.886 -37.301 1.00 94.00 464 PRO A N 1
ATOM 3710 C CA . PRO A 1 464 ? 17.596 -8.861 -36.959 1.00 94.00 464 PRO A CA 1
ATOM 3711 C C . PRO A 1 464 ? 16.780 -8.403 -38.182 1.00 94.00 464 PRO A C 1
ATOM 3713 O O . PRO A 1 464 ? 16.985 -8.921 -39.276 1.00 94.00 464 PRO A O 1
ATOM 3716 N N . CYS A 1 465 ? 15.848 -7.460 -38.023 1.00 94.38 465 CYS A N 1
ATOM 3717 C CA . CYS A 1 465 ? 15.123 -6.852 -39.142 1.00 94.38 465 CYS A CA 1
ATOM 3718 C C . CYS A 1 465 ? 16.052 -6.069 -40.093 1.00 94.38 465 CYS A C 1
ATOM 3720 O O . CYS A 1 465 ? 17.127 -5.613 -39.698 1.00 94.38 465 CYS A O 1
ATOM 3722 N N . GLU A 1 466 ? 15.633 -5.909 -41.350 1.00 94.19 466 GLU A N 1
ATOM 3723 C CA . GLU A 1 466 ? 16.429 -5.308 -42.433 1.00 94.19 466 GLU A CA 1
ATOM 3724 C C . GLU A 1 466 ? 17.041 -3.927 -42.098 1.00 94.19 466 GLU A C 1
ATOM 3726 O O . GLU A 1 466 ? 18.260 -3.803 -42.232 1.00 94.19 466 GLU A O 1
ATOM 3731 N N . PRO A 1 467 ? 16.303 -2.948 -41.527 1.00 94.88 467 PRO A N 1
ATOM 3732 C CA . PRO A 1 467 ? 16.873 -1.660 -41.107 1.00 94.88 467 PRO A CA 1
ATOM 3733 C C . PRO A 1 467 ? 18.094 -1.772 -40.185 1.00 94.88 467 PRO A C 1
ATOM 3735 O O . PRO A 1 467 ? 19.032 -0.979 -40.261 1.00 94.88 467 PRO A O 1
ATOM 3738 N N . VAL A 1 468 ? 18.099 -2.772 -39.300 1.00 95.06 468 VAL A N 1
ATOM 3739 C CA . VAL A 1 468 ? 19.190 -2.996 -38.344 1.00 95.06 468 VAL A CA 1
ATOM 3740 C C . VAL A 1 468 ? 20.367 -3.707 -39.009 1.00 95.06 468 VAL A C 1
ATOM 3742 O O . VAL A 1 468 ? 21.520 -3.407 -38.687 1.00 95.06 468 VAL A O 1
ATOM 3745 N N . ARG A 1 469 ? 20.104 -4.601 -39.976 1.00 94.44 469 ARG A N 1
ATOM 3746 C CA . ARG A 1 469 ? 21.153 -5.209 -40.817 1.00 94.44 469 ARG A CA 1
ATOM 3747 C C . ARG A 1 469 ? 21.896 -4.127 -41.596 1.00 94.44 469 ARG A C 1
ATOM 3749 O O . ARG A 1 469 ? 23.126 -4.097 -41.557 1.00 94.44 469 ARG A O 1
ATOM 3756 N N . GLU A 1 470 ? 21.154 -3.222 -42.232 1.00 93.38 470 GLU A N 1
ATOM 3757 C CA . GLU A 1 470 ? 21.696 -2.075 -42.962 1.00 93.38 470 GLU A CA 1
ATOM 3758 C C . GLU A 1 470 ? 22.538 -1.180 -42.058 1.00 93.38 470 GLU A C 1
ATOM 3760 O O . GLU A 1 470 ? 23.707 -0.938 -42.357 1.00 93.38 470 GLU A O 1
ATOM 3765 N N . ALA A 1 471 ? 21.992 -0.756 -40.913 1.00 93.31 471 ALA A N 1
ATOM 3766 C CA . ALA A 1 471 ? 22.706 0.103 -39.974 1.00 93.31 471 ALA A CA 1
ATOM 3767 C C . ALA A 1 471 ? 24.044 -0.516 -39.533 1.00 93.31 471 ALA A C 1
ATOM 3769 O O . ALA A 1 471 ? 25.090 0.128 -39.622 1.00 93.31 471 ALA A O 1
ATOM 3770 N N . ILE A 1 472 ? 24.055 -1.783 -39.110 1.00 92.81 472 ILE A N 1
ATOM 3771 C CA . ILE A 1 472 ? 25.289 -2.449 -38.659 1.00 92.81 472 ILE A CA 1
ATOM 3772 C C . ILE A 1 472 ? 26.286 -2.619 -39.811 1.00 92.81 472 ILE A C 1
ATOM 3774 O O . ILE A 1 472 ? 27.492 -2.433 -39.630 1.00 92.81 472 ILE A O 1
ATOM 3778 N N . ASN A 1 473 ? 25.801 -2.913 -41.017 1.00 92.06 473 ASN A N 1
ATOM 3779 C CA . ASN A 1 473 ? 26.659 -3.062 -42.183 1.00 92.06 473 ASN A CA 1
ATOM 3780 C C . ASN A 1 473 ? 27.283 -1.721 -42.628 1.00 92.06 473 ASN A C 1
ATOM 3782 O O . ASN A 1 473 ? 28.454 -1.706 -43.023 1.00 92.06 473 ASN A O 1
ATOM 3786 N N . ASP A 1 474 ? 26.557 -0.609 -42.496 1.00 89.94 474 ASP A N 1
ATOM 3787 C CA . ASP A 1 474 ? 26.951 0.729 -42.958 1.00 89.94 474 ASP A CA 1
ATOM 3788 C C . ASP A 1 474 ? 27.775 1.546 -41.957 1.00 89.94 474 ASP A C 1
ATOM 3790 O O . ASP A 1 474 ? 28.493 2.459 -42.364 1.00 89.94 474 ASP A O 1
ATOM 3794 N N . LEU A 1 475 ? 27.662 1.284 -40.651 1.00 84.88 475 LEU A N 1
ATOM 3795 C CA . LEU A 1 475 ? 28.195 2.176 -39.611 1.00 84.88 475 LEU A CA 1
ATOM 3796 C C . LEU A 1 475 ? 29.641 1.884 -39.171 1.00 84.88 475 LEU A C 1
ATOM 3798 O O . LEU A 1 475 ? 30.187 2.703 -38.424 1.00 84.88 475 LEU A O 1
ATOM 3802 N N . TYR A 1 476 ? 30.236 0.763 -39.611 1.00 84.38 476 TYR A N 1
ATOM 3803 C CA . TYR A 1 476 ? 31.633 0.328 -39.385 1.00 84.38 476 TYR A CA 1
ATOM 3804 C C . TYR A 1 476 ? 32.157 0.601 -37.956 1.00 84.38 476 TYR A C 1
ATOM 3806 O O . TYR A 1 476 ? 33.084 1.393 -37.773 1.00 84.38 476 TYR A O 1
ATOM 3814 N N . SER A 1 477 ? 31.583 -0.039 -36.932 1.00 92.00 477 SER A N 1
ATOM 3815 C CA . SER A 1 477 ? 32.021 0.146 -35.537 1.00 92.00 477 SER A CA 1
ATOM 3816 C C . SER A 1 477 ? 32.076 -1.172 -34.771 1.00 92.00 477 SER A C 1
ATOM 3818 O O . SER A 1 477 ? 31.044 -1.771 -34.478 1.00 92.00 477 SER A O 1
ATOM 3820 N N . SER A 1 478 ? 33.287 -1.589 -34.386 1.00 92.62 478 SER A N 1
ATOM 3821 C CA . SER A 1 478 ? 33.505 -2.810 -33.599 1.00 92.62 478 SER A CA 1
ATOM 3822 C C . SER A 1 478 ? 32.910 -2.724 -32.193 1.00 92.62 478 SER A C 1
ATOM 3824 O O . SER A 1 478 ? 32.536 -3.742 -31.618 1.00 92.62 478 SER A O 1
ATOM 3826 N N . ASP A 1 479 ? 32.827 -1.519 -31.618 1.00 94.94 479 ASP A N 1
ATOM 3827 C CA . ASP A 1 479 ? 32.202 -1.314 -30.307 1.00 94.94 479 ASP A CA 1
ATOM 3828 C C . ASP A 1 479 ? 30.689 -1.546 -30.383 1.00 94.94 479 ASP A C 1
ATOM 3830 O O . ASP A 1 479 ? 30.132 -2.212 -29.511 1.00 94.94 479 ASP A O 1
ATOM 3834 N N . LEU A 1 480 ? 30.051 -1.087 -31.466 1.00 95.50 480 LEU A N 1
ATOM 3835 C CA . LEU A 1 480 ? 28.635 -1.327 -31.747 1.00 95.50 480 LEU A CA 1
ATOM 3836 C C . LEU A 1 480 ? 28.352 -2.810 -31.993 1.00 95.50 480 LEU A C 1
ATOM 3838 O O . LEU A 1 480 ? 27.457 -3.376 -31.370 1.00 95.50 480 LEU A O 1
ATOM 3842 N N . GLU A 1 481 ? 29.149 -3.463 -32.839 1.00 95.06 481 GLU A N 1
ATOM 3843 C CA . GLU A 1 481 ? 29.054 -4.906 -33.105 1.00 95.06 481 GLU A CA 1
ATOM 3844 C C . GLU A 1 481 ? 29.198 -5.731 -31.811 1.00 95.06 481 GLU A C 1
ATOM 3846 O O . GLU A 1 481 ? 28.434 -6.670 -31.555 1.00 95.06 481 GLU A O 1
ATOM 3851 N N . ARG A 1 482 ? 30.134 -5.334 -30.939 1.00 94.25 482 ARG A N 1
ATOM 3852 C CA . ARG A 1 482 ? 30.320 -5.945 -29.621 1.00 94.25 482 ARG A CA 1
ATOM 3853 C C . ARG A 1 482 ? 29.105 -5.733 -28.719 1.00 94.25 482 ARG A C 1
ATOM 3855 O O . ARG A 1 482 ? 28.664 -6.697 -28.094 1.00 94.25 482 ARG A O 1
ATOM 3862 N N . GLY A 1 483 ? 28.580 -4.512 -28.636 1.00 94.56 483 GLY A N 1
ATOM 3863 C CA . GLY A 1 483 ? 27.377 -4.198 -27.863 1.00 94.56 483 GLY A CA 1
ATOM 3864 C C . GLY A 1 483 ? 26.180 -5.033 -28.307 1.00 94.56 483 GLY A C 1
ATOM 3865 O O . GLY A 1 483 ? 25.545 -5.692 -27.492 1.00 94.56 483 GLY A O 1
ATOM 3866 N N . PHE A 1 484 ? 25.959 -5.130 -29.617 1.00 95.38 484 PHE A N 1
ATOM 3867 C CA . PHE A 1 484 ? 24.895 -5.938 -30.215 1.00 95.38 484 PHE A CA 1
ATOM 3868 C C . PHE A 1 484 ? 24.993 -7.421 -29.846 1.00 95.38 484 PHE A C 1
ATOM 3870 O O . PHE A 1 484 ? 24.022 -8.042 -29.405 1.00 95.38 484 PHE A O 1
ATOM 3877 N N . THR A 1 485 ? 26.198 -7.979 -29.948 1.00 93.62 485 THR A N 1
ATOM 3878 C CA . THR A 1 485 ? 26.492 -9.370 -29.578 1.00 93.62 485 THR A CA 1
ATOM 3879 C C . THR A 1 485 ? 26.222 -9.628 -28.092 1.00 93.62 485 THR A C 1
ATOM 3881 O O . THR A 1 485 ? 25.632 -10.645 -27.716 1.00 93.62 485 THR A O 1
ATOM 3884 N N . ILE A 1 486 ? 26.655 -8.713 -27.220 1.00 91.50 486 ILE A N 1
ATOM 3885 C CA . ILE A 1 486 ? 26.501 -8.841 -25.768 1.00 91.50 486 ILE A CA 1
ATOM 3886 C C . ILE A 1 486 ? 25.044 -8.651 -25.335 1.00 91.50 486 ILE A C 1
ATOM 3888 O O . ILE A 1 486 ? 24.530 -9.508 -24.612 1.00 91.50 486 ILE A O 1
ATOM 3892 N N . GLY A 1 487 ? 24.367 -7.611 -25.822 1.00 90.38 487 GLY A N 1
ATOM 3893 C CA . GLY A 1 487 ? 22.957 -7.350 -25.534 1.00 90.38 487 GLY A CA 1
ATOM 3894 C C . GLY A 1 487 ? 22.083 -8.541 -25.919 1.00 90.38 487 GLY A C 1
ATOM 3895 O O . GLY A 1 487 ? 21.308 -9.046 -25.103 1.00 90.38 487 GLY A O 1
ATOM 3896 N N . ARG A 1 488 ? 22.300 -9.109 -27.114 1.00 91.75 488 ARG A N 1
ATOM 3897 C CA . ARG A 1 488 ? 21.555 -10.292 -27.564 1.00 91.75 488 ARG A CA 1
ATOM 3898 C C . ARG A 1 488 ? 21.824 -11.518 -26.696 1.00 91.75 488 ARG A C 1
ATOM 3900 O O . ARG A 1 488 ? 20.908 -12.292 -26.418 1.00 91.75 488 ARG A O 1
ATOM 3907 N N . TYR A 1 489 ? 23.070 -11.709 -26.273 1.00 88.44 489 TYR A N 1
ATOM 3908 C CA . TYR A 1 489 ? 23.434 -12.803 -25.378 1.00 88.44 489 TYR A CA 1
ATOM 3909 C C . TYR A 1 489 ? 22.747 -12.667 -24.007 1.00 88.44 489 TYR A C 1
ATOM 3911 O O . TYR A 1 489 ? 22.209 -13.652 -23.499 1.00 88.44 489 TYR A O 1
ATOM 3919 N N . TYR A 1 490 ? 22.698 -11.462 -23.428 1.00 85.00 490 TYR A N 1
ATOM 3920 C CA . TYR A 1 490 ? 22.029 -11.226 -22.143 1.00 85.00 490 TYR A CA 1
ATOM 3921 C C . TYR A 1 490 ? 20.500 -11.284 -22.220 1.00 85.00 490 TYR A C 1
ATOM 3923 O O . TYR A 1 490 ? 19.871 -11.712 -21.250 1.00 85.00 490 TYR A O 1
ATOM 3931 N N . ALA A 1 491 ? 19.899 -10.979 -23.374 1.00 84.12 491 ALA A N 1
ATOM 3932 C CA . ALA A 1 491 ? 18.457 -11.116 -23.592 1.00 84.12 491 ALA A CA 1
ATOM 3933 C C . ALA A 1 491 ? 17.931 -12.552 -23.365 1.00 84.12 491 ALA A C 1
ATOM 3935 O O . ALA A 1 491 ? 16.746 -12.742 -23.092 1.00 84.12 491 ALA A O 1
ATOM 3936 N N . ARG A 1 492 ? 18.805 -13.572 -23.422 1.00 81.56 492 ARG A N 1
ATOM 3937 C CA . ARG A 1 492 ? 18.468 -14.976 -23.117 1.00 81.56 492 ARG A CA 1
ATOM 3938 C C . ARG A 1 492 ? 18.053 -15.184 -21.650 1.00 81.56 492 ARG A C 1
ATOM 3940 O O . ARG A 1 492 ? 17.294 -16.108 -21.365 1.00 81.56 492 ARG A O 1
ATOM 3947 N N . GLY A 1 493 ? 18.507 -14.328 -20.731 1.00 82.25 493 GLY A N 1
ATOM 3948 C CA . GLY A 1 493 ? 18.144 -14.376 -19.314 1.00 82.25 493 GLY A CA 1
ATOM 3949 C C . GLY A 1 493 ? 18.474 -15.706 -18.621 1.00 82.25 493 GLY A C 1
ATOM 3950 O O . GLY A 1 493 ? 19.389 -16.437 -19.008 1.00 82.25 493 GLY A O 1
ATOM 3951 N N . VAL A 1 494 ? 17.726 -16.025 -17.559 1.00 77.19 494 VAL A N 1
ATOM 3952 C CA . VAL A 1 494 ? 17.858 -17.303 -16.841 1.00 77.19 494 VAL A CA 1
ATOM 3953 C C . VAL A 1 494 ? 17.192 -18.412 -17.652 1.00 77.19 494 VAL A C 1
ATOM 3955 O O . VAL A 1 494 ? 15.988 -18.374 -17.894 1.00 77.19 494 VAL A O 1
ATOM 3958 N N . VAL A 1 495 ? 17.969 -19.429 -18.024 1.00 81.56 495 VAL A N 1
ATOM 3959 C CA . VAL A 1 495 ? 17.485 -20.585 -18.789 1.00 81.56 495 VAL A CA 1
ATOM 3960 C C . VAL A 1 495 ? 17.482 -21.861 -17.957 1.00 81.56 495 VAL A C 1
ATOM 3962 O O . VAL A 1 495 ? 18.489 -22.229 -17.345 1.00 81.56 495 VAL A O 1
ATOM 3965 N N . TRP A 1 496 ? 16.351 -22.566 -17.984 1.00 75.62 496 TRP A N 1
ATOM 3966 C CA . TRP A 1 496 ? 16.260 -23.960 -17.560 1.00 75.62 496 TRP A CA 1
ATOM 3967 C C . TRP A 1 496 ? 16.883 -24.827 -18.650 1.00 75.62 496 TRP A C 1
ATOM 3969 O O . TRP A 1 496 ? 16.491 -24.731 -19.812 1.00 75.62 496 TRP A O 1
ATOM 3979 N N . ARG A 1 497 ? 17.879 -25.636 -18.288 1.00 75.50 497 ARG A N 1
ATOM 3980 C CA . ARG A 1 497 ? 18.705 -26.375 -19.251 1.00 75.50 497 ARG A CA 1
ATOM 3981 C C . ARG A 1 497 ? 18.735 -27.872 -18.952 1.00 75.50 497 ARG A C 1
ATOM 3983 O O . ARG A 1 497 ? 18.652 -28.274 -17.791 1.00 75.50 497 ARG A O 1
ATOM 3990 N N . GLY A 1 498 ? 18.847 -28.670 -20.014 1.00 78.31 498 GLY A N 1
ATOM 3991 C CA . GLY A 1 498 ? 19.102 -30.111 -19.948 1.00 78.31 498 GLY A CA 1
ATOM 3992 C C . GLY A 1 498 ? 20.564 -30.433 -19.614 1.00 78.31 498 GLY A C 1
ATOM 3993 O O . GLY A 1 498 ? 21.348 -29.549 -19.277 1.00 78.31 498 GLY A O 1
ATOM 3994 N N . GLU A 1 499 ? 20.938 -31.711 -19.684 1.00 82.44 499 GLU A N 1
ATOM 3995 C CA . GLU A 1 499 ? 22.329 -32.138 -19.490 1.00 82.44 499 GLU A CA 1
ATOM 3996 C C . GLU A 1 499 ? 23.146 -31.978 -20.788 1.00 82.44 499 GLU A C 1
ATOM 3998 O O . GLU A 1 499 ? 22.713 -32.438 -21.844 1.00 82.44 499 GLU A O 1
ATOM 4003 N N . GLY A 1 500 ? 24.340 -31.380 -20.695 1.00 87.94 500 GLY A N 1
ATOM 4004 C CA . GLY A 1 500 ? 25.227 -31.128 -21.839 1.00 87.94 500 GLY A CA 1
ATOM 4005 C C . GLY A 1 500 ? 24.860 -29.875 -22.644 1.00 87.94 500 GLY A C 1
ATOM 4006 O O . GLY A 1 500 ? 23.973 -29.114 -22.266 1.00 87.94 500 GLY A O 1
ATOM 4007 N N . GLY A 1 501 ? 25.563 -29.656 -23.754 1.00 90.12 501 GLY A N 1
ATOM 4008 C CA . GLY A 1 501 ? 25.475 -28.459 -24.599 1.00 90.12 501 GLY A CA 1
ATOM 4009 C C . GLY A 1 501 ? 24.501 -28.559 -25.775 1.00 90.12 501 GLY A C 1
ATOM 4010 O O . GLY A 1 501 ? 24.807 -28.079 -26.864 1.00 90.12 501 GLY A O 1
ATOM 4011 N N . GLY A 1 502 ? 23.389 -29.287 -25.637 1.00 92.06 502 GLY A N 1
ATOM 4012 C CA . GLY A 1 502 ? 22.427 -29.477 -26.736 1.00 92.06 502 GLY A CA 1
ATOM 4013 C C . GLY A 1 502 ? 21.723 -28.178 -27.144 1.00 92.06 502 GLY A C 1
ATOM 4014 O O . GLY A 1 502 ? 21.690 -27.834 -28.321 1.00 92.06 502 GLY A O 1
ATOM 4015 N N . GLN A 1 503 ? 21.244 -27.416 -26.158 1.00 91.12 503 GLN A N 1
ATOM 4016 C CA . GLN A 1 503 ? 20.524 -26.158 -26.380 1.00 91.12 503 GLN A CA 1
ATOM 4017 C C . GLN A 1 503 ? 21.402 -25.103 -27.069 1.00 91.12 503 GLN A C 1
ATOM 4019 O O . GLN A 1 503 ? 20.947 -24.376 -27.947 1.00 91.12 503 GLN A O 1
ATOM 4024 N N . GLU A 1 504 ? 22.672 -25.016 -26.683 1.00 94.19 504 GLU A N 1
ATOM 4025 C CA . GLU A 1 504 ? 23.629 -24.091 -27.285 1.00 94.19 504 GLU A CA 1
ATOM 4026 C C . GLU A 1 504 ? 23.916 -24.440 -28.752 1.00 94.19 504 GLU A C 1
ATOM 4028 O O . GLU A 1 504 ? 24.086 -23.537 -29.568 1.00 94.19 504 GLU A O 1
ATOM 4033 N N . ARG A 1 505 ? 23.921 -25.728 -29.119 1.00 94.50 505 ARG A N 1
ATOM 4034 C CA . ARG A 1 505 ? 24.082 -26.147 -30.521 1.00 94.50 505 ARG A CA 1
ATOM 4035 C C . ARG A 1 505 ? 22.875 -25.782 -31.375 1.00 94.50 505 ARG A C 1
ATOM 4037 O O . ARG A 1 505 ? 23.070 -25.257 -32.462 1.00 94.50 505 ARG A O 1
ATOM 4044 N N . GLU A 1 506 ? 21.659 -25.979 -30.868 1.00 94.75 506 GLU A N 1
ATOM 4045 C CA . GLU A 1 506 ? 20.434 -25.545 -31.561 1.00 94.75 506 GLU A CA 1
ATOM 4046 C C . GLU A 1 506 ? 20.436 -24.027 -31.802 1.00 94.75 506 GLU A C 1
ATOM 4048 O O . GLU A 1 506 ? 20.108 -23.559 -32.892 1.00 94.75 506 GLU A O 1
ATOM 4053 N N . LEU A 1 507 ? 20.875 -23.244 -30.808 1.00 93.44 507 LEU A N 1
ATOM 4054 C CA . LEU A 1 507 ? 21.063 -21.803 -30.978 1.00 93.44 507 LEU A CA 1
ATOM 4055 C C . LEU A 1 507 ? 22.129 -21.508 -32.037 1.00 93.44 507 LEU A C 1
ATOM 4057 O O . LEU A 1 507 ? 21.888 -20.701 -32.928 1.00 93.44 507 LEU A O 1
ATOM 4061 N N . ALA A 1 508 ? 23.290 -22.163 -31.979 1.00 95.62 508 ALA A N 1
ATOM 4062 C CA . ALA A 1 508 ? 24.351 -21.976 -32.965 1.00 95.62 508 ALA A CA 1
ATOM 4063 C C . ALA A 1 508 ? 23.870 -22.267 -34.400 1.00 95.62 508 ALA A C 1
ATOM 4065 O O . ALA A 1 508 ? 24.155 -21.483 -35.300 1.00 95.62 508 ALA A O 1
ATOM 4066 N N . GLU A 1 509 ? 23.090 -23.329 -34.610 1.00 96.75 509 GLU A N 1
ATOM 4067 C CA . GLU A 1 509 ? 22.481 -23.651 -35.908 1.00 96.75 509 GLU A CA 1
ATOM 4068 C C . GLU A 1 509 ? 21.519 -22.553 -36.382 1.00 96.75 509 GLU A C 1
ATOM 4070 O O . GLU A 1 509 ? 21.564 -22.143 -37.545 1.00 96.75 509 GLU A O 1
ATOM 4075 N N . GLN A 1 510 ? 20.693 -22.018 -35.478 1.00 95.25 510 GLN A N 1
ATOM 4076 C CA . GLN A 1 510 ? 19.802 -20.901 -35.788 1.00 95.25 510 GLN A CA 1
ATOM 4077 C C . GLN A 1 510 ? 20.582 -19.646 -36.217 1.00 95.25 510 GLN A C 1
ATOM 4079 O O . GLN A 1 510 ? 20.259 -19.044 -37.244 1.00 95.25 510 GLN A O 1
ATOM 4084 N N . TYR A 1 511 ? 21.627 -19.264 -35.474 1.00 95.75 511 TYR A N 1
ATOM 4085 C CA . TYR A 1 511 ? 22.465 -18.113 -35.831 1.00 95.75 511 TYR A CA 1
ATOM 4086 C C . TYR A 1 511 ? 23.230 -18.333 -37.141 1.00 95.75 511 TYR A C 1
ATOM 4088 O O . TYR A 1 511 ? 23.384 -17.382 -37.904 1.00 95.75 511 TYR A O 1
ATOM 4096 N N . GLU A 1 512 ? 23.663 -19.559 -37.445 1.00 96.94 512 GLU A N 1
ATOM 4097 C CA . GLU A 1 512 ? 24.327 -19.875 -38.717 1.00 96.94 512 GLU A CA 1
ATOM 4098 C C . GLU A 1 512 ? 23.362 -19.741 -39.905 1.00 96.94 512 GLU A C 1
ATOM 4100 O O . GLU A 1 512 ? 23.731 -19.204 -40.954 1.00 96.94 512 GLU A O 1
ATOM 4105 N N . SER A 1 513 ? 22.100 -20.151 -39.734 1.00 96.38 513 SER A N 1
ATOM 4106 C CA . SER A 1 513 ? 21.051 -19.952 -40.743 1.00 96.38 513 SER A CA 1
ATOM 4107 C C . SER A 1 513 ? 20.797 -18.465 -41.014 1.00 96.38 513 SER A C 1
ATOM 4109 O O . SER A 1 513 ? 20.688 -18.051 -42.173 1.00 96.38 513 SER A O 1
ATOM 4111 N N . TRP A 1 514 ? 20.727 -17.641 -39.964 1.00 95.88 514 TRP A N 1
ATOM 4112 C CA . TRP A 1 514 ? 20.582 -16.191 -40.118 1.00 95.88 514 TRP A CA 1
ATOM 4113 C C . TRP A 1 514 ? 21.819 -15.551 -40.751 1.00 95.88 514 TRP A C 1
ATOM 4115 O O . TRP A 1 514 ? 21.686 -14.697 -41.629 1.00 95.88 514 TRP A O 1
ATOM 4125 N N . ALA A 1 515 ? 23.020 -15.992 -40.366 1.00 95.38 515 ALA A N 1
ATOM 4126 C CA . ALA A 1 515 ? 24.270 -15.500 -40.936 1.00 95.38 515 ALA A CA 1
ATOM 4127 C C . ALA A 1 515 ? 24.363 -15.791 -42.437 1.00 95.38 515 ALA A C 1
ATOM 4129 O O . ALA A 1 515 ? 24.704 -14.900 -43.211 1.00 95.38 515 ALA A O 1
ATOM 4130 N N . SER A 1 516 ? 24.003 -17.011 -42.843 1.00 95.00 516 SER A N 1
ATOM 4131 C CA . SER A 1 516 ? 23.985 -17.433 -44.248 1.00 95.00 516 SER A CA 1
ATOM 4132 C C . SER A 1 516 ? 23.009 -16.600 -45.081 1.00 95.00 516 SER A C 1
ATOM 4134 O O . SER A 1 516 ? 23.311 -16.238 -46.214 1.00 95.00 516 SER A O 1
ATOM 4136 N N . SER A 1 517 ? 21.862 -16.236 -44.500 1.00 92.94 517 SER A N 1
ATOM 4137 C CA . SER A 1 517 ? 20.858 -15.392 -45.163 1.00 92.94 517 SER A CA 1
ATOM 4138 C C . SER A 1 517 ? 21.331 -13.942 -45.336 1.00 92.94 517 SER A C 1
ATOM 4140 O O . SER A 1 517 ? 20.926 -13.274 -46.278 1.00 92.94 517 SER A O 1
ATOM 4142 N N . CYS A 1 518 ? 22.219 -13.461 -44.460 1.00 92.31 518 CYS A N 1
ATOM 4143 C CA . CYS A 1 518 ? 22.793 -12.115 -44.531 1.00 92.31 518 CYS A CA 1
ATOM 4144 C C . CYS A 1 518 ? 24.073 -12.026 -45.381 1.00 92.31 518 CYS A C 1
ATOM 4146 O O . CYS A 1 518 ? 24.562 -10.926 -45.611 1.00 92.31 518 CYS A O 1
ATOM 4148 N N . GLU A 1 519 ? 24.666 -13.145 -45.805 1.00 92.06 519 GLU A N 1
ATOM 4149 C CA . GLU A 1 519 ? 26.058 -13.185 -46.278 1.00 92.06 519 GLU A CA 1
ATOM 4150 C C . GLU A 1 519 ? 26.333 -12.330 -47.524 1.00 92.06 519 GLU A C 1
ATOM 4152 O O . GLU A 1 519 ? 27.401 -11.720 -47.620 1.00 92.06 519 GLU A O 1
ATOM 4157 N N . PHE A 1 520 ? 25.382 -12.268 -48.459 1.00 90.50 520 PHE A N 1
ATOM 4158 C CA . PHE A 1 520 ? 25.559 -11.544 -49.719 1.00 90.50 520 PHE A CA 1
ATOM 4159 C C . PHE A 1 520 ? 25.262 -10.048 -49.594 1.00 90.50 520 PHE A C 1
ATOM 4161 O O . PHE A 1 520 ? 26.051 -9.235 -50.076 1.00 90.50 520 PHE A O 1
ATOM 4168 N N . ASP A 1 521 ? 24.166 -9.692 -48.925 1.00 91.62 521 ASP A N 1
ATOM 4169 C CA . ASP A 1 521 ? 23.685 -8.308 -48.857 1.00 91.62 521 ASP A CA 1
ATOM 4170 C C . ASP A 1 521 ? 24.264 -7.547 -47.650 1.00 91.62 521 ASP A C 1
ATOM 4172 O O . ASP A 1 521 ? 24.565 -6.355 -47.735 1.00 91.62 521 ASP A O 1
ATOM 4176 N N . TYR A 1 522 ? 24.512 -8.248 -46.536 1.00 93.88 522 TYR A N 1
ATOM 4177 C CA . TYR A 1 522 ? 24.963 -7.680 -45.260 1.00 93.88 522 TYR A CA 1
ATOM 4178 C C . TYR A 1 522 ? 26.156 -8.462 -44.674 1.00 93.88 522 TYR A C 1
ATOM 4180 O O . TYR A 1 522 ? 26.057 -9.053 -43.589 1.00 93.88 522 TYR A O 1
ATOM 4188 N N . PRO A 1 523 ? 27.322 -8.469 -45.348 1.00 93.31 523 PRO A N 1
ATOM 4189 C CA . PRO A 1 523 ? 28.468 -9.297 -44.965 1.00 93.31 523 PRO A CA 1
ATOM 4190 C C . PRO A 1 523 ? 28.982 -9.026 -43.543 1.00 93.31 523 PRO A C 1
ATOM 4192 O O . PRO A 1 523 ? 29.469 -9.943 -42.876 1.00 93.31 523 PRO A O 1
ATOM 4195 N N . ARG A 1 524 ? 28.863 -7.790 -43.037 1.00 91.81 524 ARG A N 1
ATOM 4196 C CA . ARG A 1 524 ? 29.249 -7.468 -41.653 1.00 91.81 524 ARG A CA 1
ATOM 4197 C C . ARG A 1 524 ? 28.276 -8.047 -40.633 1.00 91.81 524 ARG A C 1
ATOM 4199 O O . ARG A 1 524 ? 28.713 -8.628 -39.646 1.00 91.81 524 ARG A O 1
ATOM 4206 N N . MET A 1 525 ? 26.973 -7.956 -40.898 1.00 94.25 525 MET A N 1
ATOM 4207 C CA . MET A 1 525 ? 25.960 -8.593 -40.054 1.00 94.25 525 MET A CA 1
ATOM 4208 C C . MET A 1 525 ? 26.170 -10.111 -40.010 1.00 94.25 525 MET A C 1
ATOM 4210 O O . MET A 1 525 ? 26.177 -10.703 -38.934 1.00 94.25 525 MET A O 1
ATOM 4214 N N . ALA A 1 526 ? 26.449 -10.740 -41.156 1.00 94.31 526 ALA A N 1
ATOM 4215 C CA . ALA A 1 526 ? 26.788 -12.161 -41.208 1.00 94.31 526 ALA A CA 1
ATOM 4216 C C . ALA A 1 526 ? 28.019 -12.505 -40.346 1.00 94.31 526 ALA A C 1
ATOM 4218 O O . ALA A 1 526 ? 28.029 -13.534 -39.668 1.00 94.31 526 ALA A O 1
ATOM 4219 N N . ALA A 1 527 ? 29.041 -11.642 -40.321 1.00 94.25 527 ALA A N 1
ATOM 4220 C CA . ALA A 1 527 ? 30.204 -11.822 -39.453 1.00 94.25 527 ALA A CA 1
ATOM 4221 C C . ALA A 1 527 ? 29.829 -11.768 -37.960 1.00 94.25 527 ALA A C 1
ATOM 4223 O O . ALA A 1 527 ? 30.208 -12.675 -37.221 1.00 94.25 527 ALA A O 1
ATOM 4224 N N . VAL A 1 528 ? 29.034 -10.778 -37.537 1.00 94.88 528 VAL A N 1
ATOM 4225 C CA . VAL A 1 528 ? 28.540 -10.645 -36.151 1.00 94.88 528 VAL A CA 1
ATOM 4226 C C . VAL A 1 528 ? 27.708 -11.863 -35.733 1.00 94.88 528 VAL A C 1
ATOM 4228 O O . VAL A 1 528 ? 27.909 -12.432 -34.659 1.00 94.88 528 VAL A O 1
ATOM 4231 N N . LEU A 1 529 ? 26.811 -12.335 -36.602 1.00 95.69 529 LEU A N 1
ATOM 4232 C CA . LEU A 1 529 ? 26.015 -13.537 -36.342 1.00 95.69 529 LEU A CA 1
ATOM 4233 C C . LEU A 1 529 ? 26.905 -14.786 -36.208 1.00 95.69 529 LEU A C 1
ATOM 4235 O O . LEU A 1 529 ? 26.700 -15.587 -35.297 1.00 95.69 529 LEU A O 1
ATOM 4239 N N . ARG A 1 530 ? 27.959 -14.922 -37.023 1.00 95.88 530 ARG A N 1
ATOM 4240 C CA . ARG A 1 530 ? 28.950 -16.010 -36.895 1.00 95.88 530 ARG A CA 1
ATOM 4241 C C . ARG A 1 530 ? 29.790 -15.922 -35.621 1.00 95.88 530 ARG A C 1
ATOM 4243 O O . ARG A 1 530 ? 30.261 -16.949 -35.129 1.00 95.88 530 ARG A O 1
ATOM 4250 N N . GLU A 1 531 ? 29.990 -14.737 -35.050 1.00 94.25 531 GLU A N 1
ATOM 4251 C CA . GLU A 1 531 ? 30.598 -14.622 -33.718 1.00 94.25 531 GLU A CA 1
ATOM 4252 C C . GLU A 1 531 ? 29.695 -15.219 -32.634 1.00 94.25 531 GLU A C 1
ATOM 4254 O O . GLU A 1 531 ? 30.185 -15.942 -31.761 1.00 94.25 531 GLU A O 1
ATOM 4259 N N . MET A 1 532 ? 28.376 -15.018 -32.735 1.00 94.56 532 MET A N 1
ATOM 4260 C CA . MET A 1 532 ? 27.407 -15.672 -31.848 1.00 94.56 532 MET A CA 1
ATOM 4261 C C . MET A 1 532 ? 27.437 -17.197 -31.996 1.00 94.56 532 MET A C 1
ATOM 4263 O O . MET A 1 532 ? 27.453 -17.896 -30.982 1.00 94.56 532 MET A O 1
ATOM 4267 N N . VAL A 1 533 ? 27.544 -17.718 -33.226 1.00 96.62 533 VAL A N 1
ATOM 4268 C CA . VAL A 1 533 ? 27.716 -19.163 -33.489 1.00 96.62 533 VAL A CA 1
ATOM 4269 C C . VAL A 1 533 ? 28.926 -19.713 -32.730 1.00 96.62 533 VAL A C 1
ATOM 4271 O O . VAL A 1 533 ? 28.799 -20.659 -31.953 1.00 96.62 533 VAL A O 1
ATOM 4274 N N . LYS A 1 534 ? 30.100 -19.086 -32.884 1.00 95.44 534 LYS A N 1
ATOM 4275 C CA . LYS A 1 534 ? 31.332 -19.511 -32.192 1.00 95.44 534 LYS A CA 1
ATOM 4276 C C . LYS A 1 534 ? 31.171 -19.506 -30.672 1.00 95.44 534 LYS A C 1
ATOM 4278 O O . LYS A 1 534 ? 31.627 -20.435 -30.001 1.00 95.44 534 LYS A O 1
ATOM 4283 N N . LYS A 1 535 ? 30.525 -18.467 -30.134 1.00 93.56 535 LYS A N 1
ATOM 4284 C CA . LYS A 1 535 ? 30.296 -18.310 -28.696 1.00 93.56 535 LYS A CA 1
ATOM 4285 C C . LYS A 1 535 ? 29.420 -19.432 -28.141 1.00 93.56 535 LYS A C 1
ATOM 4287 O O . LYS A 1 535 ? 29.805 -20.052 -27.153 1.00 93.56 535 LYS A O 1
ATOM 4292 N N . TYR A 1 536 ? 28.304 -19.740 -28.802 1.00 94.31 536 TYR A N 1
ATOM 4293 C CA . TYR A 1 536 ? 27.430 -20.832 -28.376 1.00 94.31 536 TYR A CA 1
ATOM 4294 C C . TYR A 1 536 ? 28.084 -22.205 -28.530 1.00 94.31 536 TYR A C 1
ATOM 4296 O O . TYR A 1 536 ? 27.962 -23.026 -27.628 1.00 94.31 536 TYR A O 1
ATOM 4304 N N . LEU A 1 537 ? 28.852 -22.455 -29.593 1.00 95.94 537 LEU A N 1
ATOM 4305 C CA . LEU A 1 537 ? 29.588 -23.719 -29.724 1.00 95.94 537 LEU A CA 1
ATOM 4306 C C . LEU A 1 537 ? 30.623 -23.908 -28.604 1.00 95.94 537 LEU A C 1
ATOM 4308 O O . LEU A 1 537 ? 30.726 -24.995 -28.041 1.00 95.94 537 LEU A O 1
ATOM 4312 N N . THR A 1 538 ? 31.330 -22.843 -28.222 1.00 94.56 538 THR A N 1
ATOM 4313 C CA . THR A 1 538 ? 32.272 -22.887 -27.089 1.00 94.56 538 THR A CA 1
ATOM 4314 C C . THR A 1 538 ? 31.540 -23.135 -25.765 1.00 94.56 538 THR A C 1
ATOM 4316 O O . THR A 1 538 ? 32.002 -23.915 -24.931 1.00 94.56 538 THR A O 1
ATOM 4319 N N . GLU A 1 539 ? 30.375 -22.510 -25.559 1.00 92.25 539 GLU A N 1
ATOM 4320 C CA . GLU A 1 539 ? 29.546 -22.771 -24.378 1.00 92.25 539 GLU A CA 1
ATOM 4321 C C . GLU A 1 539 ? 29.033 -24.219 -24.362 1.00 92.25 539 GLU A C 1
ATOM 4323 O O . GLU A 1 539 ? 29.070 -24.860 -23.313 1.00 92.25 539 GLU A O 1
ATOM 4328 N N . ALA A 1 540 ? 28.643 -24.770 -25.515 1.00 93.62 540 ALA A N 1
ATOM 4329 C CA . ALA A 1 540 ? 28.205 -26.156 -25.642 1.00 93.62 540 ALA A CA 1
ATOM 4330 C C . ALA A 1 540 ? 29.290 -27.148 -25.186 1.00 93.62 540 ALA A C 1
ATOM 4332 O O . ALA A 1 540 ? 29.014 -28.066 -24.411 1.00 93.62 540 ALA A O 1
ATOM 4333 N N . GLU A 1 541 ? 30.537 -26.942 -25.620 1.00 94.50 541 GLU A N 1
ATOM 4334 C CA . GLU A 1 541 ? 31.687 -27.764 -25.216 1.00 94.50 541 GLU A CA 1
ATOM 4335 C C . GLU A 1 541 ? 31.967 -27.673 -23.710 1.00 94.50 541 GLU A C 1
ATOM 4337 O O . GLU A 1 541 ? 32.271 -28.679 -23.051 1.00 94.50 541 GLU A O 1
ATOM 4342 N N . TRP A 1 542 ? 31.835 -26.471 -23.144 1.00 91.12 542 TRP A N 1
ATOM 4343 C CA . TRP A 1 542 ? 31.967 -26.264 -21.707 1.00 91.12 542 TRP A CA 1
ATOM 4344 C C . TRP A 1 542 ? 30.873 -27.009 -20.928 1.00 91.12 542 TRP A C 1
ATOM 4346 O O . TRP A 1 542 ? 31.183 -27.699 -19.953 1.00 91.12 542 TRP A O 1
ATOM 4356 N N . GLN A 1 543 ? 29.618 -26.957 -21.389 1.00 91.25 543 GLN A N 1
ATOM 4357 C CA . GLN A 1 543 ? 28.508 -27.688 -20.766 1.00 91.25 543 GLN A CA 1
ATOM 4358 C C . GLN A 1 543 ? 28.676 -29.207 -20.852 1.00 91.25 543 GLN A C 1
ATOM 4360 O O . GLN A 1 543 ? 28.384 -29.909 -19.883 1.00 91.25 543 GLN A O 1
ATOM 4365 N N . ASP A 1 544 ? 29.171 -29.738 -21.972 1.00 91.75 544 ASP A N 1
ATOM 4366 C CA . ASP A 1 544 ? 29.454 -31.172 -22.098 1.00 91.75 544 ASP A CA 1
ATOM 4367 C C . ASP A 1 544 ? 30.545 -31.618 -21.121 1.00 91.75 544 ASP A C 1
ATOM 4369 O O . ASP A 1 544 ? 30.436 -32.668 -20.480 1.00 91.75 544 ASP A O 1
ATOM 4373 N N . SER A 1 545 ? 31.582 -30.794 -20.963 1.00 92.25 545 SER A N 1
ATOM 4374 C CA . SER A 1 545 ? 32.663 -31.030 -20.005 1.00 92.25 545 SER A CA 1
ATOM 4375 C C . SER A 1 545 ? 32.149 -31.036 -18.564 1.00 92.25 545 SER A C 1
ATOM 4377 O O . SER A 1 545 ? 32.445 -31.957 -17.800 1.00 92.25 545 SER A O 1
ATOM 4379 N N . GLU A 1 546 ? 31.318 -30.058 -18.208 1.00 89.38 546 GLU A N 1
ATOM 4380 C CA . GLU A 1 546 ? 30.687 -29.951 -16.892 1.00 89.38 546 GLU A CA 1
ATOM 4381 C C . GLU A 1 546 ? 29.737 -31.130 -16.614 1.00 89.38 546 GLU A C 1
ATOM 4383 O O . GLU A 1 546 ? 29.772 -31.725 -15.534 1.00 89.38 546 GLU A O 1
ATOM 4388 N N . ALA A 1 547 ? 28.936 -31.544 -17.600 1.00 89.06 547 ALA A N 1
ATOM 4389 C CA . ALA A 1 547 ? 28.083 -32.727 -17.498 1.00 89.06 547 ALA A CA 1
ATOM 4390 C C . ALA A 1 547 ? 28.907 -34.004 -17.254 1.00 89.06 547 ALA A C 1
ATOM 4392 O O . ALA A 1 547 ? 28.587 -34.799 -16.365 1.00 89.06 547 ALA A O 1
ATOM 4393 N N . MET A 1 548 ? 30.019 -34.181 -17.977 1.00 88.44 548 MET A N 1
ATOM 4394 C CA . MET A 1 548 ? 30.941 -35.299 -17.759 1.00 88.44 548 MET A CA 1
ATOM 4395 C C . MET A 1 548 ? 31.542 -35.295 -16.346 1.00 88.44 548 MET A C 1
ATOM 4397 O O . MET A 1 548 ? 31.641 -36.356 -15.726 1.00 88.44 548 MET A O 1
ATOM 4401 N N . ILE A 1 549 ? 31.914 -34.126 -15.815 1.00 87.62 549 ILE A N 1
ATOM 4402 C CA . ILE A 1 549 ? 32.421 -33.982 -14.442 1.00 87.62 549 ILE A CA 1
ATOM 4403 C C . ILE A 1 549 ? 31.337 -34.358 -13.426 1.00 87.62 549 ILE A C 1
ATOM 4405 O O . ILE A 1 549 ? 31.588 -35.174 -12.538 1.00 87.62 549 ILE A O 1
ATOM 4409 N N . ARG A 1 550 ? 30.113 -33.839 -13.572 1.00 85.25 550 ARG A N 1
ATOM 4410 C CA . ARG A 1 550 ? 28.993 -34.143 -12.663 1.00 85.25 550 ARG A CA 1
ATOM 4411 C C . ARG A 1 550 ? 28.646 -35.626 -12.638 1.00 85.25 550 ARG A C 1
ATOM 4413 O O . ARG A 1 550 ? 28.410 -36.170 -11.561 1.00 85.25 550 ARG A O 1
ATOM 4420 N N . ARG A 1 551 ? 28.681 -36.306 -13.789 1.00 85.25 551 ARG A N 1
ATOM 4421 C CA . ARG A 1 551 ? 28.512 -37.769 -13.864 1.00 85.25 551 ARG A CA 1
ATOM 4422 C C . ARG A 1 551 ? 29.596 -38.525 -13.092 1.00 85.25 551 ARG A C 1
ATOM 4424 O O . ARG A 1 551 ? 29.297 -39.559 -12.510 1.00 85.25 551 ARG A O 1
ATOM 4431 N N . ARG A 1 552 ? 30.832 -38.012 -13.061 1.00 82.12 552 ARG A N 1
ATOM 4432 C CA . ARG A 1 552 ? 31.962 -38.610 -12.323 1.00 82.12 552 ARG A CA 1
ATOM 4433 C C . ARG A 1 552 ? 31.950 -38.300 -10.823 1.00 82.12 552 ARG A C 1
ATOM 4435 O O . ARG A 1 552 ? 32.498 -39.083 -10.057 1.00 82.12 552 ARG A O 1
ATOM 4442 N N . MET A 1 553 ? 31.353 -37.178 -10.413 1.00 78.50 553 MET A N 1
ATOM 4443 C CA . MET A 1 553 ? 31.276 -36.745 -9.009 1.00 78.50 553 MET A CA 1
ATOM 4444 C C . MET A 1 553 ? 30.033 -37.243 -8.257 1.00 78.50 553 MET A C 1
ATOM 4446 O O . MET A 1 553 ? 29.951 -37.044 -7.049 1.00 78.50 553 MET A O 1
ATOM 4450 N N . ARG A 1 554 ? 29.073 -37.897 -8.927 1.00 55.19 554 ARG A N 1
ATOM 4451 C CA . ARG A 1 554 ? 27.978 -38.610 -8.248 1.00 55.19 554 ARG A CA 1
ATOM 4452 C C . ARG A 1 554 ? 28.522 -39.878 -7.572 1.00 55.19 554 ARG A C 1
ATOM 4454 O O . ARG A 1 554 ? 28.516 -40.944 -8.182 1.00 55.19 554 ARG A O 1
ATOM 4461 N N . TYR A 1 555 ? 28.978 -39.727 -6.330 1.00 52.06 555 TYR A N 1
ATOM 4462 C CA . TYR A 1 555 ? 29.099 -40.789 -5.329 1.00 52.06 555 TYR A CA 1
ATOM 4463 C C . TYR A 1 555 ? 28.156 -40.500 -4.169 1.00 52.06 555 TYR A C 1
ATOM 4465 O O . TYR A 1 555 ? 28.134 -39.330 -3.722 1.00 52.06 555 TYR A O 1
#